Protein AF-A0A966J3M1-F1 (afdb_monomer_lite)

pLDDT: mean 87.56, std 13.71, range [39.97, 98.62]

Radius of gyration: 30.29 Å; chains: 1; bounding box: 67×79×88 Å

Foldseek 3Di:
DDPPPPPVVVVVVVVVVVVVVVVVVCVVVVVVVVVVPQDPLQVVLPDDDDDDCPPADAQGWDWDDHSLWTKIKHQHDPVRLVVVVPDPPPPDPPPDPDDPVCPQPPVRDDPPPPPDSRIDIDTDPDDVQRSFQFAFPFADPLVLLLVVLVVLLVLQLVLVVVLVVQADLFQVCQLVSLVCLCPPNVCSLLSVLSNLVSLVVNLVSLVSNVVSCVQQVCCAPPCVQLLLLSLVLVVLSVLLNLLVLLRNQFQLNQVVLQVVLVLQLQDPPCSCVSSCVQCVHNGNHSSNSVVSVCCNNPVSSVVSVVSSVSSVVSCSVQHGAHQLRARQQVDADPVSHRPSTDGCPPPVVVVNVVVVVVSVVVSVCCSPPPSCVVVQSPHPRRNHHHDPVDRDPDHFDRLSLQLLLLLLLLQAPVLLVVVLVVLVVVLVCCLPPDPDDPVVNVVSVVVSVVVNVCSVVRHSNNVSSVLSVCLSVLSSCQNVLAPAPGRHNVFADVVVVVLSVVLVVLSVLSSVLSNDDDDPVSSVSSSVSSCSSCCVRVCNNPPNHDDDTHDRDNHDDDDDD

Secondary structure (DSSP, 8-state):
-------HHHHHHHHHHHHHHHHHHHHHHHHHHHTTSPPHHHHHHTS------TTPPTT-EEEEEETTEEEEEEE--HHHHHHHH---TTSS-TT--S-GGG-S-GGG--TTS---TTEEEEE----TTTS--EEETT--GGGHHHHHHHHHHHHHHHHHHHHHTT---STTTHHHHHHHHHHTSTTHHHHHHHHHHHHHHHHHHHHHHHHHHHHHTTTSTT-HHHHHHHHHHHHHHHHHHHHHHHTT-BHHHHHHHHHHHHHHTTSTTTHHHHHHHHHSSSSS-HHHHHHHHHIIIIIHHHHHHHHHHHHHHHHHHH----TT---GGGSB-TTSSBTTEEESTTHHHHHHHHHHHHHHHHHHHHHHH-TTGGGTSS-GGGGSB--TT---S-----TTTHHHHHHHHT--HHHHHHHHHHHHHHHHHHHHHS---HHHHHHHHHHHHHHHHHHHHS-HHHHHHHHHHHHHHGGGGHHHH---S-SSGGGS-HHHHHHHHHHHHHHHHHHHHHHSPP-HHHHHHHHHHHHHHHHHHHTHHHHTT-SPPPPPPSS------

Sequence (561 aa):
MSDHAVDTSKRTWLIASTCAGAAGGVAVAVPFVSTFQPSERAKAAGAAVEVDISALKPGEKLTVEWRGKPVWIIKRTPEQLESLKKTEGQLADPKSERNPSDLTPTYARNQGRSIKPEVFVGVGICSHLGCSPYAPKNFNFWYFFGSLALLVLVIQIVTGIFLVMHYKPEATLAFASVEYIMRDVPWGWLIRYMHSTGASAFFIVVYLHMFRGLIYGSYRKPRELVWIFGCAIFLCLMAEAFMGYLLPWGQMSYWGAQVIVNLFAAIPFVGPDLALLIRGDYVVSDATLNRFFSFHVIAVPLVLLGLVVAHIIALHEVGSNNPDGIEIKAHKGPDGKPLDGIPFHPYYSVHDIMGVSVFLMVFSAIVFFAPEFGGYFLEYNNFIPADPLKTPAHIAPVWYFTPFYSMLRAITSEMMYALIACVLAGAFLGVTKAKLTGLIKGGVIGGAVVLVALMLSIDAKFWGVVVMGGAVIILFFLPWLDNCAVKSIRYRPDWHKYLYGIFVINFVILAYLGVQPPSPIGERVSQVGTLFYFGFFLLMPWWSRLGQTKPVPDRVTFAAH

Structure (mmCIF, N/CA/C/O backbone):
data_AF-A0A966J3M1-F1
#
_entry.id   AF-A0A966J3M1-F1
#
loop_
_atom_site.group_PDB
_atom_site.id
_atom_site.type_symbol
_atom_site.label_atom_id
_atom_site.label_alt_id
_atom_site.label_comp_id
_atom_site.label_asym_id
_atom_site.label_entity_id
_atom_site.label_seq_id
_atom_site.pdbx_PDB_ins_code
_atom_site.Cartn_x
_atom_site.Cartn_y
_atom_site.Cartn_z
_atom_site.occupancy
_atom_site.B_iso_or_equiv
_atom_site.auth_seq_id
_atom_site.auth_comp_id
_atom_site.auth_asym_id
_atom_site.auth_atom_id
_atom_site.pdbx_PDB_model_num
ATOM 1 N N . MET A 1 1 ? 9.792 55.551 -33.082 1.00 45.94 1 MET A N 1
ATOM 2 C CA . MET A 1 1 ? 8.521 55.716 -32.349 1.00 45.94 1 MET A CA 1
ATOM 3 C C . MET A 1 1 ? 7.455 54.960 -33.124 1.00 45.94 1 MET A C 1
ATOM 5 O O . MET A 1 1 ? 6.985 55.475 -34.126 1.00 45.94 1 MET A O 1
ATOM 9 N N . SER A 1 2 ? 7.179 53.706 -32.764 1.00 43.69 2 SER A N 1
ATOM 10 C CA . SER A 1 2 ? 6.081 52.931 -33.351 1.00 43.69 2 SER A CA 1
ATOM 11 C C . SER A 1 2 ? 4.933 52.865 -32.348 1.00 43.69 2 SER A C 1
ATOM 13 O O . SER A 1 2 ? 5.010 52.156 -31.346 1.00 43.69 2 SER A O 1
ATOM 15 N N . ASP A 1 3 ? 3.887 53.642 -32.626 1.00 52.00 3 ASP A N 1
ATOM 16 C CA . ASP A 1 3 ? 2.584 53.560 -31.968 1.00 52.00 3 ASP A CA 1
ATOM 17 C C . ASP A 1 3 ? 1.942 52.203 -32.286 1.00 52.00 3 ASP A C 1
ATOM 19 O O . ASP A 1 3 ? 1.242 52.027 -33.285 1.00 52.00 3 ASP A O 1
ATOM 23 N N . HIS A 1 4 ? 2.187 51.209 -31.434 1.00 59.06 4 HIS A N 1
ATOM 24 C CA . HIS A 1 4 ? 1.351 50.016 -31.404 1.00 59.06 4 HIS A CA 1
ATOM 25 C C . HIS A 1 4 ? 0.062 50.370 -30.664 1.00 59.06 4 HIS A C 1
ATOM 27 O O . HIS A 1 4 ? 0.023 50.402 -29.434 1.00 59.06 4 HIS A O 1
ATOM 33 N N . ALA A 1 5 ? -0.989 50.665 -31.432 1.00 64.19 5 ALA A N 1
ATOM 34 C CA . ALA A 1 5 ? -2.332 50.868 -30.911 1.00 64.19 5 ALA A CA 1
ATOM 35 C C . ALA A 1 5 ? -2.727 49.678 -30.020 1.00 64.19 5 ALA A C 1
ATOM 37 O O . ALA A 1 5 ? -2.749 48.526 -30.458 1.00 64.19 5 ALA A O 1
ATOM 38 N N . VAL A 1 6 ? -2.991 49.963 -28.744 1.00 64.12 6 VAL A N 1
ATOM 39 C CA . VAL A 1 6 ? -3.379 48.961 -27.749 1.00 64.12 6 VAL A CA 1
ATOM 40 C C . VAL A 1 6 ? -4.710 48.342 -28.170 1.00 64.12 6 VAL A C 1
ATOM 42 O O . VAL A 1 6 ? -5.716 49.041 -28.268 1.00 64.12 6 VAL A O 1
ATOM 45 N N . ASP A 1 7 ? -4.716 47.027 -28.390 1.00 75.19 7 ASP A N 1
ATOM 46 C CA . ASP A 1 7 ? -5.915 46.256 -28.720 1.00 75.19 7 ASP A CA 1
ATOM 47 C C . ASP A 1 7 ? -6.904 46.290 -27.541 1.00 75.19 7 ASP A C 1
ATOM 49 O O . ASP A 1 7 ? -6.790 45.563 -26.545 1.00 75.19 7 ASP A O 1
ATOM 53 N N . THR A 1 8 ? -7.880 47.189 -27.647 1.00 75.69 8 THR A N 1
ATOM 54 C CA . THR A 1 8 ? -8.915 47.430 -26.641 1.00 75.69 8 THR A CA 1
ATOM 55 C C . THR A 1 8 ? -9.823 46.223 -26.438 1.00 75.69 8 THR A C 1
ATOM 57 O O . THR A 1 8 ? -10.364 46.063 -25.344 1.00 75.69 8 THR A O 1
ATOM 60 N N . SER A 1 9 ? -9.951 45.333 -27.427 1.00 73.12 9 SER A N 1
ATOM 61 C CA . SER A 1 9 ? -10.746 44.109 -27.296 1.00 73.12 9 SER A CA 1
ATOM 62 C C . SER A 1 9 ? -10.070 43.106 -26.357 1.00 73.12 9 SER A C 1
ATOM 64 O O . SER A 1 9 ? -10.705 42.610 -25.424 1.00 73.12 9 SER A O 1
ATOM 66 N N . LYS A 1 10 ? -8.752 42.907 -26.503 1.00 70.75 10 LYS A N 1
ATOM 67 C CA . LYS A 1 10 ? -7.953 42.052 -25.611 1.00 70.75 10 LYS A CA 1
ATOM 68 C C . LYS A 1 10 ? -7.886 42.610 -24.201 1.00 70.75 10 LYS A C 1
ATOM 70 O O . LYS A 1 10 ? -8.009 41.848 -23.248 1.00 70.75 10 LYS A O 1
ATOM 75 N N . ARG A 1 11 ? -7.747 43.932 -24.055 1.00 76.19 11 ARG A N 1
ATOM 76 C CA . ARG A 1 11 ? -7.762 44.595 -22.742 1.00 76.19 11 ARG A CA 1
ATOM 77 C C . ARG A 1 11 ? -9.110 44.421 -22.040 1.00 76.19 11 ARG A C 1
ATOM 79 O O . ARG A 1 11 ? -9.131 44.070 -20.865 1.00 76.19 11 ARG A O 1
ATOM 86 N N . THR A 1 12 ? -10.220 44.619 -22.751 1.00 79.06 12 THR A N 1
ATOM 87 C CA . THR A 1 12 ? -11.570 44.421 -22.201 1.00 79.06 12 THR A CA 1
ATOM 88 C C . THR A 1 12 ? -11.814 42.960 -21.832 1.00 79.06 12 THR A C 1
ATOM 90 O O . THR A 1 12 ? -12.343 42.694 -20.757 1.00 79.06 12 THR A O 1
ATOM 93 N N . TRP A 1 13 ? -11.368 42.009 -22.660 1.00 77.19 13 TRP A N 1
ATOM 94 C CA . TRP A 1 13 ? -11.464 40.581 -22.356 1.00 77.19 13 TRP A CA 1
ATOM 95 C C . TRP A 1 13 ? -10.643 40.198 -21.118 1.00 77.19 13 TRP A C 1
ATOM 97 O O . TRP A 1 13 ? -11.171 39.526 -20.240 1.00 77.19 13 TRP A O 1
ATOM 107 N N . LEU A 1 14 ? -9.407 40.697 -20.992 1.00 73.00 14 LEU A N 1
ATOM 108 C CA . LEU A 1 14 ? -8.551 40.478 -19.818 1.00 73.00 14 LEU A CA 1
ATOM 109 C C . LEU A 1 14 ? -9.148 41.068 -18.538 1.00 73.00 14 LEU A C 1
ATOM 111 O O . LEU A 1 14 ? -9.090 40.443 -17.483 1.00 73.00 14 LEU A O 1
ATOM 115 N N . ILE A 1 15 ? -9.728 42.268 -18.610 1.00 77.69 15 ILE A N 1
ATOM 116 C CA . ILE A 1 15 ? -10.390 42.892 -17.459 1.00 77.69 15 ILE A CA 1
ATOM 117 C C . ILE A 1 15 ? -11.641 42.092 -17.088 1.00 77.69 15 ILE A C 1
ATOM 119 O O . ILE A 1 15 ? -11.822 41.760 -15.921 1.00 77.69 15 ILE A O 1
ATOM 123 N N . ALA A 1 16 ? -12.470 41.715 -18.064 1.00 78.94 16 ALA A N 1
ATOM 124 C CA . ALA A 1 16 ? -13.669 40.918 -17.826 1.00 78.94 16 ALA A CA 1
ATOM 125 C C . ALA A 1 16 ? -13.337 39.533 -17.247 1.00 78.94 16 ALA A C 1
ATOM 127 O O . ALA A 1 16 ? -13.974 39.112 -16.283 1.00 78.94 16 ALA A O 1
ATOM 128 N N . SER A 1 17 ? -12.310 38.850 -17.766 1.00 69.06 17 SER A N 1
ATOM 129 C CA . SER A 1 17 ? -11.862 37.548 -17.263 1.00 69.06 17 SER A CA 1
ATOM 130 C C . SER A 1 17 ? -11.246 37.656 -15.870 1.00 69.06 17 SER A C 1
ATOM 132 O O . SER A 1 17 ? -11.483 36.791 -15.031 1.00 69.06 17 SER A O 1
ATOM 134 N N . THR A 1 18 ? -10.505 38.732 -15.587 1.00 69.50 18 THR A N 1
ATOM 135 C CA . THR A 1 18 ? -9.927 38.987 -14.258 1.00 69.50 18 THR A CA 1
ATOM 136 C C . THR A 1 18 ? -11.017 39.308 -13.240 1.00 69.50 18 THR A C 1
ATOM 138 O O . THR A 1 18 ? -11.006 38.755 -12.146 1.00 69.50 18 THR A O 1
ATOM 141 N N . CYS A 1 19 ? -12.006 40.131 -13.598 1.00 75.62 19 CYS A N 1
ATOM 142 C CA . CYS A 1 19 ? -13.146 40.439 -12.735 1.00 75.62 19 CYS A CA 1
ATOM 143 C C . CYS A 1 19 ? -14.036 39.211 -12.500 1.00 75.62 19 CYS A C 1
ATOM 145 O O . CYS A 1 19 ? -14.442 38.970 -11.366 1.00 75.62 19 CYS A O 1
ATOM 147 N N . ALA A 1 20 ? -14.301 38.401 -13.530 1.00 74.12 20 ALA A N 1
ATOM 148 C CA . ALA A 1 20 ? -15.042 37.146 -13.393 1.00 74.12 20 ALA A CA 1
ATOM 149 C C . ALA A 1 20 ? -14.267 36.115 -12.555 1.00 74.12 20 ALA A C 1
ATOM 151 O O . ALA A 1 20 ? -14.854 35.451 -11.703 1.00 74.12 20 ALA A O 1
ATOM 152 N N . GLY A 1 21 ? -12.947 36.024 -12.740 1.00 67.88 21 GLY A N 1
ATOM 153 C CA . GLY A 1 21 ? -12.060 35.184 -11.936 1.00 67.88 21 GLY A CA 1
ATOM 154 C C . GLY A 1 21 ? -11.982 35.634 -10.477 1.00 67.88 21 GLY A C 1
ATOM 155 O O . GLY A 1 21 ? -12.039 34.798 -9.582 1.00 67.88 21 GLY A O 1
ATOM 156 N N . ALA A 1 22 ? -11.938 36.942 -10.217 1.00 66.62 22 ALA A N 1
ATOM 157 C CA . ALA A 1 22 ? -11.980 37.503 -8.870 1.00 66.62 22 ALA A CA 1
ATOM 158 C C . ALA A 1 22 ? -13.347 37.280 -8.205 1.00 66.62 22 ALA A C 1
ATOM 160 O O . ALA A 1 22 ? -13.400 36.856 -7.055 1.00 66.62 22 ALA A O 1
ATOM 161 N N . ALA A 1 23 ? -14.452 37.488 -8.929 1.00 73.25 23 ALA A N 1
ATOM 162 C CA . ALA A 1 23 ? -15.801 37.229 -8.429 1.00 73.25 23 ALA A CA 1
ATOM 163 C C . ALA A 1 23 ? -16.031 35.736 -8.150 1.00 73.25 23 ALA A C 1
ATOM 165 O O . ALA A 1 23 ? -16.566 35.391 -7.101 1.00 73.25 23 ALA A O 1
ATOM 166 N N . GLY A 1 24 ? -15.568 34.846 -9.034 1.00 72.94 24 GLY A N 1
ATOM 167 C CA . GLY A 1 24 ? -15.569 33.398 -8.812 1.00 72.94 24 GLY A CA 1
ATOM 168 C C . GLY A 1 24 ? -14.673 32.995 -7.639 1.00 72.94 24 GLY A C 1
ATOM 169 O O . GLY A 1 24 ? -15.079 32.201 -6.796 1.00 72.94 24 GLY A O 1
ATOM 170 N N . GLY A 1 25 ? -13.494 33.610 -7.527 1.00 66.88 25 GLY A N 1
ATOM 171 C CA . GLY A 1 25 ? -12.575 33.437 -6.406 1.00 66.88 25 GLY A CA 1
ATOM 172 C C . GLY A 1 25 ? -13.210 33.828 -5.074 1.00 66.88 25 GLY A C 1
ATOM 173 O O . GLY A 1 25 ? -13.143 33.053 -4.130 1.00 66.88 25 GLY A O 1
ATOM 174 N N . VAL A 1 26 ? -13.902 34.968 -5.004 1.00 68.81 26 VAL A N 1
ATOM 175 C CA . VAL A 1 26 ? -14.651 35.406 -3.813 1.00 68.81 26 VAL A CA 1
ATOM 176 C C . VAL A 1 26 ? -15.856 34.498 -3.553 1.00 68.81 26 VAL A C 1
ATOM 178 O O . VAL A 1 26 ? -16.076 34.102 -2.413 1.00 68.81 26 VAL A O 1
ATOM 181 N N . ALA A 1 27 ? -16.606 34.104 -4.585 1.00 71.25 27 ALA A N 1
ATOM 182 C CA . ALA A 1 27 ? -17.760 33.214 -4.450 1.00 71.25 27 ALA A CA 1
ATOM 183 C C . ALA A 1 27 ? -17.384 31.805 -3.958 1.00 71.25 27 ALA A C 1
ATOM 185 O O . ALA A 1 27 ? -18.211 31.150 -3.332 1.00 71.25 27 ALA A O 1
ATOM 186 N N . VAL A 1 28 ? -16.149 31.351 -4.194 1.00 63.69 28 VAL A N 1
ATOM 187 C CA . VAL A 1 28 ? -15.600 30.097 -3.646 1.00 63.69 28 VAL A CA 1
ATOM 188 C C . VAL A 1 28 ? -14.928 30.327 -2.287 1.00 63.69 28 VAL A C 1
ATOM 190 O O . VAL A 1 28 ? -15.102 29.530 -1.363 1.00 63.69 28 VAL A O 1
ATOM 193 N N . ALA A 1 29 ? -14.200 31.434 -2.130 1.00 59.81 29 ALA A N 1
ATOM 194 C CA . ALA A 1 29 ? -13.483 31.768 -0.906 1.00 59.81 29 ALA A CA 1
ATOM 195 C C . ALA A 1 29 ? -14.425 32.120 0.246 1.00 59.81 29 ALA A C 1
ATOM 197 O O . ALA A 1 29 ? -14.110 31.790 1.377 1.00 59.81 29 ALA A O 1
ATOM 198 N N . VAL A 1 30 ? -15.580 32.745 0.006 1.00 72.75 30 VAL A N 1
ATOM 199 C CA . VAL A 1 30 ? -16.525 33.110 1.075 1.00 72.75 30 VAL A CA 1
ATOM 200 C C . VAL A 1 30 ? -17.146 31.868 1.731 1.00 72.75 30 VAL A C 1
ATOM 202 O O . VAL A 1 30 ? -17.052 31.763 2.954 1.00 72.75 30 VAL A O 1
ATOM 205 N N . PRO A 1 31 ? -17.692 30.879 0.992 1.00 71.75 31 PRO A N 1
ATOM 206 C CA . PRO A 1 31 ? -18.096 29.599 1.567 1.00 71.75 31 PRO A CA 1
ATOM 207 C C . PRO A 1 31 ? -16.935 28.880 2.255 1.00 71.75 31 PRO A C 1
ATOM 209 O O . PRO A 1 31 ? -17.095 28.423 3.383 1.00 71.75 31 PRO A O 1
ATOM 212 N N . PHE A 1 32 ? -15.748 28.846 1.641 1.00 58.66 32 PHE A N 1
ATOM 213 C CA . PHE A 1 32 ? -14.556 28.231 2.230 1.00 58.66 32 PHE A CA 1
ATOM 214 C C . PHE A 1 32 ? -14.135 28.902 3.548 1.00 58.66 32 PHE A C 1
ATOM 216 O O . PHE A 1 32 ? -13.957 28.224 4.554 1.00 58.66 32 PHE A O 1
ATOM 223 N N . VAL A 1 33 ? -14.078 30.233 3.601 1.00 67.31 33 VAL A N 1
ATOM 224 C CA . VAL A 1 33 ? -13.765 31.003 4.813 1.00 67.31 33 VAL A CA 1
ATOM 225 C C . VAL A 1 33 ? -14.873 30.862 5.853 1.00 67.31 33 VAL A C 1
ATOM 227 O O . VAL A 1 33 ? -14.589 30.777 7.045 1.00 67.31 33 VAL A O 1
ATOM 230 N N . SER A 1 34 ? -16.133 30.749 5.427 1.00 69.00 34 SER A N 1
ATOM 231 C CA . SER A 1 34 ? -17.244 30.465 6.336 1.00 69.00 34 SER A CA 1
ATOM 232 C C . SER A 1 34 ? -17.136 29.077 6.980 1.00 69.00 34 SER A C 1
ATOM 234 O O . SER A 1 34 ? -17.579 28.915 8.113 1.00 69.00 34 SER A O 1
ATOM 236 N N . THR A 1 35 ? -16.455 28.106 6.347 1.00 63.16 35 THR A N 1
ATOM 237 C CA . THR A 1 35 ? -16.143 26.815 6.993 1.00 63.16 35 THR A CA 1
ATOM 238 C C . THR A 1 35 ? -15.123 26.932 8.131 1.00 63.16 35 THR A C 1
ATOM 240 O O . THR A 1 35 ? -15.057 26.040 8.974 1.00 63.16 35 THR A O 1
ATOM 243 N N . PHE A 1 36 ? -14.372 28.040 8.214 1.00 58.44 36 PHE A N 1
ATOM 244 C CA . PHE A 1 36 ? -13.516 28.346 9.366 1.00 58.44 36 PHE A CA 1
ATOM 245 C C . PHE A 1 36 ? -14.286 28.957 10.540 1.00 58.44 36 PHE A C 1
ATOM 247 O O . PHE A 1 36 ? -13.709 29.145 11.614 1.00 58.44 36 PHE A O 1
ATOM 254 N N . GLN A 1 37 ? -15.579 29.266 10.377 1.00 66.31 37 GLN A N 1
ATOM 255 C CA . GLN A 1 37 ? -16.399 29.634 11.522 1.00 66.31 37 GLN A CA 1
ATOM 256 C C . GLN A 1 37 ? -16.548 28.425 12.458 1.00 66.31 37 GLN A C 1
ATOM 258 O O . GLN A 1 37 ? -16.763 27.301 11.999 1.00 66.31 37 GLN A O 1
ATOM 263 N N . PRO A 1 38 ? -16.444 28.627 13.782 1.00 51.56 38 PRO A N 1
ATOM 264 C CA . PRO A 1 38 ? -16.610 27.543 14.735 1.00 51.56 38 PRO A CA 1
ATOM 265 C C . PRO A 1 38 ? -18.003 26.925 14.578 1.00 51.56 38 PRO A C 1
ATOM 267 O O . PRO A 1 38 ? -19.011 27.631 14.606 1.00 51.56 38 PRO A O 1
ATOM 270 N N . SER A 1 39 ? -18.051 25.601 14.420 1.00 64.50 39 SER A N 1
ATOM 271 C CA . SER A 1 39 ? -19.303 24.844 14.337 1.00 64.50 39 SER A CA 1
ATOM 272 C C . SER A 1 39 ? -20.179 25.079 15.570 1.00 64.50 39 SER A C 1
ATOM 274 O O . SER A 1 39 ? -19.676 25.420 16.641 1.00 64.50 39 SER A O 1
ATOM 276 N N . GLU A 1 40 ? -21.486 24.827 15.472 1.00 62.50 40 GLU A N 1
ATOM 277 C CA . GLU A 1 40 ? -22.391 24.914 16.631 1.00 62.50 40 GLU A CA 1
ATOM 278 C C . GLU A 1 40 ? -21.918 24.040 17.805 1.00 62.50 40 GLU A C 1
ATOM 280 O O . GLU A 1 40 ? -22.032 24.430 18.962 1.00 62.50 40 GLU A O 1
ATOM 285 N N . ARG A 1 41 ? -21.251 22.912 17.521 1.00 54.72 41 ARG A N 1
ATOM 286 C CA . ARG A 1 41 ? -20.574 22.087 18.532 1.00 54.72 41 ARG A CA 1
ATOM 287 C C . ARG A 1 41 ? -19.369 22.793 19.165 1.00 54.72 41 ARG A C 1
ATOM 289 O O . ARG A 1 41 ? -19.169 22.663 20.366 1.00 54.72 41 ARG A O 1
ATOM 296 N N . ALA A 1 42 ? -18.566 23.529 18.396 1.00 52.50 42 ALA A N 1
ATOM 297 C CA . ALA A 1 42 ? -17.444 24.316 18.915 1.00 52.50 42 ALA A CA 1
ATOM 298 C C . ALA A 1 42 ? -17.911 25.543 19.721 1.00 52.50 42 ALA A C 1
ATOM 300 O O . ALA A 1 42 ? -17.292 25.874 20.733 1.00 52.50 42 ALA A O 1
ATOM 301 N N . LYS A 1 43 ? -19.024 26.172 19.321 1.00 56.72 43 LYS A N 1
ATOM 302 C CA . LYS A 1 43 ? -19.699 27.227 20.094 1.00 56.72 43 LYS A CA 1
ATOM 303 C C . LYS A 1 43 ? -20.272 26.670 21.401 1.00 56.72 43 LYS A C 1
ATOM 305 O O . LYS A 1 43 ? -19.986 27.213 22.462 1.00 56.72 43 LYS A O 1
ATOM 310 N N . ALA A 1 44 ? -20.975 25.536 21.343 1.00 59.62 44 ALA A N 1
ATOM 311 C CA . ALA A 1 44 ? -21.510 24.838 22.515 1.00 59.62 44 ALA A CA 1
ATOM 312 C C . ALA A 1 44 ? -20.408 24.327 23.458 1.00 59.62 44 ALA A C 1
ATOM 314 O O . ALA A 1 44 ? -20.559 24.388 24.674 1.00 59.62 44 ALA A O 1
ATOM 315 N N . ALA A 1 45 ? -19.265 23.887 22.922 1.00 54.94 45 ALA A N 1
ATOM 316 C CA . ALA A 1 45 ? -18.108 23.495 23.722 1.00 54.94 45 ALA A CA 1
ATOM 317 C C . ALA A 1 45 ? -17.576 24.653 24.584 1.00 54.94 45 ALA A C 1
ATOM 319 O O . ALA A 1 45 ? -17.044 24.398 25.658 1.00 54.94 45 ALA A O 1
ATOM 320 N N . GLY A 1 46 ? -17.718 25.906 24.137 1.00 56.16 46 GLY A N 1
ATOM 321 C CA . GLY A 1 46 ? -17.302 27.102 24.875 1.00 56.16 46 GLY A CA 1
ATOM 322 C C . GLY A 1 46 ? -18.206 27.498 26.049 1.00 56.16 46 GLY A C 1
ATOM 323 O O . GLY A 1 46 ? -17.845 28.425 26.773 1.00 56.16 46 GLY A O 1
ATOM 324 N N . ALA A 1 47 ? -19.345 26.828 26.252 1.00 63.06 47 ALA A N 1
ATOM 325 C CA . ALA A 1 47 ? -20.238 27.095 27.375 1.00 63.06 47 ALA A CA 1
ATOM 326 C C . ALA A 1 47 ? -19.590 26.729 28.725 1.00 63.06 47 ALA A C 1
ATOM 328 O O . ALA A 1 47 ? -18.759 25.819 28.825 1.00 63.06 47 ALA A O 1
ATOM 329 N N . ALA A 1 48 ? -19.965 27.455 29.780 1.00 63.94 48 ALA A N 1
ATOM 330 C CA . ALA A 1 48 ? -19.582 27.104 31.142 1.00 63.94 48 ALA A CA 1
ATOM 331 C C . ALA A 1 48 ? -20.239 25.771 31.542 1.00 63.94 48 ALA A C 1
ATOM 333 O O . ALA A 1 48 ? -21.390 25.514 31.193 1.00 63.94 48 ALA A O 1
ATOM 334 N N . VAL A 1 49 ? -19.499 24.925 32.261 1.00 67.75 49 VAL A N 1
ATOM 335 C CA . VAL A 1 49 ? -20.001 23.657 32.806 1.00 67.75 49 VAL A CA 1
ATOM 336 C C . VAL A 1 49 ? -20.033 23.791 34.322 1.00 67.75 49 VAL A C 1
ATOM 338 O O . VAL A 1 49 ? -18.991 23.998 34.944 1.00 67.75 49 VAL A O 1
ATOM 341 N N . GLU A 1 50 ? -21.225 23.687 34.901 1.00 79.12 50 GLU A N 1
ATOM 342 C CA . GLU A 1 50 ? -21.434 23.691 36.349 1.00 79.12 50 GLU A CA 1
ATOM 343 C C . GLU A 1 50 ? -21.545 22.255 36.862 1.00 79.12 50 GLU A C 1
ATOM 345 O O . GLU A 1 50 ? -22.217 21.413 36.265 1.00 79.12 50 GLU A O 1
ATOM 350 N N . VAL A 1 51 ? -20.842 21.960 37.955 1.00 76.56 51 VAL A N 1
ATOM 351 C CA . VAL A 1 51 ? -20.733 20.609 38.514 1.00 76.56 51 VAL A CA 1
ATOM 352 C C . VAL A 1 51 ? -20.849 20.696 40.024 1.00 76.56 51 VAL A C 1
ATOM 354 O O . VAL A 1 51 ? -20.064 21.399 40.661 1.00 76.56 51 VAL A O 1
ATOM 357 N N . ASP A 1 52 ? -21.791 19.951 40.599 1.00 83.00 52 ASP A N 1
ATOM 358 C CA . ASP A 1 52 ? -21.882 19.802 42.048 1.00 83.00 52 ASP A CA 1
ATOM 359 C C . ASP A 1 52 ? -20.803 18.834 42.557 1.00 83.00 52 ASP A C 1
ATOM 361 O O . ASP A 1 52 ? -20.690 17.691 42.115 1.00 83.00 52 ASP A O 1
ATOM 365 N N . ILE A 1 53 ? -19.991 19.318 43.494 1.00 85.19 53 ILE A N 1
ATOM 366 C CA . ILE A 1 53 ? -18.865 18.598 44.101 1.00 85.19 53 ILE A CA 1
ATOM 367 C C . ILE A 1 53 ? -19.091 18.325 45.595 1.00 85.19 53 ILE A C 1
ATOM 369 O O . ILE A 1 53 ? -18.179 17.861 46.284 1.00 85.19 53 ILE A O 1
ATOM 373 N N . SER A 1 54 ? -20.284 18.631 46.117 1.00 85.12 54 SER A N 1
ATOM 374 C CA . SER A 1 54 ? -20.638 18.495 47.535 1.00 85.12 54 SER A CA 1
ATOM 375 C C . SER A 1 54 ? -20.487 17.057 48.046 1.00 85.12 54 SER A C 1
ATOM 377 O O . SER A 1 54 ? -19.967 16.841 49.143 1.00 85.12 54 SER A O 1
ATOM 379 N N . ALA A 1 55 ? -20.844 16.077 47.213 1.00 84.81 55 ALA A N 1
ATOM 380 C CA . ALA A 1 55 ? -20.793 14.650 47.524 1.00 84.81 55 ALA A CA 1
ATOM 381 C C . ALA A 1 55 ? -19.382 14.027 47.470 1.00 84.81 55 ALA A C 1
ATOM 383 O O . ALA A 1 55 ? -19.209 12.884 47.894 1.00 84.81 55 ALA A O 1
ATOM 384 N N . LEU A 1 56 ? -18.372 14.749 46.968 1.00 84.75 56 LEU A N 1
ATOM 385 C CA . LEU A 1 56 ? -17.024 14.211 46.775 1.00 84.75 56 LEU A CA 1
ATOM 386 C C . LEU A 1 56 ? -16.316 14.008 48.128 1.00 84.75 56 LEU A C 1
ATOM 388 O O . LEU A 1 56 ? -16.233 14.944 48.939 1.00 84.75 56 LEU A O 1
ATOM 392 N N . LYS A 1 57 ? -15.786 12.805 48.385 1.00 89.81 57 LYS A N 1
ATOM 393 C CA . LYS A 1 57 ? -15.046 12.481 49.621 1.00 89.81 57 LYS A CA 1
ATOM 394 C C . LYS A 1 57 ? -13.545 12.790 49.487 1.00 89.81 57 LYS A C 1
ATOM 396 O O . LYS A 1 57 ? -13.028 12.810 48.372 1.00 89.81 57 LYS A O 1
ATOM 401 N N . PRO A 1 58 ? -12.814 13.045 50.592 1.00 89.19 58 PRO A N 1
ATOM 402 C CA . PRO A 1 58 ? -11.358 13.211 50.539 1.00 89.19 58 PRO A CA 1
ATOM 403 C C . PRO A 1 58 ? -10.668 11.996 49.894 1.00 89.19 58 PRO A C 1
ATOM 405 O O . PRO A 1 58 ? -10.964 10.859 50.246 1.00 89.19 58 PRO A O 1
ATOM 408 N N . GLY A 1 59 ? -9.768 12.240 48.942 1.00 82.38 59 GLY A N 1
ATOM 409 C CA . GLY A 1 59 ? -9.082 11.233 48.124 1.00 82.38 59 GLY A CA 1
ATOM 410 C C . GLY A 1 59 ? -9.836 10.816 46.854 1.00 82.38 59 GLY A C 1
ATOM 411 O O . GLY A 1 59 ? -9.252 10.186 45.973 1.00 82.38 59 GLY A O 1
ATOM 412 N N . GLU A 1 60 ? -11.110 11.186 46.720 1.00 82.06 60 GLU A N 1
ATOM 413 C CA . GLU A 1 60 ? -11.949 10.814 45.583 1.00 82.06 60 GLU A CA 1
ATOM 414 C C . GLU A 1 60 ? -11.771 11.783 44.401 1.00 82.06 60 GLU A C 1
ATOM 416 O O . GLU A 1 60 ? -11.582 12.994 44.572 1.00 82.06 60 GLU A O 1
ATOM 421 N N . LYS A 1 61 ? -11.834 11.238 43.178 1.00 82.81 61 LYS A N 1
ATOM 422 C CA . LYS A 1 61 ? -11.694 11.981 41.920 1.00 82.81 61 LYS A CA 1
ATOM 423 C C . LYS A 1 61 ? -12.994 11.940 41.125 1.00 82.81 61 LYS A C 1
ATOM 425 O O . LYS A 1 61 ? -13.378 10.886 40.622 1.00 82.81 61 LYS A O 1
ATOM 430 N N . LEU A 1 62 ? -13.578 13.107 40.890 1.00 82.50 62 LEU A N 1
ATOM 431 C CA . LEU A 1 62 ? -14.621 13.320 39.897 1.00 82.50 62 LEU A CA 1
ATOM 432 C C . LEU A 1 62 ? -13.980 13.718 38.563 1.00 82.50 62 LEU A C 1
ATOM 434 O O . LEU A 1 62 ? -13.042 14.512 38.516 1.00 82.50 62 LEU A O 1
ATOM 438 N N . THR A 1 63 ? -14.458 13.146 37.462 1.00 78.00 63 THR A N 1
ATOM 439 C CA . THR A 1 63 ? -14.009 13.516 36.112 1.00 78.00 63 THR A CA 1
ATOM 440 C C . THR A 1 63 ? -15.198 14.048 35.336 1.00 78.00 63 THR A C 1
ATOM 442 O O . THR A 1 63 ? -16.174 13.326 35.156 1.00 78.00 63 THR A O 1
ATOM 445 N N . VAL A 1 64 ? -15.098 15.291 34.874 1.00 75.56 64 VAL A N 1
ATOM 446 C CA . VAL A 1 64 ? -16.125 15.960 34.063 1.00 75.56 64 VAL A CA 1
ATOM 447 C C . VAL A 1 64 ? -15.540 16.392 32.730 1.00 75.56 64 VAL A C 1
ATOM 449 O O . VAL A 1 64 ? -14.327 16.519 32.607 1.00 75.56 64 VAL A O 1
ATOM 452 N N . GLU A 1 65 ? -16.366 16.587 31.710 1.00 69.06 65 GLU A N 1
ATOM 453 C CA . GLU A 1 65 ? -15.898 17.006 30.387 1.00 69.06 65 GLU A CA 1
ATOM 454 C C . GLU A 1 65 ? -16.151 18.506 30.189 1.00 69.06 65 GLU A C 1
ATOM 456 O O . GLU A 1 65 ? -17.279 18.972 30.312 1.00 69.06 65 GLU A O 1
ATOM 461 N N . TRP A 1 66 ? -15.104 19.268 29.865 1.00 70.12 66 TRP A N 1
ATOM 462 C CA . TRP A 1 66 ? -15.195 20.678 29.481 1.00 70.12 66 TRP A CA 1
ATOM 463 C C . TRP A 1 66 ? -14.410 20.895 28.191 1.00 70.12 66 TRP A C 1
ATOM 465 O O . TRP A 1 66 ? -13.226 20.563 28.110 1.00 70.12 66 TRP A O 1
ATOM 475 N N . ARG A 1 67 ? -15.062 21.427 27.151 1.00 65.56 67 ARG A N 1
ATOM 476 C CA . ARG A 1 67 ? -14.465 21.612 25.811 1.00 65.56 67 ARG A CA 1
ATOM 477 C C . ARG A 1 67 ? -13.875 20.330 25.199 1.00 65.56 67 ARG A C 1
ATOM 479 O O . ARG A 1 67 ? -12.846 20.390 24.527 1.00 65.56 67 ARG A O 1
ATOM 486 N N . GLY A 1 68 ? -14.486 19.170 25.448 1.00 58.03 68 GLY A N 1
ATOM 487 C CA . GLY A 1 68 ? -13.961 17.879 24.983 1.00 58.03 68 GLY A CA 1
ATOM 488 C C . GLY A 1 68 ? -12.719 17.392 25.737 1.00 58.03 68 GLY A C 1
ATOM 489 O O . GLY A 1 68 ? -12.076 16.440 25.302 1.00 58.03 68 GLY A O 1
ATOM 490 N N . LYS A 1 69 ? -12.349 18.054 26.842 1.00 64.62 69 LYS A N 1
ATOM 491 C CA . LYS A 1 69 ? -11.219 17.688 27.698 1.00 64.62 69 LYS A CA 1
ATOM 492 C C . LYS A 1 69 ? -11.725 17.214 29.062 1.00 64.62 69 LYS A C 1
ATOM 494 O O . LYS A 1 69 ? -12.633 17.839 29.611 1.00 64.62 69 LYS A O 1
ATOM 499 N N . PRO A 1 70 ? -11.142 16.157 29.648 1.00 71.06 70 PRO A N 1
ATOM 500 C CA . PRO A 1 70 ? -11.424 15.771 31.009 1.00 71.06 70 PRO A CA 1
ATOM 501 C C . PRO A 1 70 ? -10.879 16.852 31.936 1.00 71.06 70 PRO A C 1
ATOM 503 O O . PRO A 1 70 ? -9.721 17.261 31.853 1.00 71.06 70 PRO A O 1
ATOM 506 N N . VAL A 1 71 ? -11.726 17.293 32.842 1.00 79.00 71 VAL A N 1
ATOM 507 C CA . VAL A 1 71 ? -11.376 18.090 34.000 1.00 79.00 71 VAL A CA 1
ATOM 508 C C . VAL A 1 71 ? -11.442 17.151 35.192 1.00 79.00 71 VAL A C 1
ATOM 510 O O . VAL A 1 71 ? -12.492 16.586 35.505 1.00 79.00 71 VAL A O 1
ATOM 513 N N . TRP A 1 72 ? -10.298 16.940 35.829 1.00 83.25 72 TRP A N 1
ATOM 514 C CA . TRP A 1 72 ? -10.206 16.164 37.056 1.00 83.25 72 TRP A CA 1
ATOM 515 C C . TRP A 1 72 ? -10.428 17.091 38.236 1.00 83.25 72 TRP A C 1
ATOM 517 O O . TRP A 1 72 ? -9.680 18.049 38.430 1.00 83.25 72 TRP A O 1
ATOM 527 N N . ILE A 1 73 ? -11.448 16.777 39.022 1.00 86.69 73 ILE A N 1
ATOM 528 C CA . ILE A 1 73 ? -11.755 17.438 40.278 1.00 86.69 73 ILE A CA 1
ATOM 529 C C . ILE A 1 73 ? -11.441 16.437 41.385 1.00 86.69 73 ILE A C 1
ATOM 531 O O . ILE A 1 73 ? -12.083 15.395 41.479 1.00 86.69 73 ILE A O 1
ATOM 535 N N . ILE A 1 74 ? -10.427 16.720 42.197 1.00 87.44 74 ILE A N 1
ATOM 536 C CA . ILE A 1 74 ? -10.004 15.844 43.296 1.00 87.44 74 ILE A CA 1
ATOM 537 C C . ILE A 1 74 ? -10.190 16.597 44.601 1.00 87.44 74 ILE A C 1
ATOM 539 O O . ILE A 1 74 ? -9.681 17.711 44.744 1.00 87.44 74 ILE A O 1
ATOM 543 N N . LYS A 1 75 ? -10.871 15.982 45.569 1.00 89.56 75 LYS A N 1
ATOM 544 C CA . LYS A 1 75 ? -10.876 16.496 46.939 1.00 89.56 75 LYS A CA 1
ATOM 545 C C . LYS A 1 75 ? -9.647 15.952 47.649 1.00 89.56 75 LYS A C 1
ATOM 547 O O . LYS A 1 75 ? -9.532 14.746 47.836 1.00 89.56 75 LYS A O 1
ATOM 552 N N . ARG A 1 76 ? -8.691 16.814 47.975 1.00 84.81 76 ARG A N 1
ATOM 553 C CA . ARG A 1 76 ? -7.400 16.398 48.535 1.00 84.81 76 ARG A CA 1
ATOM 554 C C . ARG A 1 76 ? -7.574 15.795 49.929 1.00 84.81 76 ARG A C 1
ATOM 556 O O . ARG A 1 76 ? -8.434 16.236 50.692 1.00 84.81 76 ARG A O 1
ATOM 563 N N . THR A 1 77 ? -6.764 14.793 50.257 1.00 90.56 77 THR A N 1
ATOM 564 C CA . THR A 1 77 ? -6.706 14.239 51.618 1.00 90.56 77 THR A CA 1
ATOM 565 C C . THR A 1 77 ? -5.982 15.205 52.570 1.00 90.56 77 THR A C 1
ATOM 567 O O . THR A 1 77 ? -5.262 16.098 52.105 1.00 90.56 77 THR A O 1
ATOM 570 N N . PRO A 1 78 ? -6.140 15.055 53.898 1.00 87.69 78 PRO A N 1
ATOM 571 C CA . PRO A 1 78 ? -5.390 15.844 54.877 1.00 87.69 78 PRO A CA 1
ATOM 572 C C . PRO A 1 78 ? -3.867 15.779 54.679 1.00 87.69 78 PRO A C 1
ATOM 574 O O . PRO A 1 78 ? -3.200 16.808 54.747 1.00 87.69 78 PRO A O 1
ATOM 577 N N . GLU A 1 79 ? -3.322 14.611 54.330 1.00 84.88 79 GLU A N 1
ATOM 578 C CA . GLU A 1 79 ? -1.885 14.413 54.089 1.00 84.88 79 GLU A CA 1
ATOM 579 C C . GLU A 1 79 ? -1.420 15.179 52.841 1.00 84.88 79 GLU A C 1
ATOM 581 O O . GLU A 1 79 ? -0.371 15.825 52.837 1.00 84.88 79 GLU A O 1
ATOM 586 N N . GLN A 1 80 ? -2.229 15.165 51.775 1.00 81.62 80 GLN A N 1
ATOM 587 C CA . GLN A 1 80 ? -1.958 15.943 50.565 1.00 81.62 80 GLN A CA 1
ATOM 588 C C . GLN A 1 80 ? -1.990 17.449 50.856 1.00 81.62 80 GLN A C 1
ATOM 590 O O . GLN A 1 80 ? -1.141 18.187 50.358 1.00 81.62 80 GLN A O 1
ATOM 595 N N . LEU A 1 81 ? -2.929 17.913 51.684 1.00 82.50 81 LEU A N 1
ATOM 596 C CA . LEU A 1 81 ? -3.006 19.310 52.121 1.00 82.50 81 LEU A CA 1
ATOM 597 C C . LEU A 1 81 ? -1.796 19.734 52.959 1.00 82.50 81 LEU A C 1
ATOM 599 O O . LEU A 1 81 ? -1.303 20.851 52.806 1.00 82.50 81 LEU A O 1
ATOM 603 N N . GLU A 1 82 ? -1.297 18.851 53.818 1.00 80.88 82 GLU A N 1
ATOM 604 C CA . GLU A 1 82 ? -0.092 19.097 54.607 1.00 80.88 82 GLU A CA 1
ATOM 605 C C . GLU A 1 82 ? 1.162 19.152 53.722 1.00 80.88 82 GLU A C 1
ATOM 607 O O . GLU A 1 82 ? 2.007 20.030 53.897 1.00 80.88 82 GLU A O 1
ATOM 612 N N . SER A 1 83 ? 1.241 18.294 52.698 1.00 73.88 83 SER A N 1
ATOM 613 C CA . SER A 1 83 ? 2.337 18.317 51.722 1.00 73.88 83 SER A CA 1
ATOM 614 C C . SER A 1 83 ? 2.384 19.605 50.890 1.00 73.88 83 SER A C 1
ATOM 616 O O . SER A 1 83 ? 3.471 20.081 50.582 1.00 73.88 83 SER A O 1
ATOM 618 N N . LEU A 1 84 ? 1.235 20.237 50.602 1.00 66.12 84 LEU A N 1
ATOM 619 C CA . LEU A 1 84 ? 1.187 21.523 49.888 1.00 66.12 84 LEU A CA 1
ATOM 620 C C . LEU A 1 84 ? 1.838 22.667 50.674 1.00 66.12 84 LEU A C 1
ATOM 622 O O . LEU A 1 84 ? 2.328 23.616 50.068 1.00 66.12 84 LEU A O 1
ATOM 626 N N . LYS A 1 85 ? 1.839 22.595 52.013 1.00 60.88 85 LYS A N 1
ATOM 627 C CA . LYS A 1 85 ? 2.492 23.598 52.869 1.00 60.88 85 LYS A CA 1
ATOM 628 C C . LYS A 1 85 ? 4.016 23.474 52.847 1.00 60.88 85 LYS A C 1
ATOM 630 O O . LYS A 1 85 ? 4.705 24.428 53.196 1.00 60.88 85 LYS A O 1
ATOM 635 N N . LYS A 1 86 ? 4.549 22.324 52.421 1.00 56.56 86 LYS A N 1
ATOM 636 C CA . LYS A 1 86 ? 5.978 22.129 52.173 1.00 56.56 86 LYS A CA 1
ATOM 637 C C . LYS A 1 86 ? 6.311 22.636 50.771 1.00 56.56 86 LYS A C 1
ATOM 639 O O . LYS A 1 86 ? 6.510 21.859 49.846 1.00 56.56 86 LYS A O 1
ATOM 644 N N . THR A 1 87 ? 6.373 23.951 50.595 1.00 51.69 87 THR A N 1
ATOM 645 C CA . THR A 1 87 ? 7.103 24.512 49.453 1.00 51.69 87 THR A CA 1
ATOM 646 C C . THR A 1 87 ? 8.571 24.138 49.610 1.00 51.69 87 THR A C 1
ATOM 648 O O . THR A 1 87 ? 9.246 24.659 50.497 1.00 51.69 87 THR A O 1
ATOM 651 N N . GLU A 1 88 ? 9.082 23.242 48.766 1.00 50.88 88 GLU A N 1
ATOM 652 C CA . GLU A 1 88 ? 10.523 23.161 48.542 1.00 50.88 88 GLU A CA 1
ATOM 653 C C . GLU A 1 88 ? 10.970 24.546 48.063 1.00 50.88 88 GLU A C 1
ATOM 655 O O . GLU A 1 88 ? 10.544 25.017 47.007 1.00 50.88 88 GLU A O 1
ATOM 660 N N . GLY A 1 89 ? 11.803 25.231 48.848 1.00 50.03 89 GLY A N 1
ATOM 661 C CA . GLY A 1 89 ? 12.328 26.568 48.536 1.00 50.03 89 GLY A CA 1
ATOM 662 C C . GLY A 1 89 ? 13.241 26.623 47.303 1.00 50.03 89 GLY A C 1
ATOM 663 O O . GLY A 1 89 ? 14.043 27.539 47.189 1.00 50.03 89 GLY A O 1
ATOM 664 N N . GLN A 1 90 ? 13.163 25.639 46.405 1.00 50.12 90 GLN A N 1
ATOM 665 C CA . GLN A 1 90 ? 14.055 25.450 45.264 1.00 50.12 90 GLN A CA 1
ATOM 666 C C . GLN A 1 90 ? 13.457 25.907 43.924 1.00 50.12 90 GLN A C 1
ATOM 668 O O . GLN A 1 90 ? 14.184 25.979 42.940 1.00 50.12 90 GLN A O 1
ATOM 673 N N . LEU A 1 91 ? 12.156 26.226 43.861 1.00 50.16 91 LEU A N 1
ATOM 674 C CA . LEU A 1 91 ? 11.493 26.631 42.607 1.00 50.16 91 LEU A CA 1
ATOM 675 C C . LEU A 1 91 ? 11.244 28.141 42.475 1.00 50.16 91 LEU A C 1
ATOM 677 O O . LEU A 1 91 ? 10.847 28.596 41.403 1.00 50.16 91 LEU A O 1
ATOM 681 N N . ALA A 1 92 ? 11.464 28.925 43.532 1.00 51.94 92 ALA A N 1
ATOM 682 C CA . ALA A 1 92 ? 11.476 30.379 43.422 1.00 51.94 92 ALA A CA 1
ATOM 683 C C . ALA A 1 92 ? 12.877 30.817 42.987 1.00 51.94 92 ALA A C 1
ATOM 685 O O . ALA A 1 92 ? 13.856 30.448 43.634 1.00 51.94 92 ALA A O 1
ATOM 686 N N . ASP A 1 93 ? 12.974 31.595 41.905 1.00 53.62 93 ASP A N 1
ATOM 687 C CA . ASP A 1 93 ? 14.219 32.280 41.554 1.00 53.62 93 ASP A CA 1
ATOM 688 C C . ASP A 1 93 ? 14.690 33.073 42.790 1.00 53.62 93 ASP A C 1
ATOM 690 O O . ASP A 1 93 ? 13.965 33.973 43.231 1.00 53.62 93 ASP A O 1
ATOM 694 N N . PRO A 1 94 ? 15.867 32.759 43.367 1.00 55.94 94 PRO A N 1
ATOM 695 C CA . PRO A 1 94 ? 16.367 33.415 44.574 1.00 55.94 94 PRO A CA 1
ATOM 696 C C . PRO A 1 94 ? 16.548 34.929 44.420 1.00 55.94 94 PRO A C 1
ATOM 698 O O . PRO A 1 94 ? 16.697 35.630 45.417 1.00 55.94 94 PRO A O 1
ATOM 701 N N . LYS A 1 95 ? 16.565 35.436 43.179 1.00 54.97 95 LYS A N 1
ATOM 702 C CA . LYS A 1 95 ? 16.673 36.862 42.850 1.00 54.97 95 LYS A CA 1
ATOM 703 C C . LYS A 1 95 ? 15.331 37.508 42.497 1.00 54.97 95 LYS A C 1
ATOM 705 O O . LYS A 1 95 ? 15.306 38.665 42.085 1.00 54.97 95 LYS A O 1
ATOM 710 N N . SER A 1 96 ? 14.213 36.793 42.627 1.00 55.88 96 SER A N 1
ATOM 711 C CA . SER A 1 96 ? 12.897 37.374 42.372 1.00 55.88 96 SER A CA 1
ATOM 712 C C . SER A 1 96 ? 12.508 38.327 43.502 1.00 55.88 96 SER A C 1
ATOM 714 O O . SER A 1 96 ? 12.166 37.898 44.598 1.00 55.88 96 SER A O 1
ATOM 716 N N . GLU A 1 97 ? 12.493 39.630 43.222 1.00 55.28 97 GLU A N 1
ATOM 717 C CA . GLU A 1 97 ? 11.974 40.659 44.142 1.00 55.28 97 GLU A CA 1
ATOM 718 C C . GLU A 1 97 ? 10.434 40.629 44.279 1.00 55.28 97 GLU A C 1
ATOM 720 O O . GLU A 1 97 ? 9.843 41.469 44.959 1.00 55.28 97 GLU A O 1
ATOM 725 N N . ARG A 1 98 ? 9.740 39.684 43.623 1.00 54.44 98 ARG A N 1
ATOM 726 C CA . ARG A 1 98 ? 8.276 39.588 43.689 1.00 54.44 98 ARG A CA 1
ATOM 727 C C . ARG A 1 98 ? 7.824 38.955 45.000 1.00 54.44 98 ARG A C 1
ATOM 729 O O . ARG A 1 98 ? 8.218 37.844 45.342 1.00 54.44 98 ARG A O 1
ATOM 736 N N . ASN A 1 99 ? 6.903 39.639 45.674 1.00 54.56 99 ASN A N 1
ATOM 737 C CA . ASN A 1 99 ? 6.190 39.126 46.838 1.00 54.56 99 ASN A CA 1
ATOM 738 C C . ASN A 1 99 ? 5.533 37.764 46.490 1.00 54.56 99 ASN A C 1
ATOM 740 O O . ASN A 1 99 ? 4.962 37.644 45.403 1.00 54.56 99 ASN A O 1
ATOM 744 N N . PRO A 1 100 ? 5.553 36.731 47.356 1.00 49.88 100 PRO A N 1
ATOM 745 C CA . PRO A 1 100 ? 4.960 35.419 47.053 1.00 49.88 100 PRO A CA 1
ATOM 746 C C . PRO A 1 100 ? 3.466 35.467 46.681 1.00 49.88 100 PRO A C 1
ATOM 748 O O . PRO A 1 100 ? 2.969 34.618 45.943 1.00 49.88 100 PRO A O 1
ATOM 751 N N . SER A 1 101 ? 2.746 36.495 47.138 1.00 50.53 101 SER A N 1
ATOM 752 C CA . SER A 1 101 ? 1.359 36.800 46.758 1.00 50.53 101 SER A CA 1
ATOM 753 C C . SER A 1 101 ? 1.201 37.361 45.331 1.00 50.53 101 SER A C 1
ATOM 755 O O . SER A 1 101 ? 0.108 37.300 44.767 1.00 50.53 101 SER A O 1
ATOM 757 N N . ASP A 1 102 ? 2.280 37.847 44.710 1.00 52.53 102 ASP A N 1
ATOM 758 C CA . ASP A 1 102 ? 2.331 38.435 43.363 1.00 52.53 102 ASP A CA 1
ATOM 759 C C . ASP A 1 102 ? 2.852 37.476 42.279 1.00 52.53 102 ASP A C 1
ATOM 761 O O . ASP A 1 102 ? 2.971 37.850 41.108 1.00 52.53 102 ASP A O 1
ATOM 765 N N . LEU A 1 103 ? 3.101 36.209 42.625 1.00 55.56 103 LEU A N 1
ATOM 766 C CA . LEU A 1 103 ? 3.571 35.184 41.683 1.00 55.56 103 LEU A CA 1
ATOM 767 C C . LEU A 1 103 ? 2.576 34.889 40.549 1.00 55.56 103 LEU A C 1
ATOM 769 O O . LEU A 1 103 ? 2.961 34.335 39.522 1.00 55.56 103 LEU A O 1
ATOM 773 N N . THR A 1 104 ? 1.304 35.276 40.699 1.00 51.97 104 THR A N 1
ATOM 774 C CA . THR A 1 104 ? 0.304 35.180 39.626 1.00 51.97 104 THR A CA 1
ATOM 775 C C . THR A 1 104 ? 0.156 36.542 38.929 1.00 51.97 104 THR A C 1
ATOM 777 O O . THR A 1 104 ? -0.391 37.469 39.545 1.00 51.97 104 THR A O 1
ATOM 780 N N . PRO A 1 105 ? 0.601 36.685 37.661 1.00 56.72 105 PRO A N 1
ATOM 781 C CA . PRO A 1 105 ? 0.435 37.911 36.880 1.00 56.72 105 PRO A CA 1
ATOM 782 C C . PRO A 1 105 ? -1.022 38.376 36.860 1.00 56.72 105 PRO A C 1
ATOM 784 O O . PRO A 1 105 ? -1.927 37.546 36.875 1.00 56.72 105 PRO A O 1
ATOM 787 N N . THR A 1 106 ? -1.273 39.684 36.779 1.00 57.19 106 THR A N 1
ATOM 788 C CA . THR A 1 106 ? -2.633 40.260 36.792 1.00 57.19 106 THR A CA 1
ATOM 789 C C . THR A 1 106 ? -3.557 39.654 35.734 1.00 57.19 106 THR A C 1
ATOM 791 O O . THR A 1 106 ? -4.717 39.393 36.032 1.00 57.19 106 THR A O 1
ATOM 794 N N . TYR A 1 107 ? -3.040 39.316 34.549 1.00 54.84 107 TYR A N 1
ATOM 795 C CA . TYR A 1 107 ? -3.798 38.634 33.487 1.00 54.84 107 TYR A CA 1
ATOM 796 C C . TYR A 1 107 ? -4.129 37.155 33.785 1.00 54.84 107 TYR A C 1
ATOM 798 O O . TYR A 1 107 ? -4.968 36.563 33.114 1.00 54.84 107 TYR A O 1
ATOM 806 N N . ALA A 1 108 ? -3.472 36.544 34.774 1.00 46.75 108 ALA A N 1
ATOM 807 C CA . ALA A 1 108 ? -3.683 35.164 35.219 1.00 46.75 108 ALA A CA 1
ATOM 808 C C . ALA A 1 108 ? -4.492 35.075 36.534 1.00 46.75 108 ALA A C 1
ATOM 810 O O . ALA A 1 108 ? -4.738 33.977 37.046 1.00 46.75 108 ALA A O 1
ATOM 811 N N . ARG A 1 109 ? -4.928 36.217 37.089 1.00 56.53 109 ARG A N 1
ATOM 812 C CA . ARG A 1 109 ? -5.829 36.298 38.249 1.00 56.53 109 ARG A CA 1
ATOM 813 C C . ARG A 1 109 ? -7.276 36.151 37.761 1.00 56.53 109 ARG A C 1
ATOM 815 O O . ARG A 1 109 ? -7.890 37.114 37.322 1.00 56.53 109 ARG A O 1
ATOM 822 N N . ASN A 1 110 ? -7.818 34.934 37.805 1.00 53.78 110 ASN A N 1
ATOM 823 C CA . ASN A 1 110 ? -9.213 34.654 37.443 1.00 53.78 110 ASN A CA 1
ATOM 824 C C . ASN A 1 110 ? -10.071 34.535 38.716 1.00 53.78 110 ASN A C 1
ATOM 826 O O . ASN A 1 110 ? -9.785 33.683 39.556 1.00 53.78 110 ASN A O 1
ATOM 830 N N . GLN A 1 111 ? -11.124 35.353 38.843 1.00 51.38 111 GLN A N 1
ATOM 831 C CA . GLN A 1 111 ? -12.067 35.319 39.976 1.00 51.38 111 GLN A CA 1
ATOM 832 C C . GLN A 1 111 ? -12.803 33.969 40.119 1.00 51.38 111 GLN A C 1
ATOM 834 O O . GLN A 1 111 ? -13.258 33.641 41.207 1.00 51.38 111 GLN A O 1
ATOM 839 N N . GLY A 1 112 ? -12.881 33.167 39.049 1.00 51.25 112 GLY A N 1
ATOM 840 C CA . GLY A 1 112 ? -13.451 31.814 39.040 1.00 51.25 112 GLY A CA 1
ATOM 841 C C . GLY A 1 112 ? -12.439 30.674 39.237 1.00 51.25 112 GLY A C 1
ATOM 842 O O . GLY A 1 112 ? -12.804 29.506 39.115 1.00 51.25 112 GLY A O 1
ATOM 843 N N . ARG A 1 113 ? -11.155 30.963 39.504 1.00 55.69 113 ARG A N 1
ATOM 844 C CA . ARG A 1 113 ? -10.152 29.928 39.819 1.00 55.69 113 ARG A CA 1
ATOM 845 C C . ARG A 1 113 ? -10.410 29.398 41.231 1.00 55.69 113 ARG A C 1
ATOM 847 O O . ARG A 1 113 ? -10.559 30.197 42.146 1.00 55.69 113 ARG A O 1
ATOM 854 N N . SER A 1 114 ? -10.430 28.074 41.425 1.00 53.09 114 SER A N 1
ATOM 855 C CA . SER A 1 114 ? -10.632 27.478 42.758 1.00 53.09 114 SER A CA 1
ATOM 856 C C . SER A 1 114 ? -9.622 28.039 43.768 1.00 53.09 114 SER A C 1
ATOM 858 O O . SER A 1 114 ? -8.421 27.801 43.647 1.00 53.09 114 SER A O 1
ATOM 860 N N . ILE A 1 115 ? -10.129 28.784 44.753 1.00 62.41 115 ILE A N 1
ATOM 861 C CA . ILE A 1 115 ? -9.368 29.407 45.855 1.00 62.41 115 ILE A CA 1
ATOM 862 C C . ILE A 1 115 ? -9.202 28.412 47.024 1.00 62.41 115 ILE A C 1
ATOM 864 O O . ILE A 1 115 ? -8.470 28.656 47.978 1.00 62.41 115 ILE A O 1
ATOM 868 N N . LYS A 1 116 ? -9.876 27.258 46.942 1.00 74.94 116 LYS A N 1
ATOM 869 C CA . LYS A 1 116 ? -9.958 26.245 47.994 1.00 74.94 116 LYS A CA 1
ATOM 870 C C . LYS A 1 116 ? -8.836 25.207 47.852 1.00 74.94 116 LYS A C 1
ATOM 872 O O . LYS A 1 116 ? -8.879 24.421 46.900 1.00 74.94 116 LYS A O 1
ATOM 877 N N . PRO A 1 117 ? -7.839 25.160 48.758 1.00 72.56 117 PRO A N 1
ATOM 878 C CA . PRO A 1 117 ? -6.741 24.192 48.685 1.00 72.56 117 PRO A CA 1
ATOM 879 C C . PRO A 1 117 ? -7.217 22.738 48.813 1.00 72.56 117 PRO A C 1
ATOM 881 O O . PRO A 1 117 ? -6.555 21.828 48.322 1.00 72.56 117 PRO A O 1
ATOM 884 N N . GLU A 1 118 ? -8.384 22.494 49.400 1.00 84.19 118 GLU A N 1
ATOM 885 C CA . GLU A 1 118 ? -9.013 21.177 49.501 1.00 84.19 118 GLU A CA 1
ATOM 886 C C . GLU A 1 118 ? -9.520 20.628 48.160 1.00 84.19 118 GLU A C 1
ATOM 888 O O . GLU A 1 118 ? -9.731 19.423 48.051 1.00 84.19 118 GLU A O 1
ATOM 893 N N . VAL A 1 119 ? -9.661 21.461 47.120 1.00 82.94 119 VAL A N 1
ATOM 894 C CA . VAL A 1 119 ? -10.112 21.032 45.787 1.00 82.94 119 VAL A CA 1
ATOM 895 C C . VAL A 1 119 ? -9.022 21.289 44.747 1.00 82.94 119 VAL A C 1
ATOM 897 O O . VAL A 1 119 ? -8.619 22.423 44.486 1.00 82.94 119 VAL A O 1
ATOM 900 N N . PHE A 1 120 ? -8.538 20.223 44.116 1.00 81.94 120 PHE A N 1
ATOM 901 C CA . PHE A 1 120 ? -7.719 20.309 42.911 1.00 81.94 120 PHE A CA 1
ATOM 902 C C . PHE A 1 120 ? -8.619 20.280 41.684 1.00 81.94 120 PHE A C 1
ATOM 904 O O . PHE A 1 120 ? -9.430 19.369 41.551 1.00 81.94 120 PHE A O 1
ATOM 911 N N . VAL A 1 121 ? -8.433 21.235 40.774 1.00 81.56 121 VAL A N 1
ATOM 912 C CA . VAL A 1 121 ? -9.068 21.233 39.453 1.00 81.56 121 VAL A CA 1
ATOM 913 C C . VAL A 1 121 ? -7.960 21.234 38.408 1.00 81.56 121 VAL A C 1
ATOM 915 O O . VAL A 1 121 ? -7.206 22.203 38.306 1.00 81.56 121 VAL A O 1
ATOM 918 N N . GLY A 1 122 ? -7.839 20.144 37.654 1.00 77.44 122 GLY A N 1
ATOM 919 C CA . GLY A 1 122 ? -6.845 19.984 36.595 1.00 77.44 122 GLY A CA 1
ATOM 920 C C . GLY A 1 122 ? -7.512 19.757 35.245 1.00 77.44 122 GLY A C 1
ATOM 921 O O . GLY A 1 122 ? -8.308 18.833 35.104 1.00 77.44 122 GLY A O 1
ATOM 922 N N . VAL A 1 123 ? -7.178 20.572 34.241 1.00 72.75 123 VAL A N 1
ATOM 923 C CA . VAL A 1 123 ? -7.607 20.333 32.855 1.00 72.75 123 VAL A CA 1
ATOM 924 C C . VAL A 1 123 ? -6.612 19.380 32.202 1.00 72.75 123 VAL A C 1
ATOM 926 O O . VAL A 1 123 ? -5.449 19.731 32.007 1.00 72.75 123 VAL 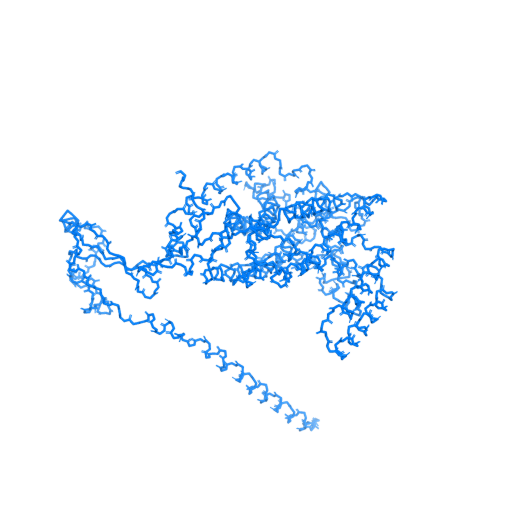A O 1
ATOM 929 N N . GLY A 1 124 ? -7.062 18.185 31.835 1.00 64.56 124 GLY A N 1
ATOM 930 C CA . GLY A 1 124 ? -6.259 17.244 31.068 1.00 64.56 124 GLY A CA 1
ATOM 931 C C . GLY A 1 124 ? -6.072 17.747 29.639 1.00 64.56 124 GLY A C 1
ATOM 932 O O . GLY A 1 124 ? -7.014 17.765 28.846 1.00 64.56 124 GLY A O 1
ATOM 933 N N . ILE A 1 125 ? -4.851 18.149 29.275 1.00 59.38 125 ILE A N 1
ATOM 934 C CA . ILE A 1 125 ? -4.483 18.291 27.863 1.00 59.38 125 ILE A CA 1
ATOM 935 C C . ILE A 1 125 ? -4.187 16.895 27.347 1.00 59.38 125 ILE A C 1
ATOM 937 O O . ILE A 1 125 ? -3.119 16.326 27.544 1.00 59.38 125 ILE A O 1
ATOM 941 N N . CYS A 1 126 ? -5.186 16.336 26.703 1.00 57.72 126 CYS A N 1
ATOM 942 C CA . CYS A 1 126 ? -5.082 15.039 26.097 1.00 57.72 126 CYS A CA 1
ATOM 943 C C . CYS A 1 126 ? -4.336 15.098 24.772 1.00 57.72 126 CYS A C 1
ATOM 945 O O . CYS A 1 126 ? -4.765 15.789 23.848 1.00 57.72 126 CYS A O 1
ATOM 947 N N . SER A 1 127 ? -3.284 14.297 24.637 1.00 54.59 127 SER A N 1
ATOM 948 C CA . SER A 1 127 ? -2.891 13.808 23.318 1.00 54.59 127 SER A CA 1
ATOM 949 C C . SER A 1 127 ? -4.035 12.963 22.733 1.00 54.59 127 SER A C 1
ATOM 951 O O . SER A 1 127 ? -4.947 12.546 23.453 1.00 54.59 127 SER A O 1
ATOM 953 N N . HIS A 1 128 ? -3.985 12.646 21.439 1.00 52.81 128 HIS A N 1
ATOM 954 C CA . HIS A 1 128 ? -4.882 11.659 20.819 1.00 52.81 128 HIS A CA 1
ATOM 955 C C . HIS A 1 128 ? -4.865 10.286 21.540 1.00 52.81 128 HIS A C 1
ATOM 957 O O . HIS A 1 128 ? -5.765 9.480 21.329 1.00 52.81 128 HIS A O 1
ATOM 963 N N . LEU A 1 129 ? -3.880 10.051 22.422 1.00 49.81 129 LEU A N 1
ATOM 964 C CA . LEU A 1 129 ? -3.754 8.899 23.321 1.00 49.81 129 LEU A CA 1
ATOM 965 C C . LEU A 1 129 ? -4.313 9.143 24.744 1.00 49.81 129 LEU A C 1
ATOM 967 O O . LEU A 1 129 ? -4.562 8.182 25.465 1.00 49.81 129 LEU A O 1
ATOM 971 N N . GLY A 1 130 ? -4.498 10.398 25.176 1.00 39.97 130 GLY A N 1
ATOM 972 C CA . GLY A 1 130 ? -4.794 10.774 26.571 1.00 39.97 130 GLY A CA 1
ATOM 973 C C . GLY A 1 130 ? -6.267 11.069 26.895 1.00 39.97 130 GLY A C 1
ATOM 974 O O . GLY A 1 130 ? -6.713 10.800 28.008 1.00 39.97 130 GLY A O 1
ATOM 975 N N . CYS A 1 131 ? -7.057 11.564 25.937 1.00 52.50 131 CYS A N 1
ATOM 976 C CA . CYS A 1 131 ? -8.521 11.707 26.069 1.00 52.50 131 CYS A CA 1
ATOM 977 C C . CYS A 1 131 ? -9.108 10.455 25.472 1.00 52.50 131 CYS A C 1
ATOM 979 O O . CYS A 1 131 ? -9.611 10.472 24.356 1.00 52.50 131 CYS A O 1
ATOM 981 N N . SER A 1 132 ? -8.894 9.360 26.185 1.00 53.97 132 SER A N 1
ATOM 982 C CA . SER A 1 132 ? -9.132 8.001 25.734 1.00 53.97 132 SER A CA 1
ATOM 983 C C . SER A 1 132 ? -10.433 7.884 24.927 1.00 53.97 132 SER A C 1
ATOM 985 O O . SER A 1 132 ? -11.514 7.889 25.528 1.00 53.97 132 SER A O 1
ATOM 987 N N . PRO A 1 133 ? -10.381 7.798 23.582 1.00 68.38 133 PRO A N 1
ATOM 988 C CA . PRO A 1 133 ? -11.562 7.404 22.845 1.00 68.38 133 PRO A CA 1
ATOM 989 C C . PRO A 1 133 ? -11.942 6.012 23.349 1.00 68.38 133 PRO A C 1
ATOM 991 O O . PRO A 1 133 ? -11.086 5.141 23.519 1.00 68.38 133 PRO A O 1
ATOM 994 N N . TYR A 1 134 ? -13.224 5.817 23.642 1.00 82.06 134 TYR A N 1
ATOM 995 C CA . TYR A 1 134 ? -13.713 4.502 24.026 1.00 82.06 134 TYR A CA 1
ATOM 996 C C . TYR A 1 134 ? -13.564 3.580 22.818 1.00 82.06 134 TYR A C 1
ATOM 998 O O . TYR A 1 134 ? -14.180 3.805 21.773 1.00 82.06 134 TYR A O 1
ATOM 1006 N N . ALA A 1 135 ? -12.723 2.564 22.963 1.00 89.31 135 ALA A N 1
ATOM 1007 C CA . ALA A 1 135 ? -12.530 1.519 21.976 1.00 89.31 135 ALA A CA 1
ATOM 1008 C C . ALA A 1 135 ? -13.343 0.282 22.390 1.00 89.31 135 ALA A C 1
ATOM 1010 O O . ALA A 1 135 ? -13.488 0.027 23.588 1.00 89.31 135 ALA A O 1
ATOM 1011 N N . PRO A 1 136 ? -13.890 -0.493 21.437 1.00 93.19 136 PRO A N 1
ATOM 1012 C CA . PRO A 1 136 ? -14.573 -1.745 21.748 1.00 93.19 136 PRO A CA 1
ATOM 1013 C C . PRO A 1 136 ? -13.689 -2.655 22.593 1.00 93.19 136 PRO A C 1
ATOM 1015 O O . PRO A 1 136 ? -12.527 -2.827 22.258 1.00 93.19 136 PRO A O 1
ATOM 1018 N N . LYS A 1 137 ? -14.217 -3.252 23.660 1.00 92.62 137 LYS A N 1
ATOM 1019 C CA . LYS A 1 137 ? -13.441 -4.086 24.603 1.00 92.62 137 LYS A CA 1
ATOM 1020 C C . LYS A 1 137 ? -12.941 -5.434 24.056 1.00 92.62 137 LYS A C 1
ATOM 1022 O O . LYS A 1 137 ? -12.203 -6.121 24.743 1.00 92.62 137 LYS A O 1
ATOM 1027 N N . ASN A 1 138 ? -13.348 -5.833 22.849 1.00 94.38 138 ASN A N 1
ATOM 1028 C CA . ASN A 1 138 ? -13.084 -7.152 22.260 1.00 94.38 138 ASN A CA 1
ATOM 1029 C C . ASN A 1 138 ? -12.132 -7.113 21.048 1.00 94.38 138 ASN A C 1
ATOM 1031 O O . ASN A 1 138 ? -12.295 -7.906 20.115 1.00 94.38 138 ASN A O 1
ATOM 1035 N N . PHE A 1 139 ? -11.162 -6.193 21.004 1.00 93.38 139 PHE A N 1
ATOM 1036 C CA . PHE A 1 139 ? -10.121 -6.284 19.979 1.00 93.38 139 PHE A CA 1
ATOM 1037 C C . PHE A 1 139 ? -9.340 -7.587 20.122 1.00 93.38 139 PHE A C 1
ATOM 1039 O O . PHE A 1 139 ? -9.141 -8.114 21.211 1.00 93.38 139 PHE A O 1
ATOM 1046 N N . ASN A 1 140 ? -8.911 -8.109 18.982 1.00 93.50 140 ASN A N 1
ATOM 1047 C CA . ASN A 1 140 ? -8.055 -9.279 18.907 1.00 93.50 140 ASN A CA 1
ATOM 1048 C C . ASN A 1 140 ? -6.776 -8.933 18.143 1.00 93.50 140 ASN A C 1
ATOM 1050 O O . ASN A 1 140 ? -6.601 -7.800 17.697 1.00 93.50 140 ASN A O 1
ATOM 1054 N N . PHE A 1 141 ? -5.931 -9.939 17.928 1.00 94.31 141 PHE A N 1
ATOM 1055 C CA . PHE A 1 141 ? -4.650 -9.839 17.227 1.00 94.31 141 PHE A CA 1
ATOM 1056 C C . PHE A 1 141 ? -4.654 -8.939 15.975 1.00 94.31 141 PHE A C 1
ATOM 1058 O O . PHE A 1 141 ? -3.729 -8.166 15.747 1.00 94.31 141 PHE A O 1
ATOM 1065 N N . TRP A 1 142 ? -5.722 -8.963 15.178 1.00 96.38 142 TRP A N 1
ATOM 1066 C CA . TRP A 1 142 ? -5.813 -8.175 13.948 1.00 96.38 142 TRP A CA 1
ATOM 1067 C C . TRP A 1 142 ? -5.803 -6.648 14.157 1.00 96.38 142 TRP A C 1
ATOM 1069 O O . TRP A 1 142 ? -5.657 -5.887 13.198 1.00 96.38 142 TRP A O 1
ATOM 1079 N N . TYR A 1 143 ? -5.982 -6.178 15.391 1.00 95.38 143 TYR A N 1
ATOM 1080 C CA . TYR A 1 143 ? -6.009 -4.757 15.722 1.00 95.38 143 TYR A CA 1
ATOM 1081 C C . TYR A 1 143 ? -4.615 -4.167 15.984 1.00 95.38 143 TYR A C 1
ATOM 1083 O O . TYR A 1 143 ? -4.499 -2.946 15.939 1.00 95.38 143 TYR A O 1
ATOM 1091 N N . PHE A 1 144 ? -3.558 -4.988 16.094 1.00 96.38 144 PHE A N 1
ATOM 1092 C CA . PHE A 1 144 ? -2.165 -4.513 16.167 1.00 96.38 144 PHE A CA 1
ATOM 1093 C C . PHE A 1 144 ? -1.692 -3.824 14.886 1.00 96.38 144 PHE A C 1
ATOM 1095 O O . PHE A 1 144 ? -0.925 -2.870 14.929 1.00 96.38 144 PHE A O 1
ATOM 1102 N N . PHE A 1 145 ? -2.149 -4.279 13.717 1.00 97.38 145 PHE A N 1
ATOM 1103 C CA . PHE A 1 145 ? -1.558 -3.849 12.444 1.00 97.38 145 PHE A CA 1
ATOM 1104 C C . PHE A 1 145 ? -1.751 -2.359 12.127 1.00 97.38 145 PHE A C 1
ATOM 1106 O O . PHE A 1 145 ? -1.055 -1.829 11.272 1.00 97.38 145 PHE A O 1
ATOM 1113 N N . GLY A 1 146 ? -2.674 -1.667 12.807 1.00 93.69 146 GLY A N 1
ATOM 1114 C CA . GLY A 1 146 ? -2.783 -0.207 12.706 1.00 93.69 146 GLY A CA 1
ATOM 1115 C C . GLY A 1 146 ? -1.636 0.518 13.418 1.00 93.69 146 GLY A C 1
ATOM 1116 O O . GLY A 1 146 ? -0.984 1.369 12.820 1.00 93.69 146 GLY A O 1
ATOM 1117 N N . SER A 1 147 ? -1.352 0.159 14.673 1.00 93.19 147 SER A N 1
ATOM 1118 C CA . SER A 1 147 ? -0.249 0.751 15.439 1.00 93.19 147 SER A CA 1
ATOM 1119 C C . SER A 1 147 ? 1.118 0.288 14.938 1.00 93.19 147 SER A C 1
ATOM 1121 O O . SER A 1 147 ? 2.040 1.099 14.871 1.00 93.19 147 SER A O 1
ATOM 1123 N N . LEU A 1 148 ? 1.242 -0.961 14.477 1.00 97.62 148 LEU A N 1
ATOM 1124 C CA . LEU A 1 148 ? 2.459 -1.434 13.811 1.00 97.62 148 LEU A CA 1
ATOM 1125 C C . LEU A 1 148 ? 2.747 -0.659 12.516 1.00 97.62 148 LEU A C 1
ATOM 1127 O O . LEU A 1 148 ? 3.903 -0.343 12.258 1.00 97.62 148 LEU A O 1
ATOM 1131 N N . ALA A 1 149 ? 1.729 -0.295 11.725 1.00 98.00 149 ALA A N 1
ATOM 1132 C CA . ALA A 1 149 ? 1.939 0.510 10.517 1.00 98.00 149 ALA A CA 1
ATOM 1133 C C . ALA A 1 149 ? 2.502 1.898 10.860 1.00 98.00 149 ALA A C 1
ATOM 1135 O O . ALA A 1 149 ? 3.400 2.387 10.178 1.00 98.00 149 ALA A O 1
ATOM 1136 N N . LEU A 1 150 ? 2.021 2.509 11.950 1.00 96.31 150 LEU A N 1
ATOM 1137 C CA . LEU A 1 150 ? 2.552 3.779 12.445 1.00 96.31 150 LEU A CA 1
ATOM 1138 C C . LEU A 1 150 ? 3.991 3.637 12.964 1.00 96.31 150 LEU A C 1
ATOM 1140 O O . LEU A 1 150 ? 4.824 4.495 12.683 1.00 96.31 150 LEU A O 1
ATOM 1144 N N . LEU A 1 151 ? 4.302 2.551 13.680 1.00 96.31 151 LEU A N 1
ATOM 1145 C CA . LEU A 1 151 ? 5.665 2.262 14.130 1.00 96.31 151 LEU A CA 1
ATOM 1146 C C . LEU A 1 151 ? 6.626 2.137 12.943 1.00 96.31 151 LEU A C 1
ATOM 1148 O O . LEU A 1 151 ? 7.677 2.774 12.941 1.00 96.31 151 LEU A O 1
ATOM 1152 N N . VAL A 1 152 ? 6.267 1.346 11.928 1.00 98.31 152 VAL A N 1
ATOM 1153 C CA . VAL A 1 152 ? 7.118 1.160 10.748 1.00 98.31 152 VAL A CA 1
ATOM 1154 C C . VAL A 1 152 ? 7.255 2.466 9.967 1.00 98.31 152 VAL A C 1
ATOM 1156 O O . VAL A 1 152 ? 8.363 2.795 9.564 1.00 98.31 152 VAL A O 1
ATOM 1159 N N . LEU A 1 153 ? 6.196 3.275 9.844 1.00 97.88 153 LEU A N 1
ATOM 1160 C CA . LEU A 1 153 ? 6.293 4.618 9.260 1.00 97.88 153 LEU A CA 1
ATOM 1161 C C . LEU A 1 153 ? 7.348 5.481 9.970 1.00 97.88 153 LEU A C 1
ATOM 1163 O O . LEU A 1 153 ? 8.170 6.113 9.310 1.00 97.88 153 LEU A O 1
ATOM 1167 N N . VAL A 1 154 ? 7.357 5.484 11.307 1.00 97.25 154 VAL A N 1
ATOM 1168 C CA . VAL A 1 154 ? 8.369 6.209 12.093 1.00 97.25 154 VAL A CA 1
ATOM 1169 C C . VAL A 1 154 ? 9.768 5.645 11.840 1.00 97.25 154 VAL A C 1
ATOM 1171 O O . VAL A 1 154 ? 10.695 6.425 11.631 1.00 97.25 154 VAL A O 1
ATOM 1174 N N . ILE A 1 155 ? 9.924 4.316 11.799 1.00 97.31 155 ILE A N 1
ATOM 1175 C CA . ILE A 1 155 ? 11.202 3.671 11.457 1.00 97.31 155 ILE A CA 1
ATOM 1176 C C . ILE A 1 155 ? 11.683 4.149 10.083 1.00 97.31 155 ILE A C 1
ATOM 1178 O O . ILE A 1 155 ? 12.831 4.579 9.977 1.00 97.31 155 ILE A O 1
ATOM 1182 N N . GLN A 1 156 ? 10.823 4.147 9.059 1.00 98.44 156 GLN A N 1
ATOM 1183 C CA . GLN A 1 156 ? 11.183 4.581 7.706 1.00 98.44 156 GLN A CA 1
ATOM 1184 C C . GLN A 1 156 ? 11.596 6.053 7.660 1.00 98.44 156 GLN A C 1
ATOM 1186 O O . GLN A 1 156 ? 12.616 6.371 7.056 1.00 98.44 156 GLN A O 1
ATOM 1191 N N . ILE A 1 157 ? 10.854 6.945 8.324 1.00 97.19 157 ILE A N 1
ATOM 1192 C CA . ILE A 1 157 ? 11.165 8.382 8.342 1.00 97.19 157 ILE A CA 1
ATOM 1193 C C . ILE A 1 157 ? 12.501 8.632 9.041 1.00 97.19 157 ILE A C 1
ATOM 1195 O O . ILE A 1 157 ? 13.367 9.307 8.490 1.00 97.19 157 ILE A O 1
ATOM 1199 N N . VAL A 1 158 ? 12.692 8.075 10.241 1.00 97.31 158 VAL A N 1
ATOM 1200 C CA . VAL A 1 158 ? 13.919 8.292 11.017 1.00 97.31 158 VAL A CA 1
ATOM 1201 C C . VAL A 1 158 ? 15.120 7.735 10.263 1.00 97.31 158 VAL A C 1
ATOM 1203 O O . VAL A 1 158 ? 16.080 8.461 10.026 1.00 97.31 158 VAL A O 1
ATOM 1206 N N . THR A 1 159 ? 15.060 6.477 9.823 1.00 98.19 159 THR A N 1
ATOM 1207 C CA . THR A 1 159 ? 16.166 5.863 9.072 1.00 98.19 159 THR A CA 1
ATOM 1208 C C . THR A 1 159 ? 16.426 6.579 7.746 1.00 98.19 159 THR A C 1
ATOM 1210 O O . THR A 1 159 ? 17.584 6.812 7.415 1.00 98.19 159 THR A O 1
ATOM 1213 N N . GLY A 1 160 ? 15.386 7.015 7.029 1.00 97.88 160 GLY A N 1
ATOM 1214 C CA . GLY A 1 160 ? 15.517 7.785 5.790 1.00 97.88 160 GLY A CA 1
ATOM 1215 C C . GLY A 1 160 ? 16.231 9.124 5.992 1.00 97.88 160 GLY A C 1
ATOM 1216 O O . GLY A 1 160 ? 17.119 9.465 5.212 1.00 97.88 160 GLY A O 1
ATOM 1217 N N . ILE A 1 161 ? 15.922 9.844 7.080 1.00 96.00 161 ILE A N 1
ATOM 1218 C CA . ILE A 1 161 ? 16.613 11.089 7.457 1.00 96.00 161 ILE A CA 1
ATOM 1219 C C . ILE A 1 161 ? 18.108 10.841 7.710 1.00 96.00 161 ILE A C 1
ATOM 1221 O O . ILE A 1 161 ? 18.939 11.632 7.274 1.00 96.00 161 ILE A O 1
ATOM 1225 N N . PHE A 1 162 ? 18.477 9.744 8.374 1.00 95.75 162 PHE A N 1
ATOM 1226 C CA . PHE A 1 162 ? 19.892 9.399 8.560 1.00 95.75 162 PHE A CA 1
ATOM 1227 C C . PHE A 1 162 ? 20.575 9.022 7.240 1.00 95.75 162 PHE A C 1
ATOM 1229 O O . PHE A 1 162 ? 21.688 9.468 6.974 1.00 95.75 162 PHE A O 1
ATOM 1236 N N . LEU A 1 163 ? 19.914 8.237 6.385 1.00 97.88 163 LEU A N 1
ATOM 1237 C CA . LEU A 1 163 ? 20.479 7.826 5.097 1.00 97.88 163 LEU A CA 1
ATOM 1238 C C . LEU A 1 163 ? 20.725 9.025 4.174 1.00 97.88 163 LEU A C 1
ATOM 1240 O O . LEU A 1 163 ? 21.777 9.099 3.537 1.00 97.88 163 LEU A O 1
ATOM 1244 N N . VAL A 1 164 ? 19.811 10.000 4.139 1.00 97.31 164 VAL A N 1
ATOM 1245 C CA . VAL A 1 164 ? 19.965 11.177 3.270 1.00 97.31 164 VAL A CA 1
ATOM 1246 C C . VAL A 1 164 ? 21.126 12.092 3.679 1.00 97.31 164 VAL A C 1
ATOM 1248 O O . VAL A 1 164 ? 21.657 12.805 2.834 1.00 97.31 164 VAL A O 1
ATOM 1251 N N . MET A 1 165 ? 21.596 12.033 4.932 1.00 95.94 165 MET A N 1
ATOM 1252 C CA . MET A 1 165 ? 22.799 12.766 5.367 1.00 95.94 165 MET A CA 1
ATOM 1253 C C . MET A 1 165 ? 24.088 12.250 4.706 1.00 95.94 165 MET A C 1
ATOM 1255 O O 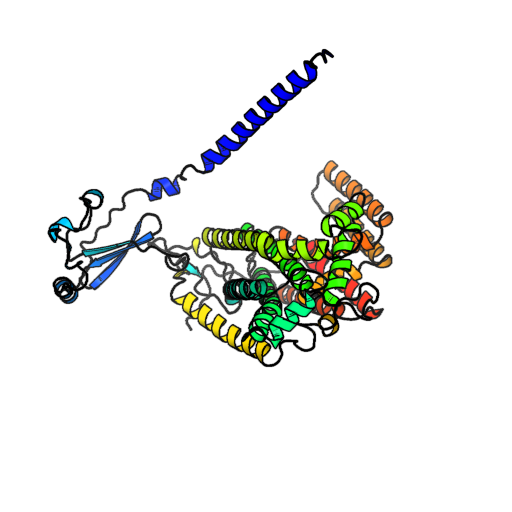. MET A 1 165 ? 25.092 12.964 4.676 1.00 95.94 165 MET A O 1
ATOM 1259 N N . HIS A 1 166 ? 24.068 11.026 4.172 1.00 93.44 166 HIS A N 1
ATOM 1260 C CA . HIS A 1 166 ? 25.239 10.349 3.609 1.00 93.44 166 HIS A CA 1
ATOM 1261 C C . HIS A 1 166 ? 25.078 9.960 2.130 1.00 93.44 166 HIS A C 1
ATOM 1263 O O . HIS A 1 166 ? 26.075 9.723 1.449 1.00 93.44 166 HIS A O 1
ATOM 1269 N N . TYR A 1 167 ? 23.848 9.917 1.618 1.00 98.19 167 TYR A N 1
ATOM 1270 C CA . TYR A 1 167 ? 23.538 9.550 0.238 1.00 98.19 167 TYR A CA 1
ATOM 1271 C C . TYR A 1 167 ? 23.853 10.673 -0.770 1.00 98.19 167 TYR A C 1
ATOM 1273 O O . TYR A 1 167 ? 23.699 11.861 -0.473 1.00 98.19 167 TYR A O 1
ATOM 1281 N N . LYS A 1 168 ? 24.268 10.301 -1.990 1.00 97.69 168 LYS A N 1
ATOM 1282 C CA . LYS A 1 168 ? 24.515 11.228 -3.109 1.00 97.69 168 LYS A CA 1
ATOM 1283 C C . LYS A 1 168 ? 23.556 10.938 -4.276 1.00 97.69 168 LYS A C 1
ATOM 1285 O O . LYS A 1 168 ? 23.718 9.907 -4.922 1.00 97.69 168 LYS A O 1
ATOM 1290 N N . PRO A 1 169 ? 22.583 11.822 -4.579 1.00 96.38 169 PRO A N 1
ATOM 1291 C CA . PRO A 1 169 ? 21.601 11.620 -5.650 1.00 96.38 169 PRO A CA 1
ATOM 1292 C C . PRO A 1 169 ? 22.173 11.967 -7.037 1.00 96.38 169 PRO A C 1
ATOM 1294 O O . PRO A 1 169 ? 21.645 12.837 -7.727 1.00 96.38 169 PRO A O 1
ATOM 1297 N N . GLU A 1 170 ? 23.261 11.298 -7.419 1.00 95.06 170 GLU A N 1
ATOM 1298 C CA . GLU A 1 170 ? 23.930 11.436 -8.718 1.00 95.06 170 GLU A CA 1
ATOM 1299 C C . GLU A 1 170 ? 24.222 10.042 -9.286 1.00 95.06 170 GLU A C 1
ATOM 1301 O O . GLU A 1 170 ? 24.745 9.190 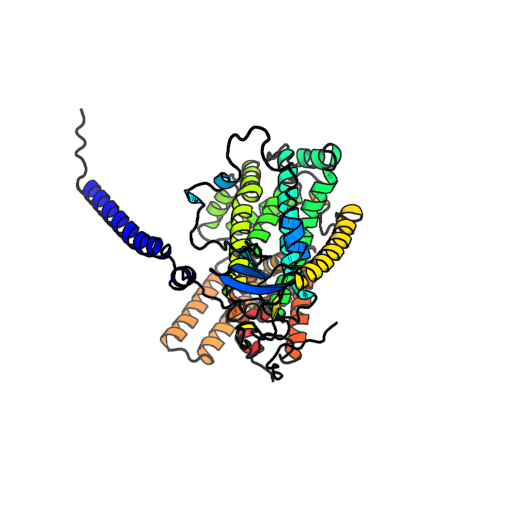-8.571 1.00 95.06 170 GLU A O 1
ATOM 1306 N N . ALA A 1 171 ? 23.911 9.786 -10.556 1.00 94.12 171 ALA A N 1
ATOM 1307 C CA . ALA A 1 171 ? 23.967 8.447 -11.156 1.00 94.12 171 ALA A CA 1
ATOM 1308 C C . ALA A 1 171 ? 25.356 7.782 -11.069 1.00 94.12 171 ALA A C 1
ATOM 1310 O O . ALA A 1 171 ? 25.456 6.560 -10.976 1.00 94.12 171 ALA A O 1
ATOM 1311 N N . THR A 1 172 ? 26.428 8.577 -11.077 1.00 95.00 172 THR A N 1
ATOM 1312 C CA . THR A 1 172 ? 27.825 8.118 -10.967 1.00 95.00 172 THR A CA 1
ATOM 1313 C C . THR A 1 172 ? 28.230 7.774 -9.527 1.00 95.00 172 THR A C 1
ATOM 1315 O O . THR A 1 172 ? 29.130 6.960 -9.324 1.00 95.00 172 THR A O 1
ATOM 1318 N N . LEU A 1 173 ? 27.571 8.370 -8.525 1.00 97.12 173 LEU A N 1
ATOM 1319 C CA . LEU A 1 173 ? 27.941 8.279 -7.109 1.00 97.12 173 LEU A CA 1
ATOM 1320 C C . LEU A 1 173 ? 26.912 7.538 -6.252 1.00 97.12 173 LEU A C 1
ATOM 1322 O O . LEU A 1 173 ? 27.261 7.096 -5.161 1.00 97.12 173 LEU A O 1
ATOM 1326 N N . ALA A 1 174 ? 25.669 7.387 -6.705 1.00 97.88 174 ALA A N 1
ATOM 1327 C CA . ALA A 1 174 ? 24.560 6.868 -5.908 1.00 97.88 174 ALA A CA 1
ATOM 1328 C C . ALA A 1 174 ? 24.865 5.488 -5.326 1.00 97.88 174 ALA A C 1
ATOM 1330 O O . ALA A 1 174 ? 24.866 5.324 -4.103 1.00 97.88 174 ALA A O 1
ATOM 1331 N N . PHE A 1 175 ? 25.243 4.539 -6.184 1.00 98.06 175 PHE A N 1
ATOM 1332 C CA . PHE A 1 175 ? 25.614 3.188 -5.767 1.00 98.06 175 PHE A CA 1
ATOM 1333 C C . PHE A 1 175 ? 26.797 3.197 -4.784 1.00 98.06 175 PHE A C 1
ATOM 1335 O O . PHE A 1 175 ? 26.733 2.594 -3.712 1.00 98.06 175 PHE A O 1
ATOM 1342 N N . ALA A 1 176 ? 27.856 3.949 -5.102 1.00 97.75 176 ALA A N 1
ATOM 1343 C CA . ALA A 1 176 ? 29.038 4.064 -4.248 1.00 97.75 176 ALA A CA 1
ATOM 1344 C C . ALA A 1 176 ? 28.720 4.712 -2.888 1.00 97.75 176 ALA A C 1
ATOM 1346 O O . ALA A 1 176 ? 29.265 4.299 -1.869 1.00 97.75 176 ALA A O 1
ATOM 1347 N N . SER A 1 177 ? 27.804 5.683 -2.844 1.00 97.94 177 SER A N 1
ATOM 1348 C CA . SER A 1 177 ? 27.376 6.336 -1.603 1.00 97.94 177 SER A CA 1
ATOM 1349 C C . SER A 1 177 ? 26.576 5.397 -0.694 1.00 97.94 177 SER A C 1
ATOM 1351 O O . SER A 1 177 ? 26.700 5.474 0.527 1.00 97.94 177 SER A O 1
ATOM 1353 N N . VAL A 1 178 ? 25.813 4.457 -1.264 1.00 97.94 178 VAL A N 1
ATOM 1354 C CA . VAL A 1 178 ? 25.148 3.399 -0.489 1.00 97.94 178 VAL A CA 1
ATOM 1355 C C . VAL A 1 178 ? 26.165 2.402 0.066 1.00 97.94 178 VAL A C 1
ATOM 1357 O O . VAL A 1 178 ? 26.057 2.013 1.228 1.00 97.94 178 VAL A O 1
ATOM 1360 N N . GLU A 1 179 ? 27.184 2.026 -0.708 1.00 96.62 179 GLU A N 1
ATOM 1361 C CA . GLU A 1 179 ? 28.274 1.182 -0.200 1.00 96.62 179 GLU A CA 1
ATOM 1362 C C . GLU A 1 179 ? 29.108 1.892 0.880 1.00 96.62 179 GLU A C 1
ATOM 1364 O O . GLU A 1 179 ? 29.473 1.263 1.872 1.00 96.62 179 GLU A O 1
ATOM 1369 N N . TYR A 1 180 ? 29.325 3.206 0.766 1.00 96.25 180 TYR A N 1
ATOM 1370 C CA . TYR A 1 180 ? 29.927 4.029 1.823 1.00 96.25 180 TYR A CA 1
ATOM 1371 C C . TYR A 1 180 ? 29.100 3.984 3.120 1.00 96.25 180 TYR A C 1
ATOM 1373 O O . TYR A 1 180 ? 29.645 3.756 4.200 1.00 96.25 180 TYR A O 1
ATOM 1381 N N . ILE A 1 181 ? 27.768 4.110 3.031 1.00 94.75 181 ILE A N 1
ATOM 1382 C CA . ILE A 1 181 ? 26.873 3.947 4.192 1.00 94.75 181 ILE A CA 1
ATOM 1383 C C . ILE A 1 181 ? 27.033 2.559 4.822 1.00 94.75 181 ILE A C 1
ATOM 1385 O O . ILE A 1 181 ? 27.037 2.430 6.044 1.00 94.75 181 ILE A O 1
ATOM 1389 N N . MET A 1 182 ? 27.167 1.514 4.008 1.00 95.06 182 MET A N 1
ATOM 1390 C CA . MET A 1 182 ? 27.324 0.150 4.514 1.00 95.06 182 MET A CA 1
ATOM 1391 C C . MET A 1 182 ? 28.650 -0.096 5.220 1.00 95.06 182 MET A C 1
ATOM 1393 O O . MET A 1 182 ? 28.687 -0.859 6.183 1.00 95.06 182 MET A O 1
ATOM 1397 N N . ARG A 1 183 ? 29.735 0.474 4.699 1.00 92.25 183 ARG A N 1
ATOM 1398 C CA . ARG A 1 183 ? 31.099 0.069 5.058 1.00 92.25 183 ARG A CA 1
ATOM 1399 C C . ARG A 1 183 ? 31.771 1.037 6.018 1.00 92.25 183 ARG A C 1
ATOM 1401 O O . ARG A 1 183 ? 32.453 0.586 6.933 1.00 92.25 183 ARG A O 1
ATOM 1408 N N . ASP A 1 184 ? 31.536 2.333 5.838 1.00 88.12 184 ASP A N 1
ATOM 1409 C CA . ASP A 1 184 ? 32.352 3.378 6.456 1.00 88.12 184 ASP A CA 1
ATOM 1410 C C . ASP A 1 184 ? 31.574 4.216 7.479 1.00 88.12 184 ASP A C 1
ATOM 1412 O O . ASP A 1 184 ? 32.154 4.723 8.440 1.00 88.12 184 ASP A O 1
ATOM 1416 N N . VAL A 1 185 ? 30.251 4.349 7.324 1.00 86.94 185 VAL A N 1
ATOM 1417 C CA . VAL A 1 185 ? 29.416 5.067 8.298 1.00 86.94 185 VAL A CA 1
ATOM 1418 C C . VAL A 1 185 ? 29.197 4.191 9.540 1.00 86.94 185 VAL A C 1
ATOM 1420 O O . VAL A 1 185 ? 28.655 3.086 9.419 1.00 86.94 185 VAL A O 1
ATOM 1423 N N . PRO A 1 186 ? 29.534 4.664 10.758 1.00 89.31 186 PRO A N 1
ATOM 1424 C CA . PRO A 1 186 ? 29.255 3.923 11.984 1.00 89.31 186 PRO A CA 1
ATOM 1425 C C . PRO A 1 186 ? 27.767 3.577 12.091 1.00 89.31 186 PRO A C 1
ATOM 1427 O O . PRO A 1 186 ? 26.918 4.462 12.044 1.00 89.31 186 PRO A O 1
ATOM 1430 N N . TRP A 1 187 ? 27.453 2.285 12.230 1.00 91.25 187 TRP A N 1
ATOM 1431 C CA . TRP A 1 187 ? 26.080 1.749 12.233 1.00 91.25 187 TRP A CA 1
ATOM 1432 C C . TRP A 1 187 ? 25.264 1.984 10.948 1.00 91.25 187 TRP A C 1
ATOM 1434 O O . TRP A 1 187 ? 24.076 1.660 10.917 1.00 91.25 187 TRP A O 1
ATOM 1444 N N . GLY A 1 188 ? 25.871 2.478 9.867 1.00 88.50 188 GLY A N 1
ATOM 1445 C CA . GLY A 1 188 ? 25.163 2.760 8.618 1.00 88.50 188 GLY A CA 1
ATOM 1446 C C . GLY A 1 188 ? 24.567 1.507 7.970 1.00 88.50 188 GLY A C 1
ATOM 1447 O O . GLY A 1 188 ? 23.437 1.556 7.482 1.00 88.50 188 GLY A O 1
ATOM 1448 N N . TRP A 1 189 ? 25.239 0.354 8.079 1.00 93.81 189 TRP A N 1
ATOM 1449 C CA . TRP A 1 189 ? 24.693 -0.935 7.634 1.00 93.81 189 TRP A CA 1
ATOM 1450 C C . TRP A 1 189 ? 23.371 -1.294 8.328 1.00 93.81 189 TRP A C 1
ATOM 1452 O O . TRP A 1 189 ? 22.432 -1.753 7.676 1.00 93.81 189 TRP A O 1
ATOM 1462 N N . LEU A 1 190 ? 23.272 -1.036 9.637 1.00 94.12 190 LEU A N 1
ATOM 1463 C CA . LEU A 1 190 ? 22.079 -1.333 10.424 1.00 94.12 190 LEU A CA 1
ATOM 1464 C C . LEU A 1 190 ? 20.939 -0.414 9.994 1.00 94.12 190 LEU A C 1
ATOM 1466 O O . LEU A 1 190 ? 19.833 -0.884 9.755 1.00 94.12 190 LEU A O 1
ATOM 1470 N N . ILE A 1 191 ? 21.219 0.881 9.829 1.00 95.50 191 ILE A N 1
ATOM 1471 C CA . ILE A 1 191 ? 20.228 1.866 9.381 1.00 95.50 191 ILE A CA 1
ATOM 1472 C C . ILE A 1 191 ? 19.732 1.530 7.967 1.00 95.50 191 ILE A C 1
ATOM 1474 O O . ILE A 1 191 ? 18.522 1.549 7.732 1.00 95.50 191 ILE A O 1
ATOM 1478 N N . ARG A 1 192 ? 20.623 1.153 7.036 1.00 96.94 192 ARG A N 1
ATOM 1479 C CA . ARG A 1 192 ? 20.222 0.718 5.687 1.00 96.94 192 ARG A CA 1
ATOM 1480 C C . ARG A 1 192 ? 19.342 -0.527 5.748 1.00 96.94 192 ARG A C 1
ATOM 1482 O O . ARG A 1 192 ? 18.312 -0.567 5.071 1.00 96.94 192 ARG A O 1
ATOM 1489 N N . TYR A 1 193 ? 19.703 -1.541 6.535 1.00 97.62 193 TYR A N 1
ATOM 1490 C CA . TYR A 1 193 ? 18.877 -2.744 6.657 1.00 97.62 193 TYR A CA 1
ATOM 1491 C C . TYR A 1 193 ? 17.557 -2.478 7.368 1.00 97.62 193 TYR A C 1
ATOM 1493 O O . TYR A 1 193 ? 16.538 -3.002 6.928 1.00 97.62 193 TYR A O 1
ATOM 1501 N N . MET A 1 194 ? 17.515 -1.603 8.371 1.00 97.50 194 MET A N 1
ATOM 1502 C CA . MET A 1 194 ? 16.255 -1.168 8.971 1.00 97.50 194 MET A CA 1
ATOM 1503 C C . MET A 1 194 ? 15.361 -0.461 7.949 1.00 97.50 194 MET A C 1
ATOM 1505 O O . MET A 1 194 ? 14.170 -0.735 7.923 1.00 97.50 194 MET A O 1
ATOM 1509 N N . HIS A 1 195 ? 15.912 0.388 7.077 1.00 98.38 195 HIS A N 1
ATOM 1510 C CA . HIS A 1 195 ? 15.123 1.096 6.065 1.00 98.38 195 HIS A CA 1
ATOM 1511 C C . HIS A 1 195 ? 14.637 0.171 4.938 1.00 98.38 195 HIS A C 1
ATOM 1513 O O . HIS A 1 195 ? 13.477 0.222 4.531 1.00 98.38 195 HIS A O 1
ATOM 1519 N N . SER A 1 196 ? 15.507 -0.706 4.434 1.00 95.75 196 SER A N 1
ATOM 1520 C CA . SER A 1 196 ? 15.180 -1.615 3.326 1.00 95.75 196 SER A CA 1
ATOM 1521 C C . SER A 1 196 ? 14.278 -2.772 3.760 1.00 95.75 196 SER A C 1
ATOM 1523 O O . SER A 1 196 ? 13.209 -2.970 3.183 1.00 95.75 196 SER A O 1
ATOM 1525 N N . THR A 1 197 ? 14.634 -3.501 4.821 1.00 96.50 197 THR A N 1
ATOM 1526 C CA . THR A 1 197 ? 13.758 -4.557 5.360 1.00 96.50 197 THR A CA 1
ATOM 1527 C C . THR A 1 197 ? 12.507 -3.968 6.013 1.00 96.50 197 THR A C 1
ATOM 1529 O O . THR A 1 197 ? 11.445 -4.591 5.974 1.00 96.50 197 THR A O 1
ATOM 1532 N N . GLY A 1 198 ? 12.593 -2.739 6.537 1.00 97.75 198 GLY A N 1
ATOM 1533 C CA . GLY A 1 198 ? 11.457 -1.973 7.043 1.00 97.75 198 GLY A CA 1
ATOM 1534 C C . GLY A 1 198 ? 10.408 -1.706 5.972 1.00 97.75 198 GLY A C 1
ATOM 1535 O O . GLY A 1 198 ? 9.224 -1.850 6.260 1.00 97.75 198 GLY A O 1
ATOM 1536 N N . ALA A 1 199 ? 10.803 -1.455 4.717 1.00 97.88 199 ALA A N 1
ATOM 1537 C CA . ALA A 1 199 ? 9.856 -1.351 3.605 1.00 97.88 199 ALA A CA 1
ATOM 1538 C C . ALA A 1 199 ? 9.069 -2.661 3.400 1.00 97.88 199 ALA A C 1
ATOM 1540 O O . ALA A 1 199 ? 7.841 -2.637 3.321 1.00 97.88 199 ALA A O 1
ATOM 1541 N N . SER A 1 200 ? 9.745 -3.817 3.410 1.00 97.56 200 SER A N 1
ATOM 1542 C CA . SER A 1 200 ? 9.073 -5.125 3.339 1.00 97.56 200 SER A CA 1
ATOM 1543 C C . SER A 1 200 ? 8.147 -5.363 4.536 1.00 97.56 200 SER A C 1
ATOM 1545 O O . SER A 1 200 ? 6.991 -5.751 4.358 1.00 97.56 200 SER A O 1
ATOM 1547 N N . ALA A 1 201 ? 8.606 -5.070 5.756 1.00 97.62 201 ALA A N 1
ATOM 1548 C CA . ALA A 1 201 ? 7.778 -5.161 6.956 1.00 97.62 201 ALA A CA 1
ATOM 1549 C C . ALA A 1 201 ? 6.540 -4.252 6.866 1.00 97.62 201 ALA A C 1
ATOM 1551 O O . ALA A 1 201 ? 5.450 -4.657 7.275 1.00 97.62 201 ALA A O 1
ATOM 1552 N N . PHE A 1 202 ? 6.679 -3.062 6.273 1.00 98.38 202 PHE A N 1
ATOM 1553 C CA . PHE A 1 202 ? 5.579 -2.124 6.080 1.00 98.38 202 PHE A CA 1
ATOM 1554 C C . PHE A 1 202 ? 4.481 -2.737 5.206 1.00 98.38 202 PHE A C 1
ATOM 1556 O O . PHE A 1 202 ? 3.316 -2.744 5.603 1.00 98.38 202 PHE A O 1
ATOM 1563 N N . PHE A 1 203 ? 4.834 -3.330 4.061 1.00 98.38 203 PHE A N 1
ATOM 1564 C CA . PHE A 1 203 ? 3.845 -3.978 3.193 1.00 98.38 203 PHE A CA 1
ATOM 1565 C C . PHE A 1 203 ? 3.220 -5.222 3.824 1.00 98.38 203 PHE A C 1
ATOM 1567 O O . PHE A 1 203 ? 2.015 -5.411 3.682 1.00 98.38 203 PHE A O 1
ATOM 1574 N N . ILE A 1 204 ? 3.976 -6.033 4.575 1.00 98.00 204 ILE A N 1
ATOM 1575 C CA . ILE A 1 204 ? 3.400 -7.156 5.340 1.00 98.00 204 ILE A CA 1
ATOM 1576 C C . ILE A 1 204 ? 2.329 -6.634 6.305 1.00 98.00 204 ILE A C 1
ATOM 1578 O O . ILE A 1 204 ? 1.193 -7.115 6.306 1.00 98.00 204 ILE A O 1
ATOM 1582 N N . VAL A 1 205 ? 2.672 -5.621 7.103 1.00 98.56 205 VAL A N 1
ATOM 1583 C CA . VAL A 1 205 ? 1.767 -5.023 8.089 1.00 98.56 205 VAL A CA 1
ATOM 1584 C C . VAL A 1 205 ? 0.540 -4.410 7.415 1.00 98.56 205 VAL A C 1
ATOM 1586 O O . VAL A 1 205 ? -0.579 -4.640 7.874 1.00 98.56 205 VAL A O 1
ATOM 1589 N N . VAL A 1 206 ? 0.712 -3.680 6.313 1.00 98.25 206 VAL A N 1
ATOM 1590 C CA . VAL A 1 206 ? -0.393 -3.037 5.590 1.00 98.25 206 VAL A CA 1
ATOM 1591 C C . VAL A 1 206 ? -1.292 -4.064 4.905 1.00 98.25 206 VAL A C 1
ATOM 1593 O O . VAL A 1 206 ? -2.511 -3.943 5.011 1.00 98.25 206 VAL A O 1
ATOM 1596 N N . TYR A 1 207 ? -0.751 -5.127 4.303 1.00 98.50 207 TYR A N 1
ATOM 1597 C CA . TYR A 1 207 ? -1.576 -6.206 3.752 1.00 98.50 207 TYR A CA 1
ATOM 1598 C C . TYR A 1 207 ? -2.407 -6.901 4.834 1.00 98.50 207 TYR A C 1
ATOM 1600 O O . TYR A 1 207 ? -3.604 -7.123 4.638 1.00 98.50 207 TYR A O 1
ATOM 1608 N N . LEU A 1 208 ? -1.827 -7.169 6.008 1.00 98.44 208 LEU A N 1
ATOM 1609 C CA . LEU A 1 208 ? -2.559 -7.733 7.147 1.00 98.44 208 LEU A CA 1
ATOM 1610 C C . LEU A 1 208 ? -3.593 -6.743 7.713 1.00 98.44 208 LEU A C 1
ATOM 1612 O O . LEU A 1 208 ? -4.704 -7.143 8.071 1.00 98.44 208 LEU A O 1
ATOM 1616 N N . HIS A 1 209 ? -3.283 -5.445 7.724 1.00 98.44 209 HIS A N 1
ATOM 1617 C CA . HIS A 1 209 ? -4.212 -4.382 8.107 1.00 98.44 209 HIS A CA 1
ATOM 1618 C C . HIS A 1 209 ? -5.415 -4.287 7.150 1.00 98.44 209 HIS A C 1
ATOM 1620 O O . HIS A 1 209 ? -6.569 -4.223 7.586 1.00 98.44 209 HIS A O 1
ATOM 1626 N N . MET A 1 210 ? -5.170 -4.338 5.840 1.00 98.12 210 MET A N 1
ATOM 1627 C CA . MET A 1 210 ? -6.208 -4.322 4.806 1.00 98.12 210 MET A CA 1
ATOM 1628 C C . MET A 1 210 ? -7.044 -5.602 4.837 1.00 98.12 210 MET A C 1
ATOM 1630 O O . MET A 1 210 ? -8.273 -5.533 4.763 1.00 98.12 210 MET A O 1
ATOM 1634 N N . PHE A 1 211 ? -6.410 -6.762 5.032 1.00 98.06 211 PHE A N 1
ATOM 1635 C CA . PHE A 1 211 ? -7.108 -8.035 5.192 1.00 98.06 211 PHE A CA 1
ATOM 1636 C C . PHE A 1 211 ? -8.018 -8.033 6.425 1.00 98.06 211 PHE A C 1
ATOM 1638 O O . PHE A 1 211 ? -9.176 -8.443 6.340 1.00 98.06 211 PHE A O 1
ATOM 1645 N N . ARG A 1 212 ? -7.563 -7.466 7.551 1.00 98.06 212 ARG A N 1
ATOM 1646 C CA . ARG A 1 212 ? -8.423 -7.199 8.713 1.00 98.06 212 ARG A CA 1
ATOM 1647 C C . ARG A 1 212 ? -9.640 -6.349 8.333 1.00 98.06 212 ARG A C 1
ATOM 1649 O O . ARG A 1 212 ? -10.756 -6.604 8.796 1.00 98.06 212 ARG A O 1
ATOM 1656 N N . GLY A 1 213 ? -9.431 -5.321 7.511 1.00 97.44 213 GLY A N 1
ATOM 1657 C CA . GLY A 1 213 ? -10.499 -4.476 6.984 1.00 97.44 213 GLY A CA 1
ATOM 1658 C C . GLY A 1 213 ? -11.531 -5.285 6.200 1.00 97.44 213 GLY A C 1
ATOM 1659 O O . GLY A 1 213 ? -12.731 -5.159 6.461 1.00 97.44 213 GLY A O 1
ATOM 1660 N N . LEU A 1 214 ? -11.043 -6.166 5.323 1.00 96.94 214 LEU A N 1
ATOM 1661 C CA . LEU A 1 214 ? -11.818 -7.075 4.483 1.00 96.94 214 LEU A CA 1
ATOM 1662 C C . LEU A 1 214 ? -12.678 -8.056 5.296 1.00 96.94 214 LEU A C 1
ATOM 1664 O O . LEU A 1 214 ? -13.876 -8.167 5.031 1.00 96.94 214 LEU A O 1
ATOM 1668 N N . ILE A 1 215 ? -12.106 -8.732 6.298 1.00 97.25 215 ILE A N 1
ATOM 1669 C CA . ILE A 1 215 ? -12.809 -9.775 7.069 1.00 97.25 215 ILE A CA 1
ATOM 1670 C C . ILE A 1 215 ? -13.811 -9.218 8.090 1.00 97.25 215 ILE A C 1
ATOM 1672 O O . ILE A 1 215 ? -14.823 -9.857 8.367 1.00 97.25 215 ILE A O 1
ATOM 1676 N N . TYR A 1 216 ? -13.581 -8.029 8.653 1.00 97.81 216 TYR A N 1
ATOM 1677 C CA . TYR A 1 216 ? -14.527 -7.427 9.607 1.00 97.81 216 TYR A CA 1
ATOM 1678 C C . TYR A 1 216 ? -15.490 -6.421 8.974 1.00 97.81 216 TYR A C 1
ATOM 1680 O O . TYR A 1 216 ? -16.323 -5.851 9.679 1.00 97.81 216 TYR A O 1
ATOM 1688 N N . GLY A 1 217 ? -15.396 -6.188 7.661 1.00 96.94 217 GLY A N 1
ATOM 1689 C CA . GLY A 1 217 ? -16.211 -5.183 6.981 1.00 96.94 217 GLY A CA 1
ATOM 1690 C C . GLY A 1 217 ? -15.929 -3.769 7.496 1.00 96.94 217 GLY A C 1
ATOM 1691 O O . GLY A 1 217 ? -16.846 -2.959 7.612 1.00 96.94 217 GLY A O 1
ATOM 1692 N N . SER A 1 218 ? -14.671 -3.470 7.848 1.00 97.00 218 SER A N 1
ATOM 1693 C CA . SER A 1 218 ? -14.290 -2.181 8.460 1.00 97.00 218 SER A CA 1
ATOM 1694 C C . SER A 1 218 ? -14.305 -1.012 7.474 1.00 97.00 218 SER A C 1
ATOM 1696 O O . SER A 1 218 ? -14.145 0.125 7.892 1.00 97.00 218 SER A O 1
ATOM 1698 N N . TYR A 1 219 ? -14.512 -1.299 6.191 1.00 96.69 219 TYR A N 1
ATOM 1699 C CA . TYR A 1 219 ? -14.707 -0.340 5.107 1.00 96.69 219 TYR A CA 1
ATOM 1700 C C . TYR A 1 219 ? -16.179 0.040 4.897 1.00 96.69 219 TYR A C 1
ATOM 1702 O O . TYR A 1 219 ? -16.484 0.979 4.168 1.00 96.69 219 TYR A O 1
ATOM 1710 N N . ARG A 1 220 ? -17.108 -0.702 5.511 1.00 95.06 220 ARG A N 1
ATOM 1711 C CA . ARG A 1 220 ? -18.547 -0.471 5.364 1.00 95.06 220 ARG A CA 1
ATOM 1712 C C . ARG A 1 220 ? -19.002 0.703 6.224 1.00 95.06 220 ARG A C 1
ATOM 1714 O O . ARG A 1 220 ? -18.350 1.052 7.212 1.00 95.06 220 ARG A O 1
ATOM 1721 N N . LYS A 1 221 ? -20.174 1.253 5.894 1.00 92.31 221 LYS A N 1
ATOM 1722 C CA . LYS A 1 221 ? -20.806 2.362 6.620 1.00 92.31 221 LYS A CA 1
ATOM 1723 C C . LYS A 1 221 ? -20.711 2.201 8.144 1.00 92.31 221 LYS A C 1
ATOM 1725 O O . LYS A 1 221 ? -21.047 1.123 8.653 1.00 92.31 221 LYS A O 1
ATOM 1730 N N . PRO A 1 222 ? -20.296 3.233 8.901 1.00 94.25 222 PRO A N 1
ATOM 1731 C CA . PRO A 1 222 ? -19.978 4.611 8.478 1.00 94.25 222 PRO A CA 1
ATOM 1732 C C . PRO A 1 222 ? -18.486 4.874 8.161 1.00 94.25 222 PRO A C 1
ATOM 1734 O O . PRO A 1 222 ? -18.017 5.996 8.312 1.00 94.25 222 PRO A O 1
ATOM 1737 N N . ARG A 1 223 ? -17.696 3.849 7.811 1.00 96.44 223 ARG A N 1
ATOM 1738 C CA . ARG A 1 223 ? -16.223 3.934 7.703 1.00 96.44 223 ARG A CA 1
ATOM 1739 C C . ARG A 1 223 ? -15.702 4.044 6.268 1.00 96.44 223 ARG A C 1
ATOM 1741 O O . ARG A 1 223 ? -14.529 3.772 6.021 1.00 96.44 223 ARG A O 1
ATOM 1748 N N . GLU A 1 224 ? -16.539 4.465 5.328 1.00 97.00 224 GLU A N 1
ATOM 1749 C CA . GLU A 1 224 ? -16.171 4.581 3.915 1.00 97.00 224 GLU A CA 1
ATOM 1750 C C . GLU A 1 224 ? -14.980 5.534 3.736 1.00 97.00 224 GLU A C 1
ATOM 1752 O O . GLU A 1 224 ? -14.006 5.198 3.068 1.00 97.00 224 GLU A O 1
ATOM 1757 N N . LEU A 1 225 ? -15.004 6.689 4.413 1.00 95.69 225 LEU A N 1
ATOM 1758 C CA . LEU A 1 225 ? -13.932 7.683 4.317 1.00 95.69 225 LEU A CA 1
ATOM 1759 C C . LEU A 1 225 ? -12.607 7.188 4.920 1.00 95.69 225 LEU A C 1
ATOM 1761 O O . LEU A 1 225 ? -11.543 7.441 4.359 1.00 95.69 225 LEU A O 1
ATOM 1765 N N . VAL A 1 226 ? -12.668 6.426 6.020 1.00 97.38 226 VAL A N 1
ATOM 1766 C CA . VAL A 1 226 ? -11.487 5.780 6.620 1.00 97.38 226 VAL A CA 1
ATOM 1767 C C . VAL A 1 226 ? -10.840 4.847 5.596 1.00 97.38 226 VAL A C 1
ATOM 1769 O O . VAL A 1 226 ? -9.628 4.882 5.399 1.00 97.38 226 VAL A O 1
ATOM 1772 N N . TRP A 1 227 ? -11.650 4.058 4.890 1.00 98.38 227 TRP A N 1
ATOM 1773 C CA . TRP A 1 227 ? -11.166 3.146 3.860 1.00 98.38 227 TRP A CA 1
ATOM 1774 C C . TRP A 1 227 ? -10.573 3.864 2.644 1.00 98.38 227 TRP A C 1
ATOM 1776 O O . TRP A 1 227 ? -9.505 3.472 2.183 1.00 98.38 227 TRP A O 1
ATOM 1786 N N . ILE A 1 228 ? -11.206 4.939 2.161 1.00 98.06 228 ILE A N 1
ATOM 1787 C CA . ILE A 1 228 ? -10.688 5.741 1.039 1.00 98.06 228 ILE A CA 1
ATOM 1788 C C . ILE A 1 228 ? -9.328 6.348 1.392 1.00 98.06 228 ILE A C 1
ATOM 1790 O O . ILE A 1 228 ? -8.389 6.225 0.607 1.00 98.06 228 ILE A O 1
ATOM 1794 N N . PHE A 1 229 ? -9.186 6.941 2.585 1.00 98.19 229 PHE A N 1
ATOM 1795 C CA . PHE A 1 229 ? -7.881 7.421 3.045 1.00 98.19 229 PHE A CA 1
ATOM 1796 C C . PHE A 1 229 ? -6.872 6.279 3.179 1.00 98.19 229 PHE A C 1
ATOM 1798 O O . PHE A 1 229 ? -5.727 6.446 2.782 1.00 98.19 229 PHE A O 1
ATOM 1805 N N . GLY A 1 230 ? -7.291 5.101 3.653 1.00 98.31 230 GLY A N 1
ATOM 1806 C CA . GLY A 1 230 ? -6.434 3.912 3.698 1.00 98.31 230 GLY A CA 1
ATOM 1807 C C . GLY A 1 230 ? -5.942 3.473 2.313 1.00 98.31 230 GLY A C 1
ATOM 1808 O O . GLY A 1 230 ? -4.765 3.166 2.148 1.00 98.31 230 GLY A O 1
ATOM 1809 N N . CYS A 1 231 ? -6.806 3.508 1.296 1.00 98.50 231 CYS A N 1
ATOM 1810 C CA . CYS A 1 231 ? -6.427 3.187 -0.081 1.00 98.50 231 CYS A CA 1
ATOM 1811 C C . CYS A 1 231 ? -5.497 4.252 -0.688 1.00 98.50 231 CYS A C 1
ATOM 1813 O O . CYS A 1 231 ? -4.556 3.909 -1.400 1.00 98.50 231 CYS A O 1
ATOM 1815 N N . ALA A 1 232 ? -5.713 5.536 -0.381 1.00 98.50 232 ALA A N 1
ATOM 1816 C CA . ALA A 1 232 ? -4.811 6.614 -0.790 1.00 98.50 232 ALA A CA 1
ATOM 1817 C C . ALA A 1 232 ? -3.429 6.486 -0.123 1.00 98.50 232 ALA A C 1
ATOM 1819 O O . ALA A 1 232 ? -2.414 6.622 -0.800 1.00 98.50 232 ALA A O 1
ATOM 1820 N N . ILE A 1 233 ? -3.384 6.143 1.172 1.00 98.62 233 ILE A N 1
ATOM 1821 C CA . ILE A 1 233 ? -2.144 5.812 1.891 1.00 98.62 233 ILE A CA 1
ATOM 1822 C C . ILE A 1 233 ? -1.438 4.646 1.205 1.00 98.62 233 ILE A C 1
ATOM 1824 O O . ILE A 1 233 ? -0.241 4.732 0.959 1.00 98.62 233 ILE A O 1
ATOM 1828 N N . PHE A 1 234 ? -2.164 3.581 0.856 1.00 98.50 234 PHE A N 1
ATOM 1829 C CA . PHE A 1 234 ? -1.584 2.435 0.160 1.00 98.50 234 PHE A CA 1
ATOM 1830 C C . PHE A 1 234 ? -0.952 2.837 -1.181 1.00 98.50 234 PHE A C 1
ATOM 1832 O O . PHE A 1 234 ? 0.192 2.473 -1.432 1.00 98.50 234 PHE A O 1
ATOM 1839 N N . LEU A 1 235 ? -1.626 3.656 -1.997 1.00 97.81 235 LEU A N 1
ATOM 1840 C CA . LEU A 1 235 ? -1.047 4.190 -3.239 1.00 97.81 235 LEU A CA 1
ATOM 1841 C C . LEU A 1 235 ? 0.215 5.027 -2.989 1.00 97.81 235 LEU A C 1
ATOM 1843 O O . LEU A 1 235 ? 1.206 4.858 -3.699 1.00 97.81 235 LEU A O 1
ATOM 1847 N N . CYS A 1 236 ? 0.208 5.895 -1.974 1.00 98.19 236 CYS A N 1
ATOM 1848 C CA . CYS A 1 236 ? 1.394 6.659 -1.591 1.00 98.19 236 CYS A CA 1
ATOM 1849 C C . CYS A 1 236 ? 2.535 5.743 -1.133 1.00 98.19 236 CYS A C 1
ATOM 1851 O O . CYS A 1 236 ? 3.664 5.959 -1.548 1.00 98.19 236 CYS A O 1
ATOM 1853 N N . LEU A 1 237 ? 2.258 4.691 -0.356 1.00 98.19 237 LEU A N 1
ATOM 1854 C CA . LEU A 1 237 ? 3.267 3.708 0.056 1.00 98.19 237 LEU A CA 1
ATOM 1855 C C . LEU A 1 237 ? 3.847 2.935 -1.134 1.00 98.19 237 LEU A C 1
ATOM 1857 O O . LEU A 1 237 ? 5.051 2.692 -1.172 1.00 98.19 237 LEU A O 1
ATOM 1861 N N . MET A 1 238 ? 3.020 2.574 -2.121 1.00 97.62 238 MET A N 1
ATOM 1862 C CA . MET A 1 238 ? 3.504 1.971 -3.368 1.00 97.62 238 MET A CA 1
ATOM 1863 C C . MET A 1 238 ? 4.431 2.931 -4.125 1.00 97.62 238 MET A C 1
ATOM 1865 O O . MET A 1 238 ? 5.497 2.522 -4.581 1.00 97.62 238 MET A O 1
ATOM 1869 N N . ALA A 1 239 ? 4.062 4.212 -4.222 1.00 96.62 239 ALA A N 1
ATOM 1870 C CA . ALA A 1 239 ? 4.914 5.224 -4.838 1.00 96.62 239 ALA A CA 1
ATOM 1871 C C . ALA A 1 239 ? 6.233 5.405 -4.064 1.00 96.62 239 ALA A C 1
ATOM 1873 O O . ALA A 1 239 ? 7.298 5.379 -4.674 1.00 96.62 239 ALA A O 1
ATOM 1874 N N . GLU A 1 240 ? 6.177 5.518 -2.734 1.00 97.44 240 GLU A N 1
ATOM 1875 C CA . GLU A 1 240 ? 7.353 5.642 -1.863 1.00 97.44 240 GLU A CA 1
ATOM 1876 C C . GLU A 1 240 ? 8.339 4.502 -2.047 1.00 97.44 240 GLU A C 1
ATOM 1878 O O . GLU A 1 240 ? 9.525 4.726 -2.277 1.00 97.44 240 GLU A O 1
ATOM 1883 N N . ALA A 1 241 ? 7.848 3.267 -1.973 1.00 97.19 241 ALA A N 1
ATOM 1884 C CA . ALA A 1 241 ? 8.711 2.106 -2.071 1.00 97.19 241 ALA A CA 1
ATOM 1885 C C . ALA A 1 241 ? 9.341 1.983 -3.458 1.00 97.19 241 ALA A C 1
ATOM 1887 O O . ALA A 1 241 ? 10.516 1.648 -3.555 1.00 97.19 241 ALA A O 1
ATOM 1888 N N . PHE A 1 242 ? 8.612 2.322 -4.526 1.00 96.12 242 PHE A N 1
ATOM 1889 C CA . PHE A 1 242 ? 9.189 2.372 -5.866 1.00 96.12 242 PHE A CA 1
ATOM 1890 C C . PHE A 1 242 ? 10.296 3.429 -5.986 1.00 96.12 242 PHE A C 1
ATOM 1892 O O . PHE A 1 242 ? 11.389 3.118 -6.460 1.00 96.12 242 PHE A O 1
ATOM 1899 N N . MET A 1 243 ? 10.039 4.665 -5.551 1.00 96.38 243 MET A N 1
ATOM 1900 C CA . MET A 1 243 ? 11.023 5.741 -5.676 1.00 96.38 243 MET A CA 1
ATOM 1901 C C . MET A 1 243 ? 12.242 5.503 -4.778 1.00 96.38 243 MET A C 1
ATOM 1903 O O . MET A 1 243 ? 13.361 5.737 -5.220 1.00 96.38 243 MET A O 1
ATOM 1907 N N . GLY A 1 244 ? 12.051 4.967 -3.569 1.00 96.94 244 GLY A N 1
ATOM 1908 C CA . GLY A 1 244 ? 13.141 4.556 -2.682 1.00 96.94 244 GLY A CA 1
ATOM 1909 C C . GLY A 1 244 ? 13.965 3.400 -3.254 1.00 96.94 244 GLY A C 1
ATOM 1910 O O . GLY A 1 244 ? 15.192 3.421 -3.181 1.00 96.94 244 GLY A O 1
ATOM 1911 N N . TYR A 1 245 ? 13.317 2.423 -3.901 1.00 95.81 245 TYR A N 1
ATOM 1912 C CA . TYR A 1 245 ? 13.987 1.287 -4.547 1.00 95.81 245 TYR A CA 1
ATOM 1913 C C . TYR A 1 245 ? 14.850 1.695 -5.749 1.00 95.81 245 TYR A C 1
ATOM 1915 O O . TYR A 1 245 ? 15.775 0.973 -6.121 1.00 95.81 245 TYR A O 1
ATOM 1923 N N . LEU A 1 246 ? 14.590 2.861 -6.344 1.00 95.62 246 LEU A N 1
ATOM 1924 C CA . LEU A 1 246 ? 15.384 3.425 -7.434 1.00 95.62 246 LEU A CA 1
ATOM 1925 C C . LEU A 1 246 ? 16.726 4.001 -6.935 1.00 95.62 246 LEU A C 1
ATOM 1927 O O . LEU A 1 246 ? 17.723 3.932 -7.652 1.00 95.62 246 LEU A O 1
ATOM 1931 N N . LEU A 1 247 ? 16.782 4.514 -5.702 1.00 97.75 247 LEU A N 1
ATOM 1932 C CA . LEU A 1 247 ? 17.924 5.284 -5.187 1.00 97.75 247 LEU A CA 1
ATOM 1933 C C . LEU A 1 247 ? 19.251 4.516 -5.071 1.00 97.75 247 LEU A C 1
ATOM 1935 O O . LEU A 1 247 ? 20.286 5.108 -5.359 1.00 97.75 247 LEU A O 1
ATOM 1939 N N . PRO A 1 248 ? 19.293 3.217 -4.716 1.00 97.50 248 PRO A N 1
ATOM 1940 C CA . PRO A 1 248 ? 20.555 2.478 -4.703 1.00 97.50 248 PRO A CA 1
ATOM 1941 C C . PRO A 1 248 ? 21.263 2.416 -6.059 1.00 97.50 248 PRO A C 1
ATOM 1943 O O . PRO A 1 248 ? 22.460 2.153 -6.096 1.00 97.50 248 PRO A O 1
ATOM 1946 N N . TRP A 1 249 ? 20.539 2.663 -7.156 1.00 97.69 249 TRP A N 1
ATOM 1947 C CA . TRP A 1 249 ? 21.078 2.703 -8.515 1.00 97.69 249 TRP A CA 1
ATOM 1948 C C . TRP A 1 249 ? 21.821 1.419 -8.929 1.00 97.69 249 TRP A C 1
ATOM 1950 O O . TRP A 1 249 ? 22.831 1.444 -9.635 1.00 97.69 249 TRP A O 1
ATOM 1960 N N . GLY A 1 250 ? 21.307 0.274 -8.473 1.00 96.19 250 GLY A N 1
ATOM 1961 C CA . GLY A 1 250 ? 21.714 -1.046 -8.948 1.00 96.19 250 GLY A CA 1
ATOM 1962 C C . GLY A 1 250 ? 20.948 -1.479 -10.203 1.00 96.19 250 GLY A C 1
ATOM 1963 O O . GLY A 1 250 ? 20.101 -0.750 -10.731 1.00 96.19 250 GLY A O 1
ATOM 1964 N N . GLN A 1 251 ? 21.204 -2.698 -10.681 1.00 95.19 251 GLN A N 1
ATOM 1965 C CA . GLN A 1 251 ? 20.544 -3.220 -11.882 1.00 95.19 251 GLN A CA 1
ATOM 1966 C C . GLN A 1 251 ? 19.015 -3.268 -11.754 1.00 95.19 251 GLN A C 1
ATOM 1968 O O . GLN A 1 251 ? 18.305 -2.861 -12.674 1.00 95.19 251 GLN A O 1
ATOM 1973 N N . MET A 1 252 ? 18.485 -3.759 -10.629 1.00 93.69 252 MET A N 1
ATOM 1974 C CA . MET A 1 252 ? 17.031 -3.835 -10.446 1.00 93.69 252 MET A CA 1
ATOM 1975 C C . MET A 1 252 ? 16.417 -2.440 -10.285 1.00 93.69 252 MET A C 1
ATOM 1977 O O . MET A 1 252 ? 15.335 -2.197 -10.816 1.00 93.69 252 MET A O 1
ATOM 1981 N N . SER A 1 253 ? 17.124 -1.506 -9.639 1.00 95.38 253 SER A N 1
ATOM 1982 C CA . SER A 1 253 ? 16.728 -0.097 -9.549 1.00 95.38 253 SER A CA 1
ATOM 1983 C C . SER A 1 253 ? 16.561 0.540 -10.934 1.00 95.38 253 SER A C 1
ATOM 1985 O O . SER A 1 253 ? 15.495 1.074 -11.241 1.00 95.38 253 SER A O 1
ATOM 1987 N N . TYR A 1 254 ? 17.585 0.445 -11.792 1.00 95.25 254 TYR A N 1
ATOM 1988 C CA . TYR A 1 254 ? 17.582 1.067 -13.121 1.00 95.25 254 TYR A CA 1
ATOM 1989 C C . TYR A 1 254 ? 16.528 0.452 -14.045 1.00 95.25 254 TYR A C 1
ATOM 1991 O O . TYR A 1 254 ? 15.681 1.151 -14.606 1.00 95.25 254 TYR A O 1
ATOM 1999 N N . TRP A 1 255 ? 16.541 -0.876 -14.186 1.00 94.81 255 TRP A N 1
ATOM 2000 C CA . TRP A 1 255 ? 15.625 -1.558 -15.096 1.00 94.81 255 TRP A CA 1
ATOM 2001 C C . TRP A 1 255 ? 14.183 -1.552 -14.582 1.00 94.81 255 TRP A C 1
ATOM 2003 O O . TRP A 1 255 ? 13.255 -1.421 -15.380 1.00 94.81 255 TRP A O 1
ATOM 2013 N N . GLY A 1 256 ? 13.977 -1.609 -13.263 1.00 91.50 256 GLY A N 1
ATOM 2014 C CA . GLY A 1 256 ? 12.664 -1.422 -12.647 1.00 91.50 256 GLY A CA 1
ATOM 2015 C C . GLY A 1 256 ? 12.088 -0.034 -12.935 1.00 91.50 256 GLY A C 1
ATOM 2016 O O . GLY A 1 256 ? 10.932 0.078 -13.352 1.00 91.50 256 GLY A O 1
ATOM 2017 N N . ALA A 1 257 ? 12.906 1.017 -12.812 1.00 92.94 257 ALA A N 1
ATOM 2018 C CA . ALA A 1 257 ? 12.525 2.379 -13.184 1.00 92.94 257 ALA A CA 1
ATOM 2019 C C . ALA A 1 257 ? 12.170 2.491 -14.671 1.00 92.94 257 ALA A C 1
ATOM 2021 O O . ALA A 1 257 ? 11.121 3.035 -15.021 1.00 92.94 257 ALA A O 1
ATOM 2022 N N . GLN A 1 258 ? 13.002 1.917 -15.543 1.00 92.44 258 GLN A N 1
ATOM 2023 C CA . GLN A 1 258 ? 12.767 1.894 -16.984 1.00 92.44 258 GLN A CA 1
ATOM 2024 C C . GLN A 1 258 ? 11.427 1.222 -17.314 1.00 92.44 258 GLN A C 1
ATOM 2026 O O . GLN A 1 258 ? 10.641 1.773 -18.085 1.00 92.44 258 GLN A O 1
ATOM 2031 N N . VAL A 1 259 ? 11.129 0.064 -16.715 1.00 90.94 259 VAL A N 1
ATOM 2032 C CA . VAL A 1 259 ? 9.859 -0.647 -16.921 1.00 90.94 259 VAL A CA 1
ATOM 2033 C C . VAL A 1 259 ? 8.676 0.186 -16.432 1.00 90.94 259 VAL A C 1
ATOM 2035 O O . VAL A 1 259 ? 7.757 0.409 -17.218 1.00 90.94 259 VAL A O 1
ATOM 2038 N N . ILE A 1 260 ? 8.701 0.685 -15.189 1.00 90.75 260 ILE A N 1
ATOM 2039 C CA . ILE A 1 260 ? 7.569 1.422 -14.604 1.00 90.75 260 ILE A CA 1
ATOM 2040 C C . ILE A 1 260 ? 7.298 2.726 -15.356 1.00 90.75 260 ILE A C 1
ATOM 2042 O O . ILE A 1 260 ? 6.148 3.000 -15.697 1.00 90.75 260 ILE A O 1
ATOM 2046 N N . VAL A 1 261 ? 8.326 3.512 -15.691 1.00 90.25 261 VAL A N 1
ATOM 2047 C CA . VAL A 1 261 ? 8.116 4.745 -16.467 1.00 90.25 261 VAL A CA 1
ATOM 2048 C C . VAL A 1 261 ? 7.563 4.425 -17.860 1.00 90.25 261 VAL A C 1
ATOM 2050 O O . VAL A 1 261 ? 6.680 5.126 -18.354 1.00 90.25 261 VAL A O 1
ATOM 2053 N N . ASN A 1 262 ? 8.012 3.333 -18.485 1.00 89.94 262 ASN A N 1
ATOM 2054 C CA . ASN A 1 262 ? 7.486 2.891 -19.778 1.00 89.94 262 ASN A CA 1
ATOM 2055 C C . ASN A 1 262 ? 6.037 2.371 -19.719 1.00 89.94 262 ASN A C 1
ATOM 2057 O O . ASN A 1 262 ? 5.422 2.224 -20.778 1.00 89.94 262 ASN A O 1
ATOM 2061 N N . LEU A 1 263 ? 5.465 2.118 -18.535 1.00 91.06 263 LEU A N 1
ATOM 2062 C CA . LEU A 1 263 ? 4.034 1.820 -18.411 1.00 91.06 263 LEU A CA 1
ATOM 2063 C C . LEU A 1 263 ? 3.183 3.047 -18.761 1.00 91.06 263 LEU A C 1
ATOM 2065 O O . LEU A 1 263 ? 2.162 2.906 -19.427 1.00 91.06 263 LEU A O 1
ATOM 2069 N N . PHE A 1 264 ? 3.629 4.255 -18.402 1.00 90.81 264 PHE A N 1
ATOM 2070 C CA . PHE A 1 264 ? 2.933 5.498 -18.757 1.00 90.81 264 PHE A CA 1
ATOM 2071 C C . PHE A 1 264 ? 2.977 5.774 -20.262 1.00 90.81 264 PHE A C 1
ATOM 2073 O O . PHE A 1 264 ? 2.018 6.308 -20.814 1.00 90.81 264 PHE A O 1
ATOM 2080 N N . ALA A 1 265 ? 4.033 5.320 -20.946 1.00 92.44 265 ALA A N 1
ATOM 2081 C CA . ALA A 1 265 ? 4.143 5.411 -22.401 1.00 92.44 265 ALA A CA 1
ATOM 2082 C C . ALA A 1 265 ? 3.065 4.604 -23.144 1.00 92.44 265 ALA A C 1
ATOM 2084 O O . ALA A 1 265 ? 2.812 4.863 -24.316 1.00 92.44 265 ALA A O 1
ATOM 2085 N N . ALA A 1 266 ? 2.423 3.636 -22.477 1.00 91.31 266 ALA A N 1
ATOM 2086 C CA . ALA A 1 266 ? 1.349 2.844 -23.068 1.00 91.31 266 ALA A CA 1
ATOM 2087 C C . ALA A 1 266 ? 0.017 3.609 -23.175 1.00 91.31 266 ALA A C 1
ATOM 2089 O O . ALA A 1 266 ? -0.888 3.135 -23.856 1.00 91.31 266 ALA A O 1
ATOM 2090 N N . ILE A 1 267 ? -0.126 4.763 -22.509 1.00 91.94 267 ILE A N 1
ATOM 2091 C CA . ILE A 1 267 ? -1.352 5.567 -22.564 1.00 91.94 267 ILE A CA 1
ATOM 2092 C C . ILE A 1 267 ? -1.497 6.171 -23.973 1.00 91.94 267 ILE A C 1
ATOM 2094 O O . ILE A 1 267 ? -0.598 6.888 -24.419 1.00 91.94 267 ILE A O 1
ATOM 2098 N N . PRO A 1 268 ? -2.618 5.936 -24.681 1.00 89.62 268 PRO A N 1
ATOM 2099 C CA . PRO A 1 268 ? -2.834 6.508 -26.004 1.00 89.62 268 PRO A CA 1
ATOM 2100 C C . PRO A 1 268 ? -2.748 8.039 -25.999 1.00 89.62 268 PRO A C 1
ATOM 2102 O O . PRO A 1 268 ? -3.168 8.691 -25.042 1.00 89.62 268 PRO A O 1
ATOM 2105 N N . PHE A 1 269 ? -2.252 8.609 -27.099 1.00 90.38 269 PHE A N 1
ATOM 2106 C CA . PHE A 1 269 ? -2.111 10.051 -27.360 1.00 90.38 269 PHE A CA 1
ATOM 2107 C C . PHE A 1 269 ? -1.063 10.783 -26.509 1.00 90.38 269 PHE A C 1
ATOM 2109 O O . PHE A 1 269 ? -0.188 11.424 -27.074 1.00 90.38 269 PHE A O 1
ATOM 2116 N N . VAL A 1 270 ? -1.125 10.681 -25.180 1.00 94.69 270 VAL A N 1
ATOM 2117 C CA . VAL A 1 270 ? -0.279 11.463 -24.252 1.00 94.69 270 VAL A CA 1
ATOM 2118 C C . VAL A 1 270 ? 0.863 10.661 -23.624 1.00 94.69 270 VAL A C 1
ATOM 2120 O O . VAL A 1 270 ? 1.711 11.231 -22.943 1.00 94.69 270 VAL A O 1
ATOM 2123 N N . GLY A 1 271 ? 0.886 9.339 -23.810 1.00 92.94 271 GLY A N 1
ATOM 2124 C CA . GLY A 1 271 ? 1.814 8.441 -23.122 1.00 92.94 271 GLY A CA 1
ATOM 2125 C C . GLY A 1 271 ? 3.294 8.764 -23.340 1.00 92.94 271 GLY A C 1
ATOM 2126 O O . GLY A 1 271 ? 4.012 8.875 -22.344 1.00 92.94 271 GLY A O 1
ATOM 2127 N N . PRO A 1 272 ? 3.780 8.918 -24.588 1.00 93.50 272 PRO A N 1
ATOM 2128 C CA . PRO A 1 272 ? 5.188 9.224 -24.847 1.00 93.50 272 PRO A CA 1
ATOM 2129 C C . PRO A 1 272 ? 5.657 10.517 -24.167 1.00 93.50 272 PRO A C 1
ATOM 2131 O O . PRO A 1 272 ? 6.677 10.507 -23.476 1.00 93.50 272 PRO A O 1
ATOM 2134 N N . ASP A 1 273 ? 4.872 11.591 -24.277 1.00 95.44 273 ASP A N 1
ATOM 2135 C CA . ASP A 1 273 ? 5.181 12.885 -23.662 1.00 95.44 273 ASP A CA 1
ATOM 2136 C C . ASP A 1 273 ? 5.130 12.810 -22.133 1.00 95.44 273 ASP A C 1
ATOM 2138 O O . ASP A 1 273 ? 5.985 13.371 -21.449 1.00 95.44 273 ASP A O 1
ATOM 2142 N N . LEU A 1 274 ? 4.167 12.065 -21.578 1.00 94.25 274 LEU A N 1
ATOM 2143 C CA . LEU A 1 274 ? 4.068 11.837 -20.139 1.00 94.25 274 LEU A CA 1
ATOM 2144 C C . LEU A 1 274 ? 5.268 11.043 -19.609 1.00 94.25 274 LEU A C 1
ATOM 2146 O O . LEU A 1 274 ? 5.828 11.395 -18.574 1.00 94.25 274 LEU A O 1
ATOM 2150 N N . ALA A 1 275 ? 5.685 9.987 -20.307 1.00 94.00 275 ALA A N 1
ATOM 2151 C CA . ALA A 1 275 ? 6.840 9.189 -19.913 1.00 94.00 275 ALA A CA 1
ATOM 2152 C C . ALA A 1 275 ? 8.131 10.018 -19.949 1.00 94.00 275 ALA A C 1
ATOM 2154 O O . ALA A 1 275 ? 8.907 9.948 -18.993 1.00 94.00 275 ALA A O 1
ATOM 2155 N N . LEU A 1 276 ? 8.319 10.836 -20.994 1.00 94.50 276 LEU A N 1
ATOM 2156 C CA . LEU A 1 276 ? 9.418 11.800 -21.118 1.00 94.50 276 LEU A CA 1
ATOM 2157 C C . LEU A 1 276 ? 9.385 12.824 -19.974 1.00 94.50 276 LEU A C 1
ATOM 2159 O O . LEU A 1 276 ? 10.395 13.030 -19.300 1.00 94.50 276 LEU A O 1
ATOM 2163 N N . LEU A 1 277 ? 8.211 13.392 -19.684 1.00 94.50 277 LEU A N 1
ATOM 2164 C CA . LEU A 1 277 ? 8.014 14.324 -18.577 1.00 94.50 277 LEU A CA 1
ATOM 2165 C C . LEU A 1 277 ? 8.311 13.681 -17.224 1.00 94.50 277 LEU A C 1
ATOM 2167 O O . LEU A 1 277 ? 8.837 14.368 -16.358 1.00 94.50 277 LEU A O 1
ATOM 2171 N N . ILE A 1 278 ? 7.987 12.407 -17.001 1.00 92.31 278 ILE A N 1
ATOM 2172 C CA . ILE A 1 278 ? 8.237 11.725 -15.721 1.00 92.31 278 ILE A CA 1
ATOM 2173 C C . ILE A 1 278 ? 9.731 11.446 -15.530 1.00 92.31 278 ILE A C 1
ATOM 2175 O O . ILE A 1 278 ? 10.258 11.731 -14.456 1.00 92.31 278 ILE A O 1
ATOM 2179 N N . ARG A 1 279 ? 10.435 10.934 -16.551 1.00 93.19 279 ARG A N 1
ATOM 2180 C CA . ARG A 1 279 ? 11.876 10.629 -16.428 1.00 93.19 279 ARG A CA 1
ATOM 2181 C C . ARG A 1 279 ? 12.779 11.858 -16.536 1.00 93.19 279 ARG A C 1
ATOM 2183 O O . ARG A 1 279 ? 13.823 11.885 -15.898 1.00 93.19 279 ARG A O 1
ATOM 2190 N N . GLY A 1 280 ? 12.366 12.888 -17.275 1.00 92.88 280 GLY A N 1
ATOM 2191 C CA . GLY A 1 280 ? 13.111 14.142 -17.443 1.00 92.88 280 GLY A CA 1
ATOM 2192 C C . GLY A 1 280 ? 14.216 14.122 -18.502 1.00 92.88 280 GLY A C 1
ATOM 2193 O O . GLY A 1 280 ? 14.961 15.089 -18.586 1.00 92.88 280 GLY A O 1
ATOM 2194 N N . ASP A 1 281 ? 14.325 13.052 -19.287 1.00 92.25 281 ASP A N 1
ATOM 2195 C CA . ASP A 1 281 ? 15.329 12.850 -20.340 1.00 92.25 281 ASP A CA 1
ATOM 2196 C C . ASP A 1 281 ? 14.838 11.756 -21.315 1.00 92.25 281 ASP A C 1
ATOM 2198 O O . ASP A 1 281 ? 13.807 11.135 -21.081 1.00 92.25 281 ASP A O 1
ATOM 2202 N N . TYR A 1 282 ? 15.519 11.469 -22.419 1.00 90.94 282 TYR A N 1
ATOM 2203 C CA . TYR A 1 282 ? 15.067 10.438 -23.367 1.00 90.94 282 TYR A CA 1
ATOM 2204 C C . TYR A 1 282 ? 15.162 9.013 -22.796 1.00 90.94 282 TYR A C 1
ATOM 2206 O O . TYR A 1 282 ? 14.363 8.131 -23.134 1.00 90.94 282 TYR A O 1
ATOM 2214 N N . VAL A 1 283 ? 16.087 8.792 -21.865 1.00 91.19 283 VAL A N 1
ATOM 2215 C CA . VAL A 1 283 ? 16.305 7.524 -21.157 1.00 91.19 283 VAL A CA 1
ATOM 2216 C C . VAL A 1 283 ? 16.249 7.744 -19.648 1.00 91.19 283 VAL A C 1
ATOM 2218 O O . VAL A 1 283 ? 16.258 8.879 -19.183 1.00 91.19 283 VAL A O 1
ATOM 2221 N N . VAL A 1 284 ? 16.172 6.666 -18.865 1.00 94.50 284 VAL A N 1
ATOM 2222 C CA . VAL A 1 284 ? 16.413 6.773 -17.421 1.00 94.50 284 VAL A CA 1
ATOM 2223 C C . VAL A 1 284 ? 17.869 7.192 -17.219 1.00 94.50 284 VAL A C 1
ATOM 2225 O O . VAL A 1 284 ? 18.785 6.506 -17.678 1.00 94.50 284 VAL A O 1
ATOM 2228 N N . SER A 1 285 ? 18.063 8.342 -16.579 1.00 93.56 285 SER A N 1
ATOM 2229 C CA . SER A 1 285 ? 19.363 8.999 -16.412 1.00 93.56 285 SER A CA 1
ATOM 2230 C C . SER A 1 285 ? 19.464 9.690 -15.047 1.00 93.56 285 SER A C 1
ATOM 2232 O O . SER A 1 285 ? 18.592 9.532 -14.187 1.00 93.56 285 SER A O 1
ATOM 2234 N N . ASP A 1 286 ? 20.529 10.467 -14.847 1.00 95.19 286 ASP A N 1
ATOM 2235 C CA . ASP A 1 286 ? 20.747 11.278 -13.646 1.00 95.19 286 ASP A CA 1
ATOM 2236 C C . ASP A 1 286 ? 19.551 12.193 -13.318 1.00 95.19 286 ASP A C 1
ATOM 2238 O O . ASP A 1 286 ? 19.100 12.261 -12.172 1.00 95.19 286 ASP A O 1
ATOM 2242 N N . ALA A 1 287 ? 18.941 12.796 -14.346 1.00 95.75 287 ALA A N 1
ATOM 2243 C CA . ALA A 1 287 ? 17.750 13.630 -14.192 1.00 95.75 287 ALA A CA 1
ATOM 2244 C C . ALA A 1 287 ? 16.570 12.853 -13.582 1.00 95.75 287 ALA A C 1
ATOM 2246 O O . ALA A 1 287 ? 15.815 13.392 -12.768 1.00 95.75 287 ALA A O 1
ATOM 2247 N N . THR A 1 288 ? 16.418 11.574 -13.941 1.00 95.62 288 THR A N 1
ATOM 2248 C CA . THR A 1 288 ? 15.392 10.701 -13.360 1.00 95.62 288 THR A CA 1
ATOM 2249 C C . THR A 1 288 ? 15.682 10.446 -11.889 1.00 95.62 288 THR A C 1
ATOM 2251 O O . THR A 1 288 ? 14.811 10.656 -11.047 1.00 95.62 288 THR A O 1
ATOM 2254 N N . LEU A 1 289 ? 16.915 10.050 -11.568 1.00 96.62 289 LEU A N 1
ATOM 2255 C CA . LEU A 1 289 ? 17.338 9.762 -10.201 1.00 96.62 289 LEU A CA 1
ATOM 2256 C C . LEU A 1 289 ? 17.110 10.953 -9.266 1.00 96.62 289 LEU A C 1
ATOM 2258 O O . LEU A 1 289 ? 16.503 10.802 -8.205 1.00 96.62 289 LEU A O 1
ATOM 2262 N N . ASN A 1 290 ? 17.547 12.143 -9.674 1.00 95.62 290 ASN A N 1
ATOM 2263 C CA . ASN A 1 290 ? 17.479 13.340 -8.843 1.00 95.62 290 ASN A CA 1
ATOM 2264 C C . ASN A 1 290 ? 16.027 13.747 -8.520 1.00 95.62 290 ASN A C 1
ATOM 2266 O O . ASN A 1 290 ? 15.683 14.069 -7.380 1.00 95.62 290 ASN A O 1
ATOM 2270 N N . ARG A 1 291 ? 15.127 13.649 -9.506 1.00 95.25 291 ARG A N 1
ATOM 2271 C CA . ARG A 1 291 ? 13.698 13.942 -9.312 1.00 95.25 291 ARG A CA 1
ATOM 2272 C C . ARG A 1 291 ? 13.025 12.935 -8.394 1.00 95.25 291 ARG A C 1
ATOM 2274 O O . ARG A 1 291 ? 12.268 13.323 -7.508 1.00 95.25 291 ARG A O 1
ATOM 2281 N N . PHE A 1 292 ? 13.313 11.653 -8.587 1.00 96.56 292 PHE A N 1
ATOM 2282 C CA . PHE A 1 292 ? 12.743 10.583 -7.772 1.00 96.56 292 PHE A CA 1
ATOM 2283 C C . PHE A 1 292 ? 13.251 10.641 -6.332 1.00 96.56 292 PHE A C 1
ATOM 2285 O O . PHE A 1 292 ? 12.471 10.428 -5.409 1.00 96.56 292 PHE A O 1
ATOM 2292 N N . PHE A 1 293 ? 14.506 11.043 -6.129 1.00 97.81 293 PHE A N 1
ATOM 2293 C CA . PHE A 1 293 ? 15.029 11.393 -4.814 1.00 97.81 293 PHE A CA 1
ATOM 2294 C C . PHE A 1 293 ? 14.218 12.519 -4.152 1.00 97.81 293 PHE A C 1
ATOM 2296 O O . PHE A 1 293 ? 13.779 12.367 -3.013 1.00 97.81 293 PHE A O 1
ATOM 2303 N N . SER A 1 294 ? 13.944 13.618 -4.866 1.00 96.25 294 SER A N 1
ATOM 2304 C CA . SER A 1 294 ? 13.123 14.717 -4.334 1.00 96.25 294 SER A CA 1
ATOM 2305 C C . SER A 1 294 ? 11.705 14.265 -3.959 1.00 96.25 294 SER A C 1
ATOM 2307 O O . SER A 1 294 ? 11.196 14.616 -2.889 1.00 96.25 294 SER A O 1
ATOM 2309 N N . PHE A 1 295 ? 11.072 13.444 -4.802 1.00 96.50 295 PHE A N 1
ATOM 2310 C CA . PHE A 1 295 ? 9.735 12.926 -4.525 1.00 96.50 295 PHE A CA 1
ATOM 2311 C C . PHE A 1 295 ? 9.701 11.966 -3.331 1.00 96.50 295 PHE A C 1
ATOM 2313 O O . PHE A 1 295 ? 8.796 12.093 -2.507 1.00 96.50 295 PHE A O 1
ATOM 2320 N N . HIS A 1 296 ? 10.685 11.071 -3.216 1.00 97.88 296 HIS A N 1
ATOM 2321 C CA . HIS A 1 296 ? 10.805 10.105 -2.121 1.00 97.88 296 HIS A CA 1
ATOM 2322 C C . HIS A 1 296 ? 11.103 10.763 -0.771 1.00 97.88 296 HIS A C 1
ATOM 2324 O O . HIS A 1 296 ? 10.602 10.332 0.256 1.00 97.88 296 HIS A O 1
ATOM 2330 N N . VAL A 1 297 ? 11.933 11.810 -0.745 1.00 96.62 297 VAL A N 1
ATOM 2331 C CA . VAL A 1 297 ? 12.372 12.418 0.522 1.00 96.62 297 VAL A CA 1
ATOM 2332 C C . VAL A 1 297 ? 11.415 13.505 1.006 1.00 96.62 297 VAL A C 1
ATOM 2334 O O . VAL A 1 297 ? 11.261 13.691 2.213 1.00 96.62 297 VAL A O 1
ATOM 2337 N N . ILE A 1 298 ? 10.780 14.246 0.092 1.00 93.81 298 ILE A N 1
ATOM 2338 C CA . ILE A 1 298 ? 10.020 15.454 0.447 1.00 93.81 298 ILE A CA 1
ATOM 2339 C C . ILE A 1 298 ? 8.546 15.319 0.084 1.00 93.81 298 ILE A C 1
ATOM 2341 O O . ILE A 1 298 ? 7.686 15.371 0.961 1.00 93.81 298 ILE A O 1
ATOM 2345 N N . ALA A 1 299 ? 8.231 15.192 -1.205 1.00 95.25 299 ALA A N 1
ATOM 2346 C CA . ALA A 1 299 ? 6.862 15.407 -1.665 1.00 95.25 299 ALA A CA 1
ATOM 2347 C C . ALA A 1 299 ? 5.896 14.326 -1.163 1.00 95.25 299 ALA A C 1
ATOM 2349 O O . ALA A 1 299 ? 4.846 14.645 -0.601 1.00 95.25 299 ALA A O 1
ATOM 2350 N N . VAL A 1 300 ? 6.243 13.053 -1.353 1.00 96.94 300 VAL A N 1
ATOM 2351 C CA . VAL A 1 300 ? 5.350 11.943 -1.014 1.00 96.94 300 VAL A CA 1
ATOM 2352 C C . VAL A 1 300 ? 5.299 11.671 0.496 1.00 96.94 300 VAL A C 1
ATOM 2354 O O . VAL A 1 300 ? 4.176 11.466 0.973 1.00 96.94 300 VAL A O 1
ATOM 2357 N N . PRO A 1 301 ? 6.372 11.836 1.305 1.00 95.44 301 PRO A N 1
ATOM 2358 C CA . PRO A 1 301 ? 6.252 11.670 2.752 1.00 95.44 301 PRO A CA 1
ATOM 2359 C C . PRO A 1 301 ? 5.346 12.724 3.386 1.00 95.44 301 PRO A C 1
ATOM 2361 O O . PRO A 1 301 ? 4.576 12.411 4.294 1.00 95.44 301 PRO A O 1
ATOM 2364 N N . LEU A 1 302 ? 5.372 13.968 2.889 1.00 95.06 302 LEU A N 1
ATOM 2365 C CA . LEU A 1 302 ? 4.474 15.025 3.364 1.00 95.06 302 LEU A CA 1
ATOM 2366 C C . LEU A 1 302 ? 3.005 14.703 3.062 1.00 95.06 302 LEU A C 1
ATOM 2368 O O . LEU A 1 302 ? 2.146 14.861 3.934 1.00 95.06 302 LEU A O 1
ATOM 2372 N N . VAL A 1 303 ? 2.713 14.204 1.856 1.00 97.56 303 VAL A N 1
ATOM 2373 C CA . VAL A 1 303 ? 1.366 13.737 1.492 1.00 97.56 303 VAL A CA 1
ATOM 2374 C C . VAL A 1 303 ? 0.954 12.553 2.367 1.00 97.56 303 VAL A C 1
ATOM 2376 O O . VAL A 1 303 ? -0.153 12.546 2.907 1.00 97.56 303 VAL A O 1
ATOM 2379 N N . LEU A 1 304 ? 1.847 11.581 2.561 1.00 96.69 304 LEU A N 1
ATOM 2380 C CA . LEU A 1 304 ? 1.609 10.393 3.374 1.00 96.69 304 LEU A CA 1
ATOM 2381 C C . LEU A 1 304 ? 1.286 10.761 4.830 1.00 96.69 304 LEU A C 1
ATOM 2383 O O . LEU A 1 304 ? 0.298 10.269 5.372 1.00 96.69 304 LEU A O 1
ATOM 2387 N N . LEU A 1 305 ? 2.049 11.670 5.445 1.00 95.62 305 LEU A N 1
ATOM 2388 C CA . LEU A 1 305 ? 1.780 12.172 6.797 1.00 95.62 305 LEU A CA 1
ATOM 2389 C C . LEU A 1 305 ? 0.412 12.861 6.888 1.00 95.62 305 LEU A C 1
ATOM 2391 O O . LEU A 1 305 ? -0.358 12.577 7.808 1.00 95.62 305 LEU A O 1
ATOM 2395 N N . GLY A 1 306 ? 0.078 13.717 5.917 1.00 96.38 306 GLY A N 1
ATOM 2396 C CA . GLY A 1 306 ? -1.233 14.367 5.846 1.00 96.38 306 GLY A CA 1
ATOM 2397 C C . GLY A 1 306 ? -2.384 13.361 5.744 1.00 96.38 306 GLY A C 1
ATOM 2398 O O . GLY A 1 306 ? -3.376 13.473 6.467 1.00 96.38 306 GLY A O 1
ATOM 2399 N N . LEU A 1 307 ? -2.231 12.333 4.904 1.00 98.06 307 LEU A N 1
ATOM 2400 C CA . LEU A 1 307 ? -3.220 11.268 4.744 1.00 98.06 307 LEU A CA 1
ATOM 2401 C C . LEU A 1 307 ? -3.355 10.397 5.997 1.00 98.06 307 LEU A C 1
ATOM 2403 O O . LEU A 1 307 ? -4.476 10.054 6.364 1.00 98.06 307 LEU A O 1
ATOM 2407 N N . VAL A 1 308 ? -2.258 10.067 6.686 1.00 96.94 308 VAL A N 1
ATOM 2408 C CA . VAL A 1 308 ? -2.293 9.312 7.952 1.00 96.94 308 VAL A CA 1
ATOM 2409 C C . VAL A 1 308 ? -3.035 10.099 9.032 1.00 96.94 308 VAL A C 1
ATOM 2411 O O . VAL A 1 308 ? -3.890 9.539 9.719 1.00 96.94 308 VAL A O 1
ATOM 2414 N N . VAL A 1 309 ? -2.784 11.406 9.144 1.00 94.75 309 VAL A N 1
ATOM 2415 C CA . VAL A 1 309 ? -3.537 12.279 10.058 1.00 94.75 309 VAL A CA 1
ATOM 2416 C C . VAL A 1 309 ? -5.023 12.290 9.692 1.00 94.75 309 VAL A C 1
ATOM 2418 O O . VAL A 1 309 ? -5.864 12.068 10.565 1.00 94.75 309 VAL A O 1
ATOM 2421 N N . ALA A 1 310 ? -5.365 12.470 8.412 1.00 94.75 310 ALA A N 1
ATOM 2422 C CA . ALA A 1 310 ? -6.752 12.433 7.946 1.00 94.75 310 ALA A CA 1
ATOM 2423 C C . ALA A 1 310 ? -7.429 11.076 8.224 1.00 94.75 310 ALA A C 1
ATOM 2425 O O . ALA A 1 310 ? -8.582 11.031 8.658 1.00 94.75 310 ALA A O 1
ATOM 2426 N N . HIS A 1 311 ? -6.702 9.972 8.047 1.00 95.81 311 HIS A N 1
ATOM 2427 C CA . HIS A 1 311 ? -7.164 8.614 8.322 1.00 95.81 311 HIS A CA 1
ATOM 2428 C C . HIS A 1 311 ? -7.481 8.402 9.810 1.00 95.81 311 HIS A C 1
ATOM 2430 O O . HIS A 1 311 ? -8.548 7.882 10.145 1.00 95.81 311 HIS A O 1
ATOM 2436 N N . ILE A 1 312 ? -6.605 8.862 10.710 1.00 92.00 312 ILE A N 1
ATOM 2437 C CA . ILE A 1 312 ? -6.812 8.782 12.165 1.00 92.00 312 ILE A CA 1
ATOM 2438 C C . ILE A 1 312 ? -7.973 9.685 12.606 1.00 92.00 312 ILE A C 1
ATOM 2440 O O . ILE A 1 312 ? -8.806 9.262 13.407 1.00 92.00 312 ILE A O 1
ATOM 2444 N N . ILE A 1 313 ? -8.088 10.900 12.057 1.00 89.31 313 ILE A N 1
ATOM 2445 C CA . ILE A 1 313 ? -9.212 11.807 12.347 1.00 89.31 313 ILE A CA 1
ATOM 2446 C C . ILE A 1 313 ? -10.541 11.175 11.918 1.00 89.31 313 ILE A C 1
ATOM 2448 O O . ILE A 1 313 ? -11.481 11.124 12.714 1.00 89.31 313 ILE A O 1
ATOM 2452 N N . ALA A 1 314 ? -10.613 10.639 10.695 1.00 90.44 314 ALA A N 1
ATOM 2453 C CA . ALA A 1 314 ? -11.804 9.954 10.202 1.00 90.44 314 ALA A CA 1
ATOM 2454 C C . ALA A 1 314 ? -12.169 8.758 11.096 1.00 90.44 314 ALA A C 1
ATOM 2456 O O . ALA A 1 314 ? -13.340 8.579 11.435 1.00 90.44 314 ALA A O 1
ATOM 2457 N N . LEU A 1 315 ? -11.173 7.978 11.537 1.00 91.88 315 LEU A N 1
ATOM 2458 C CA . LEU A 1 315 ? -11.364 6.872 12.476 1.00 91.88 315 LEU A CA 1
ATOM 2459 C C . LEU A 1 315 ? -11.907 7.353 13.826 1.00 91.88 315 LEU A C 1
ATOM 2461 O O . LEU A 1 315 ? -12.774 6.696 14.396 1.00 91.88 315 LEU A O 1
ATOM 2465 N N . HIS A 1 316 ? -11.425 8.477 14.352 1.00 86.12 316 HIS A N 1
ATOM 2466 C CA . HIS A 1 316 ? -11.856 8.999 15.651 1.00 86.12 316 HIS A CA 1
ATOM 2467 C C . HIS A 1 316 ? -13.308 9.491 15.627 1.00 86.12 316 HIS A C 1
ATOM 2469 O O . HIS A 1 316 ? -14.062 9.242 16.579 1.00 86.12 316 HIS A O 1
ATOM 2475 N N . GLU A 1 317 ? -13.730 10.107 14.520 1.00 86.31 317 GLU A N 1
ATOM 2476 C CA . GLU A 1 317 ? -15.101 10.592 14.357 1.00 86.31 317 GLU A CA 1
ATOM 2477 C C . GLU A 1 317 ? -16.106 9.434 14.422 1.00 86.31 317 GLU A C 1
ATOM 2479 O O . GLU A 1 317 ? -17.039 9.441 15.231 1.00 86.31 317 GLU A O 1
ATOM 2484 N N . VAL A 1 318 ? -15.859 8.357 13.673 1.00 89.00 318 VAL A N 1
ATOM 2485 C CA . VAL A 1 318 ? -16.797 7.223 13.575 1.00 89.00 318 VAL A CA 1
ATOM 2486 C C . VAL A 1 318 ? -16.536 6.111 14.595 1.00 89.00 318 VAL A C 1
ATOM 2488 O O . VAL A 1 318 ? -17.453 5.402 14.995 1.00 89.00 318 VAL A O 1
ATOM 2491 N N . GLY A 1 319 ? -15.320 6.026 15.130 1.00 89.62 319 GLY A N 1
ATOM 2492 C CA . GLY A 1 319 ? -14.873 4.997 16.067 1.00 89.62 319 GLY A CA 1
ATOM 2493 C C . GLY A 1 319 ? -14.432 3.694 15.389 1.00 89.62 319 GLY A C 1
ATOM 2494 O O . GLY A 1 319 ? -14.901 3.312 14.309 1.00 89.62 319 GLY A O 1
ATOM 2495 N N . SER A 1 320 ? -13.540 2.967 16.061 1.00 91.81 320 SER A N 1
ATOM 2496 C CA . SER A 1 320 ? -13.058 1.663 15.604 1.00 91.81 320 SER A CA 1
ATOM 2497 C C . SER A 1 320 ? -14.186 0.644 15.464 1.00 91.81 320 SER A C 1
ATOM 2499 O O . SER A 1 320 ? -15.092 0.572 16.293 1.00 91.81 320 SER A O 1
ATOM 2501 N N . ASN A 1 321 ? -14.099 -0.172 14.415 1.00 94.50 321 ASN A N 1
ATOM 2502 C CA . ASN A 1 321 ? -14.887 -1.396 14.306 1.00 94.50 321 ASN A CA 1
ATOM 2503 C C . ASN A 1 321 ? -14.391 -2.436 15.330 1.00 94.50 321 ASN A C 1
ATOM 2505 O O . ASN A 1 321 ? -13.354 -2.235 15.955 1.00 94.50 321 ASN A O 1
ATOM 2509 N N . ASN A 1 322 ? -15.095 -3.552 15.480 1.00 95.12 322 ASN A N 1
ATOM 2510 C CA . ASN A 1 322 ? -14.654 -4.692 16.283 1.00 95.12 322 ASN A CA 1
ATOM 2511 C C . ASN A 1 322 ? -14.894 -6.017 15.548 1.00 95.12 322 ASN A C 1
ATOM 2513 O O . ASN A 1 322 ? -15.562 -6.024 14.510 1.00 95.12 322 ASN A O 1
ATOM 2517 N N . PRO A 1 323 ? -14.358 -7.144 16.050 1.00 96.31 323 PRO A N 1
ATOM 2518 C CA . PRO A 1 323 ? -14.528 -8.435 15.398 1.00 96.31 323 PRO A CA 1
ATOM 2519 C C . PRO A 1 323 ? -15.979 -8.872 15.181 1.00 96.31 323 PRO A C 1
ATOM 2521 O O . PRO A 1 323 ? -16.224 -9.676 14.283 1.00 96.31 323 PRO A O 1
ATOM 2524 N N . ASP A 1 324 ? -16.936 -8.334 15.938 1.00 95.25 324 ASP A N 1
ATOM 2525 C CA . ASP A 1 324 ? -18.356 -8.654 15.789 1.00 95.25 324 ASP A CA 1
ATOM 2526 C C . ASP A 1 324 ? -19.091 -7.670 14.856 1.00 95.25 324 ASP A C 1
ATOM 2528 O O . ASP A 1 324 ? -20.195 -7.941 14.393 1.00 95.25 324 ASP A O 1
ATOM 2532 N N . GLY A 1 325 ? -18.469 -6.546 14.485 1.00 93.31 325 GLY A N 1
ATOM 2533 C CA . GLY A 1 325 ? -19.070 -5.560 13.583 1.00 93.31 325 GLY A CA 1
ATOM 2534 C C . GLY A 1 325 ? -20.127 -4.655 14.230 1.00 93.31 325 GLY A C 1
ATOM 2535 O O . GLY A 1 325 ? -20.893 -4.018 13.505 1.00 93.31 325 GLY A O 1
ATOM 2536 N N . ILE A 1 326 ? -20.193 -4.620 15.567 1.00 93.31 326 ILE A N 1
ATOM 2537 C CA . ILE A 1 326 ? -21.224 -3.910 16.345 1.00 93.31 326 ILE A CA 1
ATOM 2538 C C . ILE A 1 326 ? -20.802 -2.462 16.627 1.00 93.31 326 ILE A C 1
ATOM 2540 O O . ILE A 1 326 ? -19.680 -2.200 17.052 1.00 93.31 326 ILE A O 1
ATOM 2544 N N . GLU A 1 327 ? -21.705 -1.498 16.454 1.00 91.88 327 GLU A N 1
ATOM 2545 C CA . GLU A 1 327 ? -21.410 -0.085 16.724 1.00 91.88 327 GLU A CA 1
ATOM 2546 C C . GLU A 1 327 ? -21.567 0.254 18.214 1.00 91.88 327 GLU A C 1
ATOM 2548 O O . GLU A 1 327 ? -22.663 0.543 18.691 1.00 91.88 327 GLU A O 1
ATOM 2553 N N . ILE A 1 328 ? -20.461 0.281 18.964 1.00 90.50 328 ILE A N 1
ATOM 2554 C CA . ILE A 1 328 ? -20.502 0.545 20.415 1.00 90.50 328 ILE A CA 1
ATOM 2555 C C . ILE A 1 328 ? -21.043 1.942 20.758 1.00 90.50 328 ILE A C 1
ATOM 2557 O O . ILE A 1 328 ? -21.659 2.129 21.802 1.00 90.50 328 ILE A O 1
ATOM 2561 N N . LYS A 1 329 ? -20.856 2.931 19.869 1.00 85.75 329 LYS A N 1
ATOM 2562 C CA . LYS A 1 329 ? -21.342 4.307 20.068 1.00 85.75 329 LYS A CA 1
ATOM 2563 C C . LYS A 1 329 ? -22.874 4.404 20.015 1.00 85.75 329 LYS A C 1
ATOM 2565 O O . LYS A 1 329 ? -23.406 5.409 20.480 1.00 85.75 329 LYS A O 1
ATOM 2570 N N . ALA A 1 330 ? -23.561 3.393 19.474 1.00 85.25 330 ALA A N 1
ATOM 2571 C CA . ALA A 1 330 ? -25.021 3.330 19.445 1.00 85.25 330 ALA A CA 1
ATOM 2572 C C . ALA A 1 330 ? -25.624 2.904 20.797 1.00 85.25 330 ALA A C 1
ATOM 2574 O O . ALA A 1 330 ? -26.739 3.303 21.114 1.00 85.25 330 ALA A O 1
ATOM 2575 N N . HIS A 1 331 ? -24.879 2.152 21.616 1.00 84.81 331 HIS A N 1
ATOM 2576 C CA . HIS A 1 331 ? -25.346 1.620 22.900 1.00 84.81 331 HIS A CA 1
ATOM 2577 C C . HIS A 1 331 ? -24.609 2.291 24.063 1.00 84.81 331 HIS A C 1
ATOM 2579 O O . HIS A 1 331 ? -23.556 1.826 24.510 1.00 84.81 331 HIS A O 1
ATOM 2585 N N . LYS A 1 332 ? -25.162 3.408 24.543 1.00 86.38 332 LYS A N 1
ATOM 2586 C CA . LYS A 1 332 ? -24.586 4.211 25.631 1.00 86.38 332 LYS A CA 1
ATOM 2587 C C . LYS A 1 332 ? -25.309 3.982 26.956 1.00 86.38 332 LYS A C 1
ATOM 2589 O O . LYS A 1 332 ? -26.509 3.726 26.971 1.00 86.38 332 LYS A O 1
ATOM 2594 N N . GLY A 1 333 ? -24.565 4.075 28.053 1.00 82.69 333 GLY A N 1
ATOM 2595 C CA . GLY A 1 333 ? -25.109 4.058 29.404 1.00 82.69 333 GLY A CA 1
ATOM 2596 C C . GLY A 1 333 ? -25.697 5.408 29.825 1.00 82.69 333 GLY A C 1
ATOM 2597 O O . GLY A 1 333 ? -25.604 6.386 29.077 1.00 82.69 333 GLY A O 1
ATOM 2598 N N . PRO A 1 334 ? -26.267 5.484 31.042 1.00 81.81 334 PRO A N 1
ATOM 2599 C CA . PRO A 1 334 ? -26.796 6.727 31.614 1.00 81.81 334 PRO A CA 1
ATOM 2600 C C . PRO A 1 334 ? -25.757 7.856 31.723 1.00 81.81 334 PRO A C 1
ATOM 2602 O O . PRO A 1 334 ? -26.109 9.029 31.740 1.00 81.81 334 PRO A O 1
ATOM 2605 N N . ASP A 1 335 ? -24.473 7.505 31.765 1.00 76.38 335 ASP A N 1
ATOM 2606 C CA . ASP A 1 335 ? -23.322 8.411 31.813 1.00 76.38 335 ASP A CA 1
ATOM 2607 C C . ASP A 1 335 ? -22.842 8.882 30.424 1.00 76.38 335 ASP A C 1
ATOM 2609 O O . ASP A 1 335 ? -21.800 9.528 30.307 1.00 76.38 335 ASP A O 1
ATOM 2613 N N . GLY A 1 336 ? -23.568 8.531 29.355 1.00 79.12 336 GLY A N 1
ATOM 2614 C CA . GLY A 1 336 ? -23.236 8.883 27.975 1.00 79.12 336 GLY A CA 1
ATOM 2615 C C . GLY A 1 336 ? -22.076 8.082 27.372 1.00 79.12 336 GLY A C 1
ATOM 2616 O O . GLY A 1 336 ? -21.702 8.332 26.218 1.00 79.12 336 GLY A O 1
ATOM 2617 N N . LYS A 1 337 ? -21.517 7.104 28.098 1.00 82.75 337 LYS A N 1
ATOM 2618 C CA . LYS A 1 337 ? -20.380 6.293 27.641 1.00 82.75 337 LYS A CA 1
ATOM 2619 C C . LYS A 1 337 ? -20.844 5.016 26.939 1.00 82.75 337 LYS A C 1
ATOM 2621 O O . LYS A 1 337 ? -21.849 4.432 27.341 1.00 82.75 337 LYS A O 1
ATOM 2626 N N . PRO A 1 338 ? -20.128 4.542 25.904 1.00 87.81 338 PRO A N 1
ATOM 2627 C CA . PRO A 1 338 ? -20.417 3.252 25.280 1.00 87.81 338 PRO A CA 1
ATOM 2628 C C . PRO A 1 338 ? -20.337 2.104 26.294 1.00 87.81 338 PRO A C 1
ATOM 2630 O O . PRO A 1 338 ? -19.290 1.900 26.904 1.00 87.81 338 PRO A O 1
ATOM 2633 N N . LEU A 1 339 ? -21.401 1.309 26.424 1.00 89.31 339 LEU A N 1
ATOM 2634 C CA . LEU A 1 339 ? -21.459 0.198 27.389 1.00 89.31 339 LEU A CA 1
ATOM 2635 C C . LEU A 1 339 ? -20.459 -0.931 27.073 1.00 89.31 339 LEU A C 1
ATOM 2637 O O . LEU A 1 339 ? -20.094 -1.723 27.940 1.00 89.31 339 LEU A O 1
ATOM 2641 N N . ASP A 1 340 ? -20.045 -1.026 25.810 1.00 92.25 340 ASP A N 1
ATOM 2642 C CA . ASP A 1 340 ? -19.047 -1.977 25.310 1.00 92.25 340 ASP A CA 1
ATOM 2643 C C . ASP A 1 340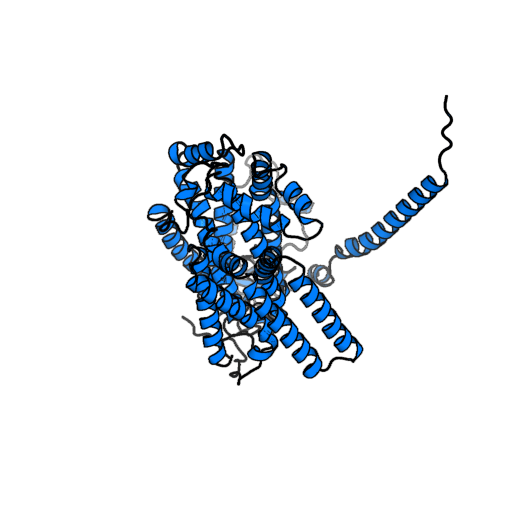 ? -17.699 -1.329 24.989 1.00 92.25 340 ASP A C 1
ATOM 2645 O O . ASP A 1 340 ? -16.829 -1.956 24.379 1.00 92.25 340 ASP A O 1
ATOM 2649 N N . GLY A 1 341 ? -17.528 -0.070 25.385 1.00 90.19 341 GLY A N 1
ATOM 2650 C CA . GLY A 1 341 ? -16.274 0.643 25.247 1.00 90.19 341 GLY A CA 1
ATOM 2651 C C . GLY A 1 341 ? -15.438 0.569 26.518 1.00 90.19 341 GLY A C 1
ATOM 2652 O O . GLY A 1 341 ? -15.965 0.672 27.623 1.00 90.19 341 GLY A O 1
ATOM 2653 N N . ILE A 1 342 ? -14.124 0.497 26.351 1.00 89.50 342 ILE A N 1
ATOM 2654 C CA . ILE A 1 342 ? -13.145 0.785 27.401 1.00 89.50 342 ILE A CA 1
ATOM 2655 C C . ILE A 1 342 ? -12.238 1.934 26.950 1.00 89.50 342 ILE A C 1
ATOM 2657 O O . ILE A 1 342 ? -12.048 2.119 25.743 1.00 89.50 342 ILE A O 1
ATOM 2661 N N . PRO A 1 343 ? -11.672 2.716 27.882 1.00 86.56 343 PRO A N 1
ATOM 2662 C CA . PRO A 1 343 ? -10.628 3.679 27.555 1.00 86.56 343 PRO A CA 1
ATOM 2663 C C . PRO A 1 343 ? -9.499 3.009 26.751 1.00 86.56 343 PRO A C 1
ATOM 2665 O O . PRO A 1 343 ? -9.001 1.962 27.148 1.00 86.56 343 PRO A O 1
ATOM 2668 N N . PHE A 1 344 ? -9.071 3.610 25.640 1.00 85.19 344 PHE A N 1
ATOM 2669 C CA . PHE A 1 344 ? -7.861 3.204 24.926 1.00 85.19 344 PHE A CA 1
ATOM 2670 C C . PHE A 1 344 ? -6.620 3.128 25.835 1.00 85.19 344 PHE A C 1
ATOM 2672 O O . PHE A 1 344 ? -5.991 2.083 25.935 1.00 85.19 344 PHE A O 1
ATOM 2679 N N . HIS A 1 345 ? -6.270 4.199 26.544 1.00 82.06 345 HIS A N 1
ATOM 2680 C CA . HIS A 1 345 ? -5.234 4.173 27.577 1.00 82.06 345 HIS A CA 1
ATOM 2681 C C . HIS A 1 345 ? -5.836 3.851 28.961 1.00 82.06 345 HIS A C 1
ATOM 2683 O O . HIS A 1 345 ? -6.852 4.463 29.316 1.00 82.06 345 HIS A O 1
ATOM 2689 N N . PRO A 1 346 ? -5.226 2.951 29.762 1.00 83.25 346 PRO A N 1
ATOM 2690 C CA . PRO A 1 346 ? -3.980 2.221 29.485 1.00 83.25 346 PRO A CA 1
ATOM 2691 C C . PRO A 1 346 ? -4.157 0.904 28.715 1.00 83.25 346 PRO A C 1
ATOM 2693 O O . PRO A 1 346 ? -3.175 0.382 28.197 1.00 83.25 346 PRO A O 1
ATOM 2696 N N . TYR A 1 347 ? -5.378 0.372 28.623 1.00 87.75 347 TYR A N 1
ATOM 2697 C CA . TYR A 1 347 ? -5.646 -0.999 28.174 1.00 87.75 347 TYR A CA 1
ATOM 2698 C C . TYR A 1 347 ? -5.059 -1.326 26.794 1.00 87.75 347 TYR A C 1
ATOM 2700 O O . TYR A 1 347 ? -4.232 -2.229 26.663 1.00 87.75 347 TYR A O 1
ATOM 2708 N N . TYR A 1 348 ? -5.434 -0.559 25.773 1.00 88.38 348 TYR A N 1
ATOM 2709 C CA . TYR A 1 348 ? -4.939 -0.747 24.416 1.00 88.38 348 TYR A CA 1
ATOM 2710 C C . TYR A 1 348 ? -3.524 -0.220 24.195 1.00 88.38 348 TYR A C 1
ATOM 2712 O O . TYR A 1 348 ? -2.835 -0.715 23.313 1.00 88.38 348 TYR A O 1
ATOM 2720 N N . SER A 1 349 ? -3.034 0.698 25.034 1.00 86.75 349 SER A N 1
ATOM 2721 C CA . SER A 1 349 ? -1.606 1.040 25.033 1.00 86.75 349 SER A CA 1
ATOM 2722 C C . SER A 1 349 ? -0.745 -0.158 25.446 1.00 86.75 349 SER A C 1
ATOM 2724 O O . SER A 1 349 ? 0.242 -0.450 24.783 1.00 86.75 349 SER A O 1
ATOM 2726 N N . VAL A 1 350 ? -1.125 -0.877 26.509 1.00 88.50 350 VAL A N 1
ATOM 2727 C CA . VAL A 1 350 ? -0.402 -2.076 26.971 1.00 88.50 350 VAL A CA 1
ATOM 2728 C C . VAL A 1 350 ? -0.538 -3.221 25.969 1.00 88.50 350 VAL A C 1
ATOM 2730 O O . VAL A 1 350 ? 0.461 -3.858 25.638 1.00 88.50 350 VAL A O 1
ATOM 2733 N N . HIS A 1 351 ? -1.748 -3.442 25.445 1.00 88.88 351 HIS A N 1
ATOM 2734 C CA . HIS A 1 351 ? -1.989 -4.363 24.331 1.00 88.88 351 HIS A CA 1
ATOM 2735 C C . HIS A 1 351 ? -1.019 -4.072 23.180 1.00 88.88 351 HIS A C 1
ATOM 2737 O O . HIS A 1 351 ? -0.236 -4.940 22.804 1.00 88.88 351 HIS A O 1
ATOM 2743 N N . ASP A 1 352 ? -1.010 -2.845 22.659 1.00 91.19 352 ASP A N 1
ATOM 2744 C CA . ASP A 1 352 ? -0.196 -2.489 21.499 1.00 91.19 352 ASP A CA 1
ATOM 2745 C C . ASP A 1 352 ? 1.304 -2.591 21.784 1.00 91.19 352 ASP A C 1
ATOM 2747 O O . ASP A 1 352 ? 2.037 -3.054 20.915 1.00 91.19 352 ASP A O 1
ATOM 2751 N N . ILE A 1 353 ? 1.765 -2.262 22.998 1.00 90.19 353 ILE A N 1
ATOM 2752 C CA . ILE A 1 353 ? 3.166 -2.468 23.404 1.00 90.19 353 ILE A CA 1
ATOM 2753 C C . ILE A 1 353 ? 3.559 -3.944 23.290 1.00 90.19 353 ILE A C 1
ATOM 2755 O O . ILE A 1 353 ? 4.633 -4.232 22.772 1.00 90.19 353 ILE A O 1
ATOM 2759 N N . MET A 1 354 ? 2.695 -4.884 23.689 1.00 91.19 354 MET A N 1
ATOM 2760 C CA . MET A 1 354 ? 2.967 -6.315 23.505 1.00 91.19 354 MET A CA 1
ATOM 2761 C C . MET A 1 354 ? 3.135 -6.665 22.017 1.00 91.19 354 MET A C 1
ATOM 2763 O O . MET A 1 354 ? 4.098 -7.339 21.647 1.00 91.19 354 MET A O 1
ATOM 2767 N N . GLY A 1 355 ? 2.232 -6.181 21.157 1.00 92.38 355 GLY A N 1
ATOM 2768 C CA . GLY A 1 355 ? 2.333 -6.374 19.707 1.00 92.38 355 GLY A CA 1
ATOM 2769 C C . GLY A 1 355 ? 3.621 -5.782 19.125 1.00 92.38 355 GLY A C 1
ATOM 2770 O O . GLY A 1 355 ? 4.295 -6.430 18.324 1.00 92.38 355 GLY A O 1
ATOM 2771 N N . VAL A 1 356 ? 4.003 -4.588 19.582 1.00 95.56 356 VAL A N 1
ATOM 2772 C CA . VAL A 1 356 ? 5.254 -3.910 19.217 1.00 95.56 356 VAL A CA 1
ATOM 2773 C C . VAL A 1 356 ? 6.476 -4.712 19.663 1.00 95.56 356 VAL A C 1
ATOM 2775 O O . VAL A 1 356 ? 7.392 -4.887 18.867 1.00 95.56 356 VAL A O 1
ATOM 2778 N N . SER A 1 357 ? 6.504 -5.239 20.888 1.00 94.94 357 SER A N 1
ATOM 2779 C CA . SER A 1 357 ? 7.635 -6.029 21.389 1.00 94.94 357 SER A CA 1
ATOM 2780 C C . SER A 1 357 ? 7.868 -7.293 20.562 1.00 94.94 357 SER A C 1
ATOM 2782 O O . SER A 1 357 ? 9.004 -7.575 20.183 1.00 94.94 357 SER A O 1
ATOM 2784 N N . VAL A 1 358 ? 6.802 -8.031 20.231 1.00 96.19 358 VAL A N 1
ATOM 2785 C CA . VAL A 1 358 ? 6.901 -9.230 19.380 1.00 96.19 358 VAL A CA 1
ATOM 2786 C C . VAL A 1 358 ? 7.325 -8.853 17.961 1.00 96.19 358 VAL A C 1
ATOM 2788 O O . VAL A 1 358 ? 8.212 -9.492 17.396 1.00 96.19 358 VAL A O 1
ATOM 2791 N N . PHE A 1 359 ? 6.737 -7.794 17.395 1.00 97.31 359 PHE A N 1
ATOM 2792 C CA . PHE A 1 359 ? 7.115 -7.298 16.074 1.00 97.31 359 PHE A CA 1
ATOM 2793 C C . PHE A 1 359 ? 8.599 -6.923 16.017 1.00 97.31 359 PHE A C 1
ATOM 2795 O O . PHE A 1 359 ? 9.296 -7.381 15.118 1.00 97.31 359 PHE A O 1
ATOM 2802 N N . LEU A 1 360 ? 9.096 -6.143 16.981 1.00 95.38 360 LEU A N 1
ATOM 2803 C CA . LEU A 1 360 ? 10.496 -5.721 17.024 1.00 95.38 360 LEU A CA 1
ATOM 2804 C C . LEU A 1 360 ? 11.445 -6.904 17.217 1.00 95.38 360 LEU A C 1
ATOM 2806 O O . LEU A 1 360 ? 12.498 -6.919 16.597 1.00 95.38 360 LEU A O 1
ATOM 2810 N N . MET A 1 361 ? 11.067 -7.925 17.991 1.00 96.25 361 MET A N 1
ATOM 2811 C CA . MET A 1 361 ? 11.868 -9.146 18.124 1.00 96.25 361 MET A CA 1
ATOM 2812 C C . MET A 1 361 ? 12.054 -9.853 16.774 1.00 96.25 361 MET A C 1
ATOM 2814 O O . MET A 1 361 ? 13.179 -10.179 16.397 1.00 96.25 361 MET A O 1
ATOM 2818 N N . VAL A 1 362 ? 10.966 -10.049 16.021 1.00 97.19 362 VAL A N 1
ATOM 2819 C CA . VAL A 1 362 ? 11.013 -10.680 14.691 1.00 97.19 362 VAL A CA 1
ATOM 2820 C C . VAL A 1 362 ? 11.730 -9.783 13.681 1.00 97.19 362 VAL A C 1
ATOM 2822 O O . VAL A 1 362 ? 12.585 -10.254 12.936 1.00 97.19 362 VAL A O 1
ATOM 2825 N N . PHE A 1 363 ? 11.414 -8.488 13.671 1.00 97.25 363 PHE A N 1
ATOM 2826 C CA . PHE A 1 363 ? 12.021 -7.508 12.775 1.00 97.25 363 PHE A CA 1
ATOM 2827 C C . PHE A 1 363 ? 13.534 -7.421 12.985 1.00 97.25 363 PHE A C 1
ATOM 2829 O O . PHE A 1 363 ? 14.292 -7.525 12.025 1.00 97.25 363 PHE A O 1
ATOM 2836 N N . SER A 1 364 ? 13.988 -7.325 14.237 1.00 95.56 364 SER A N 1
ATOM 2837 C CA . SER A 1 364 ? 15.410 -7.363 14.569 1.00 95.56 364 SER A CA 1
ATOM 2838 C C . SER A 1 364 ? 16.044 -8.693 14.166 1.00 95.56 364 SER A C 1
ATOM 2840 O O . SER A 1 364 ? 17.109 -8.677 13.560 1.00 95.56 364 SER A O 1
ATOM 2842 N N . ALA A 1 365 ? 15.399 -9.838 14.416 1.00 96.69 365 ALA A N 1
ATOM 2843 C CA . ALA A 1 365 ? 15.941 -11.125 13.979 1.00 96.69 365 ALA A CA 1
ATOM 2844 C C . ALA A 1 365 ? 16.172 -11.167 12.455 1.00 96.69 365 ALA A C 1
ATOM 2846 O O . ALA A 1 365 ? 17.223 -11.615 12.004 1.00 96.69 365 ALA A O 1
ATOM 2847 N N . ILE A 1 366 ? 15.243 -10.635 11.657 1.00 96.50 366 ILE A N 1
ATOM 2848 C CA . ILE A 1 366 ? 15.421 -10.535 10.202 1.00 96.50 366 ILE A CA 1
ATOM 2849 C C . ILE A 1 366 ? 16.573 -9.583 9.860 1.00 96.50 366 ILE A C 1
ATOM 2851 O O . ILE A 1 366 ? 17.465 -9.968 9.112 1.00 96.50 366 ILE A O 1
ATOM 2855 N N . VAL A 1 367 ? 16.597 -8.377 10.433 1.00 95.69 367 VAL A N 1
ATOM 2856 C 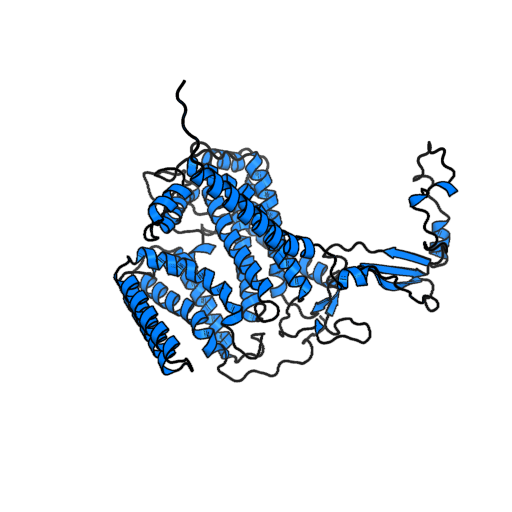CA . VAL A 1 367 ? 17.641 -7.370 10.168 1.00 95.69 367 VAL A CA 1
ATOM 2857 C C . VAL A 1 367 ? 19.047 -7.899 10.474 1.00 95.69 367 VAL A C 1
ATOM 2859 O O . VAL A 1 367 ? 19.965 -7.663 9.692 1.00 95.69 367 VAL A O 1
ATOM 2862 N N . PHE A 1 368 ? 19.225 -8.609 11.591 1.00 95.19 368 PHE A N 1
ATOM 2863 C CA . PHE A 1 368 ? 20.539 -9.081 12.035 1.00 95.19 368 PHE A CA 1
ATOM 2864 C C . PHE A 1 368 ? 20.967 -10.408 11.398 1.00 95.19 368 PHE A C 1
ATOM 2866 O O . PHE A 1 368 ? 22.161 -10.598 11.176 1.00 95.19 368 PHE A O 1
ATOM 2873 N N . PHE A 1 369 ? 20.035 -11.325 11.114 1.00 96.25 369 PHE A N 1
ATOM 2874 C CA . PHE A 1 369 ? 20.384 -12.691 10.699 1.00 96.25 369 PHE A CA 1
ATOM 2875 C C . PHE A 1 369 ? 20.004 -13.034 9.255 1.00 96.25 369 PHE A C 1
ATOM 2877 O O . PHE A 1 369 ? 20.585 -13.957 8.689 1.00 96.25 369 PHE A O 1
ATOM 2884 N N . ALA A 1 370 ? 19.045 -12.332 8.645 1.00 96.12 370 ALA A N 1
ATOM 2885 C CA . ALA A 1 370 ? 18.572 -12.633 7.293 1.00 96.12 370 ALA A CA 1
ATOM 2886 C C . ALA A 1 370 ? 18.030 -11.392 6.542 1.00 96.12 370 ALA A C 1
ATOM 2888 O O . ALA A 1 370 ? 16.897 -11.437 6.053 1.00 96.12 370 ALA A O 1
ATOM 2889 N N . PRO A 1 371 ? 18.800 -10.291 6.408 1.00 93.88 371 PRO A N 1
ATOM 2890 C CA . PRO A 1 371 ? 18.294 -9.030 5.853 1.00 93.88 371 PRO A CA 1
ATOM 2891 C C . PRO A 1 371 ? 17.877 -9.131 4.378 1.00 93.88 371 PRO A C 1
ATOM 2893 O O . PRO A 1 371 ? 16.972 -8.428 3.938 1.00 93.88 371 PRO A O 1
ATOM 2896 N N . GLU A 1 372 ? 18.489 -10.032 3.610 1.00 91.56 372 GLU A N 1
ATOM 2897 C CA . GLU A 1 372 ? 18.114 -10.289 2.211 1.00 91.56 372 GLU A CA 1
ATOM 2898 C C . GLU A 1 372 ? 16.888 -11.206 2.082 1.00 91.56 372 GLU A C 1
ATOM 2900 O O . GLU A 1 372 ? 16.213 -11.213 1.050 1.00 91.56 372 GLU A O 1
ATOM 2905 N N . PHE A 1 373 ? 16.603 -11.990 3.128 1.00 92.81 373 PHE A N 1
ATOM 2906 C CA . PHE A 1 373 ? 15.539 -12.991 3.190 1.00 92.81 373 PHE A CA 1
ATOM 2907 C C . PHE A 1 373 ? 15.487 -13.906 1.950 1.00 92.81 373 PHE A C 1
ATOM 2909 O O . PHE A 1 373 ? 14.443 -14.089 1.328 1.00 92.81 373 PHE A O 1
ATOM 2916 N N . GLY A 1 374 ? 16.644 -14.444 1.544 1.00 88.50 374 GLY A N 1
ATOM 2917 C CA . GLY A 1 374 ? 16.755 -15.324 0.373 1.00 88.50 374 GLY A CA 1
ATOM 2918 C C . GLY A 1 374 ? 16.528 -14.620 -0.968 1.00 88.50 374 GLY A C 1
ATOM 2919 O O . GLY A 1 374 ? 16.109 -15.263 -1.927 1.00 88.50 374 GLY A O 1
ATOM 2920 N N . GLY A 1 375 ? 16.758 -13.306 -1.031 1.00 87.44 375 GLY A N 1
ATOM 2921 C CA . GLY A 1 375 ? 16.577 -12.499 -2.236 1.00 87.44 375 GLY A CA 1
ATOM 2922 C C . GLY A 1 375 ? 15.192 -11.868 -2.373 1.00 87.44 375 GLY A C 1
ATOM 2923 O O . GLY A 1 375 ? 14.978 -11.109 -3.311 1.00 87.44 375 GLY A O 1
ATOM 2924 N N . TYR A 1 376 ? 14.253 -12.158 -1.462 1.00 88.19 376 TYR A N 1
ATOM 2925 C CA . TYR A 1 376 ? 12.910 -11.572 -1.502 1.00 88.19 376 TYR A CA 1
ATOM 2926 C C . TYR A 1 376 ? 12.887 -10.127 -1.008 1.00 88.19 376 TYR A C 1
ATOM 2928 O O . TYR A 1 376 ? 12.106 -9.334 -1.519 1.00 88.19 376 TYR A O 1
ATOM 2936 N N . PHE A 1 377 ? 13.687 -9.784 0.007 1.00 92.50 377 PHE A N 1
ATOM 2937 C CA . PHE A 1 377 ? 13.698 -8.426 0.570 1.00 92.50 377 PHE A CA 1
ATOM 2938 C C . PHE A 1 377 ? 14.721 -7.533 -0.129 1.00 92.50 377 PHE A C 1
ATOM 2940 O O . PHE A 1 377 ? 14.471 -6.341 -0.302 1.00 92.50 377 PHE A O 1
ATOM 2947 N N . LEU A 1 378 ? 15.859 -8.116 -0.511 1.00 89.38 378 LEU A N 1
ATOM 2948 C CA . LEU A 1 378 ? 16.920 -7.467 -1.269 1.00 89.38 378 LEU A CA 1
ATOM 2949 C C . LEU A 1 378 ? 17.413 -8.434 -2.340 1.00 89.38 378 LEU A C 1
ATOM 2951 O O . LEU A 1 378 ? 18.005 -9.465 -2.031 1.00 89.38 378 LEU A O 1
ATOM 2955 N N . GLU A 1 379 ? 17.168 -8.103 -3.600 1.00 90.62 379 GLU A N 1
ATOM 2956 C CA . GLU A 1 379 ? 17.544 -8.939 -4.729 1.00 90.62 379 GLU A CA 1
ATOM 2957 C C . GLU A 1 379 ? 19.050 -8.857 -4.990 1.00 90.62 379 GLU A C 1
ATOM 2959 O O . GLU A 1 379 ? 19.621 -7.768 -5.083 1.00 90.62 379 GLU A O 1
ATOM 2964 N N . TYR A 1 380 ? 19.681 -10.011 -5.227 1.00 89.38 380 TYR A N 1
ATOM 2965 C CA . TYR A 1 380 ? 21.118 -10.104 -5.508 1.00 89.38 380 TYR A CA 1
ATOM 2966 C C . TYR A 1 380 ? 21.577 -9.145 -6.619 1.00 89.38 380 TYR A C 1
ATOM 2968 O O . TYR A 1 380 ? 22.585 -8.455 -6.495 1.00 89.38 380 TYR A O 1
ATOM 2976 N N . ASN A 1 381 ? 20.796 -9.047 -7.698 1.00 91.62 381 ASN A N 1
ATOM 2977 C CA . ASN A 1 381 ? 21.139 -8.189 -8.827 1.00 91.62 381 ASN A CA 1
ATOM 2978 C C . ASN A 1 381 ? 21.189 -6.699 -8.456 1.00 91.62 381 ASN A C 1
ATOM 2980 O O . ASN A 1 381 ? 21.829 -5.930 -9.165 1.00 91.62 381 ASN A O 1
ATOM 2984 N N . ASN A 1 382 ? 20.545 -6.271 -7.366 1.00 94.44 382 ASN A N 1
ATOM 2985 C CA . ASN A 1 382 ? 20.599 -4.878 -6.931 1.00 94.44 382 ASN A CA 1
ATOM 2986 C C . ASN A 1 382 ? 21.870 -4.528 -6.138 1.00 94.44 382 ASN A C 1
ATOM 2988 O O . ASN A 1 382 ? 22.080 -3.364 -5.810 1.00 94.44 382 ASN A O 1
ATOM 2992 N N . PHE A 1 383 ? 22.743 -5.510 -5.889 1.00 93.69 383 PHE A N 1
ATOM 2993 C CA . PHE A 1 383 ? 24.122 -5.305 -5.434 1.00 93.69 383 PHE A CA 1
ATOM 2994 C C . PHE A 1 383 ? 25.122 -5.199 -6.597 1.00 93.69 383 PHE A C 1
ATOM 2996 O O . PHE A 1 383 ? 26.329 -5.140 -6.378 1.00 93.69 383 PHE A O 1
ATOM 3003 N N . ILE A 1 384 ? 24.633 -5.172 -7.839 1.00 94.69 384 ILE A N 1
ATOM 3004 C CA . ILE A 1 384 ? 25.431 -4.905 -9.035 1.00 94.69 384 ILE A CA 1
ATOM 3005 C C . ILE A 1 384 ? 25.081 -3.487 -9.506 1.00 94.69 384 ILE A C 1
ATOM 3007 O O . ILE A 1 384 ? 23.886 -3.206 -9.658 1.00 94.69 384 ILE A O 1
ATOM 3011 N N . PRO A 1 385 ? 26.071 -2.606 -9.753 1.00 96.12 385 PRO A N 1
ATOM 3012 C CA . PRO A 1 385 ? 25.822 -1.270 -10.290 1.00 96.12 385 PRO A CA 1
ATOM 3013 C C . PRO A 1 385 ? 24.999 -1.308 -11.580 1.00 96.12 385 PRO A C 1
ATOM 3015 O O . PRO A 1 385 ? 25.125 -2.242 -12.375 1.00 96.12 385 PRO A O 1
ATOM 3018 N N . ALA A 1 386 ? 24.165 -0.290 -11.788 1.00 96.06 386 ALA A N 1
ATOM 3019 C CA . ALA A 1 386 ? 23.370 -0.166 -13.001 1.00 96.06 386 ALA A CA 1
ATOM 3020 C C . ALA A 1 386 ? 24.245 -0.123 -14.267 1.00 96.06 386 ALA A C 1
ATOM 3022 O O . ALA A 1 386 ? 25.148 0.703 -14.393 1.00 96.06 386 ALA A O 1
ATOM 3023 N N . ASP A 1 387 ? 23.914 -0.980 -15.229 1.00 94.50 387 ASP A N 1
ATOM 3024 C CA . ASP A 1 387 ? 24.451 -1.001 -16.583 1.00 94.50 387 ASP A CA 1
ATOM 3025 C C . ASP A 1 387 ? 23.289 -0.791 -17.575 1.00 94.50 387 ASP A C 1
ATOM 3027 O O . ASP A 1 387 ? 22.504 -1.719 -17.821 1.00 94.50 387 ASP A O 1
ATOM 3031 N N . PRO A 1 388 ? 23.165 0.414 -18.167 1.00 92.69 388 PRO A N 1
ATOM 3032 C CA . PRO A 1 388 ? 22.125 0.726 -19.148 1.00 92.69 388 PRO A CA 1
ATOM 3033 C C . PRO A 1 388 ? 22.158 -0.146 -20.411 1.00 92.69 388 PRO A C 1
ATOM 3035 O O . PRO A 1 388 ? 21.179 -0.179 -21.156 1.00 92.69 388 PRO A O 1
ATOM 3038 N N . LEU A 1 389 ? 23.271 -0.838 -20.674 1.00 93.94 389 LEU A N 1
ATOM 3039 C CA . LEU A 1 389 ? 23.473 -1.666 -21.862 1.00 93.94 389 LEU A CA 1
ATOM 3040 C C . LEU A 1 389 ? 23.238 -3.155 -21.594 1.00 93.94 389 LEU A C 1
ATOM 3042 O O . LEU A 1 389 ? 23.168 -3.940 -22.541 1.00 93.94 389 LEU A O 1
ATOM 3046 N N . LYS A 1 390 ? 23.093 -3.563 -20.326 1.00 91.81 390 LYS A N 1
ATOM 3047 C CA . LYS A 1 390 ? 22.943 -4.969 -19.947 1.00 91.81 390 LYS A CA 1
ATOM 3048 C C . LYS A 1 390 ? 21.788 -5.185 -18.984 1.00 91.81 390 LYS A C 1
ATOM 3050 O O . LYS A 1 390 ? 21.905 -5.028 -17.772 1.00 91.81 390 LYS A O 1
ATOM 3055 N N . THR A 1 391 ? 20.682 -5.667 -19.528 1.00 88.94 391 THR A N 1
ATOM 3056 C CA . THR A 1 391 ? 19.530 -6.133 -18.757 1.00 88.94 391 THR A CA 1
ATOM 3057 C C . THR A 1 391 ? 19.826 -7.500 -18.114 1.00 88.94 391 THR A C 1
ATOM 3059 O O . THR A 1 391 ? 20.238 -8.421 -18.824 1.00 88.94 391 THR A O 1
ATOM 3062 N N . PRO A 1 392 ? 19.635 -7.688 -16.791 1.00 88.44 392 PRO A N 1
ATOM 3063 C CA . PRO A 1 392 ? 19.727 -9.010 -16.170 1.00 88.44 392 PRO A CA 1
ATOM 3064 C C . PRO A 1 392 ? 18.750 -10.014 -16.790 1.00 88.44 392 PRO A C 1
ATOM 3066 O O . PRO A 1 392 ? 17.639 -9.653 -17.167 1.00 88.44 392 PRO A O 1
ATOM 3069 N N . ALA A 1 393 ? 19.142 -11.292 -16.839 1.00 85.38 393 ALA A N 1
ATOM 3070 C CA . ALA A 1 393 ? 18.335 -12.355 -17.450 1.00 85.38 393 ALA A CA 1
ATOM 3071 C C . ALA A 1 393 ? 16.965 -12.547 -16.774 1.00 85.38 393 ALA A C 1
ATOM 3073 O O . ALA A 1 393 ? 16.002 -12.952 -17.420 1.00 85.38 393 ALA A O 1
ATOM 3074 N N . HIS A 1 394 ? 16.879 -12.244 -15.478 1.00 79.38 394 HIS A N 1
ATOM 3075 C CA . HIS A 1 394 ? 15.637 -12.251 -14.724 1.00 79.38 394 HIS A CA 1
ATOM 3076 C C . HIS A 1 394 ? 15.470 -10.920 -13.985 1.00 79.38 394 HIS A C 1
ATOM 3078 O O . HIS A 1 394 ? 16.270 -10.586 -13.107 1.00 79.38 394 HIS A O 1
ATOM 3084 N N . ILE A 1 395 ? 14.429 -10.173 -14.358 1.00 82.69 395 ILE A N 1
ATOM 3085 C CA . ILE A 1 395 ? 13.978 -8.957 -13.678 1.00 82.69 395 ILE A CA 1
ATOM 3086 C C . ILE A 1 395 ? 12.564 -9.213 -13.183 1.00 82.69 395 ILE A C 1
ATOM 3088 O O . ILE A 1 395 ? 11.657 -9.443 -13.984 1.00 82.69 395 ILE A O 1
ATOM 3092 N N . ALA A 1 396 ? 12.385 -9.114 -11.874 1.00 84.88 396 ALA A N 1
ATOM 3093 C CA . ALA A 1 396 ? 11.082 -9.065 -11.238 1.00 84.88 396 ALA A CA 1
ATOM 3094 C C . ALA A 1 396 ? 11.022 -7.821 -10.340 1.00 84.88 396 ALA A C 1
ATOM 3096 O O . ALA A 1 396 ? 12.060 -7.390 -9.833 1.00 84.88 396 ALA A O 1
ATOM 3097 N N . PRO A 1 397 ? 9.838 -7.222 -10.143 1.00 89.06 397 PRO A N 1
ATOM 3098 C CA . PRO A 1 397 ? 9.651 -6.229 -9.097 1.00 89.06 397 PRO A CA 1
ATOM 3099 C C . PRO A 1 397 ? 9.838 -6.843 -7.707 1.00 89.06 397 PRO A C 1
ATOM 3101 O O . PRO A 1 397 ? 9.669 -8.049 -7.519 1.00 89.06 397 PRO A O 1
ATOM 3104 N N . VAL A 1 398 ? 10.054 -5.974 -6.724 1.00 92.81 398 VAL A N 1
ATOM 3105 C CA . VAL A 1 398 ? 9.965 -6.297 -5.295 1.00 92.81 398 VAL A CA 1
ATOM 3106 C C . VAL A 1 398 ? 8.679 -7.060 -4.962 1.00 92.8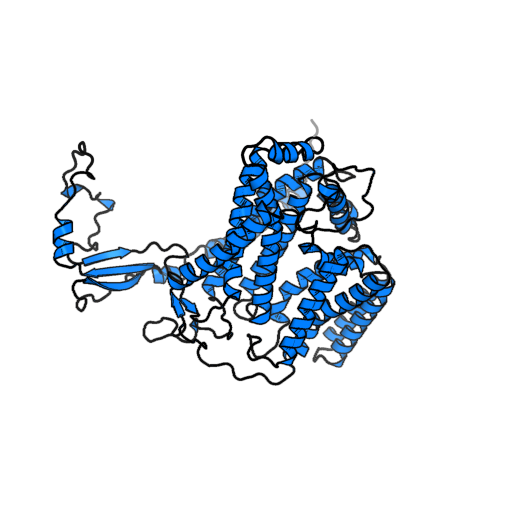1 398 VAL A C 1
ATOM 3108 O O . VAL A 1 398 ? 7.600 -6.750 -5.480 1.00 92.81 398 VAL A O 1
ATOM 3111 N N . TRP A 1 399 ? 8.784 -8.051 -4.071 1.00 94.44 399 TRP A N 1
ATOM 3112 C CA . TRP A 1 399 ? 7.735 -9.052 -3.805 1.00 94.44 399 TRP A CA 1
ATOM 3113 C C . TRP A 1 399 ? 6.357 -8.460 -3.470 1.00 94.44 399 TRP A C 1
ATOM 3115 O O . TRP A 1 399 ? 5.324 -9.037 -3.796 1.00 94.44 399 TRP A O 1
ATOM 3125 N N . TYR A 1 400 ? 6.303 -7.292 -2.831 1.00 95.75 400 TYR A N 1
ATOM 3126 C CA . TYR A 1 400 ? 5.035 -6.662 -2.476 1.00 95.75 400 TYR A CA 1
ATOM 3127 C C . TYR A 1 400 ? 4.320 -6.016 -3.674 1.00 95.75 400 TYR A C 1
ATOM 3129 O O . TYR A 1 400 ? 3.163 -5.635 -3.532 1.00 95.75 400 TYR A O 1
ATOM 3137 N N . PHE A 1 401 ? 4.934 -5.933 -4.859 1.00 96.50 401 PHE A N 1
ATOM 3138 C CA . PHE A 1 401 ? 4.279 -5.515 -6.110 1.00 96.50 401 PHE A CA 1
ATOM 3139 C C . PHE A 1 401 ? 3.982 -6.671 -7.064 1.00 96.50 401 PHE A C 1
ATOM 3141 O O . PHE A 1 401 ? 3.212 -6.504 -8.016 1.00 96.50 401 PHE A O 1
ATOM 3148 N N . THR A 1 402 ? 4.540 -7.854 -6.815 1.00 95.75 402 THR A N 1
ATOM 3149 C CA . THR A 1 402 ? 4.435 -8.979 -7.743 1.00 95.75 402 THR A CA 1
ATOM 3150 C C . THR A 1 402 ? 3.019 -9.512 -7.979 1.00 95.75 402 THR A C 1
ATOM 3152 O O . THR A 1 402 ? 2.770 -9.923 -9.112 1.00 95.75 402 THR A O 1
ATOM 3155 N N . PRO A 1 403 ? 2.040 -9.435 -7.045 1.00 97.69 403 PRO A N 1
ATOM 3156 C CA . PRO A 1 403 ? 0.655 -9.789 -7.367 1.00 97.69 403 PRO A CA 1
ATOM 3157 C C . PRO A 1 403 ? 0.088 -8.940 -8.510 1.00 97.69 403 PRO A C 1
ATOM 3159 O O . PRO A 1 403 ? -0.547 -9.459 -9.427 1.00 97.69 403 PRO A O 1
ATOM 3162 N N . PHE A 1 404 ? 0.351 -7.631 -8.483 1.00 97.50 404 PHE A N 1
ATOM 3163 C CA . PHE A 1 404 ? -0.125 -6.690 -9.497 1.00 97.50 404 PHE A CA 1
ATOM 3164 C C . PHE A 1 404 ? 0.652 -6.836 -10.805 1.00 97.50 404 PHE A C 1
ATOM 3166 O O . PHE A 1 404 ? 0.058 -6.819 -11.882 1.00 97.50 404 PHE A O 1
ATOM 3173 N N . TYR A 1 405 ? 1.963 -7.065 -10.716 1.00 96.12 405 TYR A N 1
ATOM 3174 C CA . TYR A 1 405 ? 2.797 -7.360 -11.878 1.00 96.12 405 TYR A CA 1
ATOM 3175 C C . TYR A 1 405 ? 2.372 -8.650 -12.596 1.00 96.12 405 TYR A C 1
ATOM 3177 O O . TYR A 1 405 ? 2.309 -8.673 -13.824 1.00 96.12 405 TYR A O 1
ATOM 3185 N N . SER A 1 406 ? 2.001 -9.701 -11.856 1.00 96.94 406 SER A N 1
ATOM 3186 C CA . SER A 1 406 ? 1.440 -10.933 -12.426 1.00 96.94 406 SER A CA 1
ATOM 3187 C C . SER A 1 406 ? 0.148 -10.694 -13.194 1.00 96.94 406 SER A C 1
ATOM 3189 O O . SER A 1 406 ? -0.047 -11.271 -14.261 1.00 96.94 406 SER A O 1
ATOM 3191 N N . MET A 1 407 ? -0.716 -9.810 -12.693 1.00 97.69 407 MET A N 1
ATOM 3192 C CA . MET A 1 407 ? -1.934 -9.428 -13.407 1.00 97.69 407 MET A CA 1
ATOM 3193 C C . MET A 1 407 ? -1.628 -8.600 -14.660 1.00 97.69 407 MET A C 1
ATOM 3195 O O . MET A 1 407 ? -2.276 -8.810 -15.679 1.00 97.69 407 MET A O 1
ATOM 3199 N N . LEU A 1 408 ? -0.612 -7.726 -14.632 1.00 96.19 408 LEU A N 1
ATOM 3200 C CA . LEU A 1 408 ? -0.157 -6.977 -15.812 1.00 96.19 408 LEU A CA 1
ATOM 3201 C C . LEU A 1 408 ? 0.277 -7.919 -16.937 1.00 96.19 408 LEU A C 1
ATOM 3203 O O . LEU A 1 408 ? -0.210 -7.824 -18.060 1.00 96.19 408 LEU A O 1
ATOM 3207 N N . ARG A 1 409 ? 1.201 -8.834 -16.629 1.00 94.31 409 ARG A N 1
ATOM 3208 C CA . ARG A 1 409 ? 1.793 -9.758 -17.610 1.00 94.31 409 ARG A CA 1
ATOM 3209 C C . ARG A 1 409 ? 0.829 -10.846 -18.083 1.00 94.31 409 ARG A C 1
ATOM 3211 O O . ARG A 1 409 ? 1.064 -11.438 -19.129 1.00 94.31 409 ARG A O 1
ATOM 3218 N N . ALA A 1 410 ? -0.228 -11.126 -17.319 1.00 96.50 410 ALA A N 1
ATOM 3219 C CA . ALA A 1 410 ? -1.270 -12.066 -17.719 1.00 96.50 410 ALA A CA 1
ATOM 3220 C C . ALA A 1 410 ? -2.091 -11.551 -18.912 1.00 96.50 410 ALA A C 1
ATOM 3222 O O . ALA A 1 410 ? -2.736 -12.348 -19.596 1.00 96.50 410 ALA A O 1
ATOM 3223 N N . ILE A 1 411 ? -2.072 -10.237 -19.175 1.00 97.12 411 ILE A N 1
ATOM 3224 C CA . ILE A 1 411 ? -2.812 -9.626 -20.279 1.00 97.12 411 ILE A CA 1
ATOM 3225 C C . ILE A 1 411 ? -2.024 -9.763 -21.580 1.00 97.12 411 ILE A C 1
ATOM 3227 O O . ILE A 1 411 ? -1.276 -8.881 -21.994 1.00 97.12 411 ILE A O 1
ATOM 3231 N N . THR A 1 412 ? -2.215 -10.907 -22.228 1.00 95.75 412 THR A N 1
ATOM 3232 C CA . THR A 1 412 ? -1.745 -11.193 -23.585 1.00 95.75 412 THR A CA 1
ATOM 3233 C C . THR A 1 412 ? -2.855 -10.947 -24.608 1.00 95.75 412 THR A C 1
ATOM 3235 O O . THR A 1 412 ? -4.023 -10.777 -24.250 1.00 95.75 412 THR A O 1
ATOM 3238 N N . SER A 1 413 ? -2.520 -10.964 -25.900 1.00 92.81 413 SER A N 1
ATOM 3239 C CA . SER A 1 413 ? -3.511 -10.841 -26.980 1.00 92.81 413 SER A CA 1
ATOM 3240 C C . SER A 1 413 ? -4.621 -11.894 -26.884 1.00 92.81 413 SER A C 1
ATOM 3242 O O . SER A 1 413 ? -5.768 -11.605 -27.205 1.00 92.81 413 SER A O 1
ATOM 3244 N N . GLU A 1 414 ? -4.312 -13.096 -26.390 1.00 93.19 414 GLU A N 1
ATOM 3245 C CA . GLU A 1 414 ? -5.316 -14.138 -26.163 1.00 93.19 414 GLU A CA 1
ATOM 3246 C C . GLU A 1 414 ? -6.238 -13.792 -24.984 1.00 93.19 414 GLU A C 1
ATOM 3248 O O . GLU A 1 414 ? -7.464 -13.855 -25.103 1.00 93.19 414 GLU A O 1
ATOM 3253 N N . MET A 1 415 ? -5.659 -13.363 -23.858 1.00 95.56 415 MET A N 1
ATOM 3254 C CA . MET A 1 415 ? -6.413 -12.956 -22.670 1.00 95.56 415 MET A CA 1
ATOM 3255 C C . MET A 1 415 ? -7.381 -11.803 -22.965 1.00 95.56 415 MET A C 1
ATOM 3257 O O . MET A 1 415 ? -8.466 -11.737 -22.385 1.00 95.56 415 MET A O 1
ATOM 3261 N N . MET A 1 416 ? -7.039 -10.921 -23.907 1.00 96.50 416 MET A N 1
ATOM 3262 C CA . MET A 1 416 ? -7.926 -9.843 -24.343 1.00 96.50 416 MET A CA 1
ATOM 3263 C C . MET A 1 416 ? -9.265 -10.354 -24.880 1.00 96.50 416 MET A C 1
ATOM 3265 O O . MET A 1 416 ? -10.295 -9.753 -24.574 1.00 96.50 416 MET A O 1
ATOM 3269 N N . TYR A 1 417 ? -9.300 -11.485 -25.593 1.00 95.38 417 TYR A N 1
ATOM 3270 C CA . TYR A 1 417 ? -10.565 -12.075 -26.043 1.00 95.38 417 TYR A CA 1
ATOM 3271 C C . TYR A 1 417 ? -11.421 -12.562 -24.871 1.00 95.38 417 TYR A C 1
ATOM 3273 O O . TYR A 1 417 ? -12.636 -12.356 -24.871 1.00 95.38 417 TYR A O 1
ATOM 3281 N N . ALA A 1 418 ? -10.799 -13.140 -23.838 1.00 96.12 418 ALA A N 1
ATOM 3282 C CA . ALA A 1 418 ? -11.504 -13.523 -22.617 1.00 96.12 418 ALA A CA 1
ATOM 3283 C C . ALA A 1 418 ? -12.070 -12.293 -21.885 1.00 96.12 418 ALA A C 1
ATOM 3285 O O . ALA A 1 418 ? -13.223 -12.306 -21.454 1.00 96.12 418 ALA A O 1
ATOM 3286 N N . LEU A 1 419 ? -11.308 -11.197 -21.799 1.00 96.06 419 LEU A N 1
ATOM 3287 C CA . LEU A 1 419 ? -11.790 -9.946 -21.207 1.00 96.06 419 LEU A CA 1
ATOM 3288 C C . LEU A 1 419 ? -12.926 -9.312 -22.026 1.00 96.06 419 LEU A C 1
ATOM 3290 O O . LEU A 1 419 ? -13.903 -8.847 -21.441 1.00 96.06 419 LEU A O 1
ATOM 3294 N N . ILE A 1 420 ? -12.848 -9.338 -23.361 1.00 96.69 420 ILE A N 1
ATOM 3295 C CA . ILE A 1 420 ? -13.936 -8.899 -24.250 1.00 96.69 420 ILE A CA 1
ATOM 3296 C C . ILE A 1 420 ? -15.196 -9.730 -23.991 1.00 96.69 420 ILE A C 1
ATOM 3298 O O . ILE A 1 420 ? -16.279 -9.167 -23.829 1.00 96.69 420 ILE A O 1
ATOM 3302 N N . ALA A 1 421 ? -15.066 -11.055 -23.882 1.00 96.44 421 ALA A N 1
ATOM 3303 C CA . ALA A 1 421 ? -16.186 -11.927 -23.545 1.00 96.44 421 ALA A CA 1
ATOM 3304 C C . ALA A 1 421 ? -16.797 -11.566 -22.179 1.00 96.44 421 ALA A C 1
ATOM 3306 O O . ALA A 1 421 ? -18.020 -11.499 -22.060 1.00 96.44 421 ALA A O 1
ATOM 3307 N N . CYS A 1 422 ? -15.976 -11.246 -21.172 1.00 95.38 422 CYS A N 1
ATOM 3308 C CA . CYS A 1 422 ? -16.444 -10.755 -19.872 1.00 95.38 422 CYS A CA 1
ATOM 3309 C C . CYS A 1 422 ? -17.198 -9.418 -19.979 1.00 95.38 422 CYS A C 1
ATOM 3311 O O . CYS A 1 422 ? -18.251 -9.267 -19.357 1.00 95.38 422 CYS A O 1
ATOM 3313 N N . VAL A 1 423 ? -16.705 -8.460 -20.773 1.00 95.19 423 VAL A N 1
ATOM 3314 C CA . VAL A 1 423 ? -17.378 -7.169 -21.014 1.00 95.19 423 VAL A CA 1
ATOM 3315 C C . VAL A 1 423 ? -18.735 -7.384 -21.683 1.00 95.19 423 VAL A C 1
ATOM 3317 O O . VAL A 1 423 ? -19.742 -6.848 -21.218 1.00 95.19 423 VAL A O 1
ATOM 3320 N N . LEU A 1 424 ? -18.784 -8.207 -22.732 1.00 96.06 424 LEU A N 1
ATOM 3321 C CA . LEU A 1 424 ? -20.019 -8.536 -23.444 1.00 96.06 424 LEU A CA 1
ATOM 3322 C C . LEU A 1 424 ? -21.019 -9.260 -22.536 1.00 96.06 424 LEU A C 1
ATOM 3324 O O . LEU A 1 424 ? -22.194 -8.893 -22.502 1.00 96.06 424 LEU A O 1
ATOM 3328 N N . ALA A 1 425 ? -20.560 -10.238 -21.751 1.00 93.94 425 ALA A N 1
ATOM 3329 C CA . ALA A 1 425 ? -21.390 -10.944 -20.780 1.00 93.94 425 ALA A CA 1
ATOM 3330 C C . ALA A 1 425 ? -21.930 -9.993 -19.700 1.00 93.94 425 ALA A C 1
ATOM 3332 O O . ALA A 1 425 ? -23.120 -10.030 -19.383 1.00 93.94 425 ALA A O 1
ATOM 3333 N N . GLY A 1 426 ? -21.090 -9.099 -19.172 1.00 91.44 426 GLY A N 1
ATOM 3334 C CA . GLY A 1 426 ? -21.487 -8.082 -18.201 1.00 91.44 426 GLY A CA 1
ATOM 3335 C C . GLY A 1 426 ? -22.529 -7.112 -18.760 1.00 91.44 426 GLY A C 1
ATOM 3336 O O . GLY A 1 426 ? -23.544 -6.859 -18.110 1.00 91.44 426 GLY A O 1
ATOM 3337 N N . ALA A 1 427 ? -22.332 -6.626 -19.988 1.00 92.50 427 ALA A N 1
ATOM 3338 C CA . ALA A 1 427 ? -23.285 -5.758 -20.675 1.00 92.50 427 ALA A CA 1
ATOM 3339 C C . ALA A 1 427 ? -24.622 -6.471 -20.925 1.00 92.50 427 ALA A C 1
ATOM 3341 O O . ALA A 1 427 ? -25.684 -5.930 -20.610 1.00 92.50 427 ALA A O 1
ATOM 3342 N N . PHE A 1 428 ? -24.577 -7.715 -21.410 1.00 93.12 428 PHE A N 1
ATOM 3343 C CA . PHE A 1 428 ? -25.760 -8.546 -21.620 1.00 93.12 428 PHE A CA 1
ATOM 3344 C C . PHE A 1 428 ? -26.542 -8.762 -20.319 1.00 93.12 428 PHE A C 1
ATOM 3346 O O . PHE A 1 428 ? -27.757 -8.544 -20.273 1.00 93.12 428 PHE A O 1
ATOM 3353 N N . LEU A 1 429 ? -25.862 -9.133 -19.231 1.00 88.75 429 LEU A N 1
ATOM 3354 C CA . LEU A 1 429 ? -26.486 -9.299 -17.918 1.00 88.75 429 LEU A CA 1
ATOM 3355 C C . LEU A 1 429 ? -27.048 -7.976 -17.385 1.00 88.75 429 LEU A C 1
ATOM 3357 O O . LEU A 1 429 ? -28.165 -7.956 -16.872 1.00 88.75 429 LEU A O 1
ATOM 3361 N N . GLY A 1 430 ? -26.330 -6.864 -17.548 1.00 86.12 430 GLY A N 1
ATOM 3362 C CA . GLY A 1 430 ? -26.798 -5.534 -17.158 1.00 86.12 430 GLY A CA 1
ATOM 3363 C C . GLY A 1 430 ? -28.096 -5.145 -17.868 1.00 86.12 430 GLY A C 1
ATOM 3364 O O . GLY A 1 430 ? -29.059 -4.730 -17.228 1.00 86.12 430 GLY A O 1
ATOM 3365 N N . VAL A 1 431 ? -28.178 -5.356 -19.180 1.00 89.50 431 VAL A N 1
ATOM 3366 C CA . VAL A 1 431 ? -29.368 -5.025 -19.982 1.00 89.50 431 VAL A CA 1
ATOM 3367 C C . VAL A 1 431 ? -30.554 -5.941 -19.664 1.00 89.50 431 VAL A C 1
ATOM 3369 O O . VAL A 1 431 ? -31.700 -5.476 -19.604 1.00 89.50 431 VAL A O 1
ATOM 3372 N N . THR A 1 432 ? -30.300 -7.236 -19.460 1.00 88.69 432 THR A N 1
ATOM 3373 C CA . THR A 1 432 ? -31.356 -8.249 -19.293 1.00 88.69 432 THR A CA 1
ATOM 3374 C C . THR A 1 432 ? -31.848 -8.392 -17.855 1.00 88.69 432 THR A C 1
ATOM 3376 O O . THR A 1 432 ? -33.030 -8.662 -17.647 1.00 88.69 432 THR A O 1
ATOM 3379 N N . LYS A 1 433 ? -30.978 -8.214 -16.854 1.00 84.31 433 LYS A N 1
ATOM 3380 C CA . LYS A 1 433 ? -31.299 -8.466 -15.439 1.00 84.31 433 LYS A CA 1
ATOM 3381 C C . LYS A 1 433 ? -31.483 -7.201 -14.609 1.00 84.31 433 LYS A C 1
ATOM 3383 O O . LYS A 1 433 ? -32.178 -7.262 -13.595 1.00 84.31 433 LYS A O 1
ATOM 3388 N N . ALA A 1 434 ? -30.898 -6.065 -14.993 1.00 82.25 434 ALA A N 1
ATOM 3389 C CA . ALA A 1 434 ? -31.047 -4.842 -14.211 1.00 82.25 434 ALA A CA 1
ATOM 3390 C C . ALA A 1 434 ? -32.335 -4.080 -14.576 1.00 82.25 434 ALA A C 1
ATOM 3392 O O . ALA A 1 434 ? -32.722 -3.958 -15.744 1.00 82.25 434 ALA A O 1
ATOM 3393 N N . LYS A 1 435 ? -32.997 -3.526 -13.551 1.00 86.06 435 LYS A N 1
ATOM 3394 C CA . LYS A 1 435 ? -34.181 -2.661 -13.684 1.00 86.06 435 LYS A CA 1
ATOM 3395 C C . LYS A 1 435 ? -33.765 -1.246 -14.117 1.00 86.06 435 LYS A C 1
ATOM 3397 O O . LYS A 1 435 ? -33.875 -0.300 -13.347 1.00 86.06 435 LYS A O 1
ATOM 3402 N N . LEU A 1 436 ? -33.224 -1.126 -15.327 1.00 84.19 436 LEU A N 1
ATOM 3403 C CA . LEU A 1 436 ? -32.738 0.129 -15.913 1.00 84.19 436 LEU A CA 1
ATOM 3404 C C . LEU A 1 436 ? -33.734 0.676 -16.945 1.00 84.19 436 LEU A C 1
ATOM 3406 O O . LEU A 1 436 ? -34.447 -0.096 -17.590 1.00 84.19 436 LEU A O 1
ATOM 3410 N N . THR A 1 437 ? -33.769 1.997 -17.127 1.00 90.06 437 THR A N 1
ATOM 3411 C CA . THR A 1 437 ? -34.578 2.642 -18.176 1.00 90.06 437 THR A CA 1
ATOM 3412 C C . THR A 1 437 ? -34.020 2.328 -19.568 1.00 90.06 437 THR A C 1
ATOM 3414 O O . THR A 1 437 ? -32.842 1.993 -19.713 1.00 90.06 437 THR A O 1
ATOM 3417 N N . GLY A 1 438 ? -34.850 2.448 -20.613 1.00 87.38 438 GLY A N 1
ATOM 3418 C CA . GLY A 1 438 ? -34.437 2.161 -21.995 1.00 87.38 438 GLY A CA 1
ATOM 3419 C C . GLY A 1 438 ? -33.206 2.960 -22.443 1.00 87.38 438 GLY A C 1
ATOM 3420 O O . GLY A 1 438 ? -32.304 2.395 -23.056 1.00 87.38 438 GLY A O 1
ATOM 3421 N N . LEU A 1 439 ? -33.115 4.233 -22.043 1.00 88.81 439 LEU A N 1
ATOM 3422 C CA . LEU A 1 439 ? -31.957 5.092 -22.318 1.00 88.81 439 LEU A CA 1
ATOM 3423 C C . LEU A 1 439 ? -30.671 4.569 -21.668 1.00 88.81 439 LEU A C 1
ATOM 3425 O O . LEU A 1 439 ? -29.638 4.494 -22.328 1.00 88.81 439 LEU A O 1
ATOM 3429 N N . ILE A 1 440 ? -30.730 4.152 -20.399 1.00 88.50 440 ILE A N 1
ATOM 3430 C CA . ILE A 1 440 ? -29.556 3.615 -19.698 1.00 88.50 440 ILE A CA 1
ATOM 3431 C C . ILE A 1 440 ? -29.142 2.274 -20.313 1.00 88.50 440 ILE A C 1
ATOM 3433 O O . ILE A 1 440 ? -27.954 2.037 -20.504 1.00 88.50 440 ILE A O 1
ATOM 3437 N N . LYS A 1 441 ? -30.098 1.414 -20.686 1.00 88.81 441 LYS A N 1
ATOM 3438 C CA . LYS A 1 441 ? -29.798 0.155 -21.388 1.00 88.81 441 LYS A CA 1
ATOM 3439 C C . LYS A 1 441 ? -29.107 0.404 -22.731 1.00 88.81 441 LYS A C 1
ATOM 3441 O O . LYS A 1 441 ? -28.107 -0.247 -23.015 1.00 88.81 441 LYS A O 1
ATOM 3446 N N . GLY A 1 442 ? -29.594 1.370 -23.514 1.00 88.19 442 GLY A N 1
ATOM 3447 C CA . GLY A 1 442 ? -28.940 1.807 -24.750 1.00 88.19 442 GLY A CA 1
ATOM 3448 C C . GLY A 1 442 ? -27.519 2.320 -24.505 1.00 88.19 442 GLY A C 1
ATOM 3449 O O . GLY A 1 442 ? -26.596 1.921 -25.210 1.00 88.19 442 GLY A O 1
ATOM 3450 N N . GLY A 1 443 ? -27.320 3.116 -23.449 1.00 90.81 443 GLY A N 1
ATOM 3451 C CA . GLY A 1 443 ? -26.000 3.591 -23.026 1.00 90.81 443 GLY A CA 1
ATOM 3452 C C . GLY A 1 443 ? -25.040 2.467 -22.621 1.00 90.81 443 GLY A C 1
ATOM 3453 O O . GLY A 1 443 ? -23.879 2.496 -23.016 1.00 90.81 443 GLY A O 1
ATOM 3454 N N . VAL A 1 444 ? -25.513 1.444 -21.899 1.00 90.69 444 VAL A N 1
ATOM 3455 C CA . VAL A 1 444 ? -24.705 0.265 -21.527 1.00 90.69 444 VAL A CA 1
ATOM 3456 C C . VAL A 1 444 ? -24.252 -0.504 -22.768 1.00 90.69 444 VAL A C 1
ATOM 3458 O O . VAL A 1 444 ? -23.081 -0.866 -22.859 1.00 90.69 444 VAL A O 1
ATOM 3461 N N . ILE A 1 445 ? -25.147 -0.726 -23.737 1.00 92.44 445 ILE A N 1
ATOM 3462 C CA . ILE A 1 445 ? -24.802 -1.410 -24.993 1.00 92.44 445 ILE A CA 1
ATOM 3463 C C . ILE A 1 445 ? -23.804 -0.574 -25.796 1.00 92.44 445 ILE A C 1
ATOM 3465 O O . ILE A 1 445 ? -22.766 -1.094 -26.197 1.00 92.44 445 ILE A O 1
ATOM 3469 N N . GLY A 1 446 ? -24.081 0.718 -25.995 1.00 93.00 446 GLY A N 1
ATOM 3470 C CA . GLY A 1 446 ? -23.188 1.620 -26.725 1.00 93.00 446 GLY A CA 1
ATOM 3471 C C . GLY A 1 446 ? -21.802 1.705 -26.086 1.00 93.00 446 GLY A C 1
ATOM 3472 O O . GLY A 1 446 ? -20.795 1.558 -26.774 1.00 93.00 446 GLY A O 1
ATOM 3473 N N . GLY A 1 447 ? -21.742 1.846 -24.759 1.00 93.69 447 GLY A N 1
ATOM 3474 C CA . GLY A 1 447 ? -20.492 1.847 -24.004 1.00 93.69 447 GLY A CA 1
ATOM 3475 C C . GLY A 1 447 ? -19.722 0.532 -24.125 1.00 93.69 447 GLY A C 1
ATOM 3476 O O . GLY A 1 447 ? -18.510 0.559 -24.321 1.00 93.69 447 GLY A O 1
ATOM 3477 N N . ALA A 1 448 ? -20.408 -0.614 -24.077 1.00 94.44 448 ALA A N 1
ATOM 3478 C CA . ALA A 1 448 ? -19.778 -1.918 -24.268 1.00 94.44 448 ALA A CA 1
ATOM 3479 C C . ALA A 1 448 ? -19.218 -2.088 -25.687 1.00 94.44 448 ALA A C 1
ATOM 3481 O O . ALA A 1 448 ? -18.096 -2.560 -25.835 1.00 94.44 448 ALA A O 1
ATOM 3482 N N . VAL A 1 449 ? -19.947 -1.658 -26.723 1.00 96.06 449 VAL A N 1
ATOM 3483 C CA . VAL A 1 449 ? -19.467 -1.694 -28.116 1.00 96.06 449 VAL A CA 1
ATOM 3484 C C . VAL A 1 449 ? -18.222 -0.823 -28.288 1.00 96.06 449 VAL A C 1
ATOM 3486 O O . VAL A 1 449 ? -17.236 -1.286 -28.857 1.00 96.06 449 VAL A O 1
ATOM 3489 N N . VAL A 1 450 ? -18.232 0.404 -27.755 1.00 96.19 450 VAL A N 1
ATOM 3490 C CA . VAL A 1 450 ? -17.063 1.298 -27.788 1.00 96.19 450 VAL A CA 1
ATOM 3491 C C . VAL A 1 450 ? -15.884 0.676 -27.043 1.00 96.19 450 VAL A C 1
ATOM 3493 O O . VAL A 1 450 ? -14.778 0.646 -27.574 1.00 96.19 450 VAL A O 1
ATOM 3496 N N . LEU A 1 451 ? -16.109 0.134 -25.844 1.00 95.12 451 LEU A N 1
ATOM 3497 C CA . LEU A 1 451 ? -15.054 -0.505 -25.061 1.00 95.12 451 LEU A CA 1
ATOM 3498 C C . LEU A 1 451 ? -14.456 -1.710 -25.795 1.00 95.12 451 LEU A C 1
ATOM 3500 O O . LEU A 1 451 ? -13.239 -1.824 -25.866 1.00 95.12 451 LEU A O 1
ATOM 3504 N N . VAL A 1 452 ? -15.282 -2.569 -26.396 1.00 96.12 452 VAL A N 1
ATOM 3505 C CA . VAL A 1 452 ? -14.810 -3.711 -27.193 1.00 96.12 452 VAL A CA 1
ATOM 3506 C C . VAL A 1 452 ? -14.031 -3.244 -28.422 1.00 96.12 452 VAL A C 1
ATOM 3508 O O . VAL A 1 452 ? -12.970 -3.794 -28.705 1.00 96.12 452 VAL A O 1
ATOM 3511 N N . ALA A 1 453 ? -14.490 -2.199 -29.116 1.00 95.44 453 ALA A N 1
ATOM 3512 C CA . ALA A 1 453 ? -13.748 -1.619 -30.232 1.00 95.44 453 ALA A CA 1
ATOM 3513 C C . ALA A 1 453 ? -12.368 -1.103 -29.785 1.00 95.44 453 ALA A C 1
ATOM 3515 O O . ALA A 1 453 ? -11.370 -1.381 -30.447 1.00 95.44 453 ALA A O 1
ATOM 3516 N N . LEU A 1 454 ? -12.283 -0.429 -28.633 1.00 94.38 454 LEU A N 1
ATOM 3517 C CA . LEU A 1 454 ? -11.010 0.004 -28.045 1.00 94.38 454 LEU A CA 1
ATOM 3518 C C . LEU A 1 454 ? -10.128 -1.185 -27.637 1.00 94.38 454 LEU A C 1
ATOM 3520 O O . LEU A 1 454 ? -8.924 -1.157 -27.875 1.00 94.38 454 LEU A O 1
ATOM 3524 N N . MET A 1 455 ? -10.710 -2.241 -27.065 1.00 94.94 455 MET A N 1
ATOM 3525 C CA . MET A 1 455 ? -9.994 -3.464 -26.681 1.00 94.94 455 MET A CA 1
ATOM 3526 C C . MET A 1 455 ? -9.428 -4.234 -27.876 1.00 94.94 455 MET A C 1
ATOM 3528 O O . MET A 1 455 ? -8.413 -4.905 -27.729 1.00 94.94 455 MET A O 1
ATOM 3532 N N . LEU A 1 456 ? -10.061 -4.126 -29.045 1.00 93.56 456 LEU A N 1
ATOM 3533 C CA . LEU A 1 456 ? -9.576 -4.712 -30.297 1.00 93.56 456 LEU A CA 1
ATOM 3534 C C . LEU A 1 456 ? -8.579 -3.808 -31.037 1.00 93.56 456 LEU A C 1
ATOM 3536 O O . LEU A 1 456 ? -7.781 -4.310 -31.822 1.00 93.56 456 LEU A O 1
ATOM 3540 N N . SER A 1 457 ? -8.634 -2.493 -30.811 1.00 92.44 457 SER A N 1
ATOM 3541 C CA . SER A 1 457 ? -7.826 -1.511 -31.551 1.00 92.44 457 SER A CA 1
ATOM 3542 C C . SER A 1 457 ? -6.541 -1.099 -30.828 1.00 92.44 457 SER A C 1
ATOM 3544 O O . SER A 1 457 ? -5.600 -0.646 -31.473 1.00 92.44 457 SER A O 1
ATOM 3546 N N . ILE A 1 458 ? -6.502 -1.207 -29.496 1.00 93.12 458 ILE A N 1
ATOM 3547 C CA . ILE A 1 458 ? -5.355 -0.814 -28.669 1.00 93.12 458 ILE A CA 1
ATOM 3548 C C . ILE A 1 458 ? -4.599 -2.062 -28.208 1.00 93.12 458 ILE A C 1
ATOM 3550 O O . ILE A 1 458 ? -5.207 -3.043 -27.783 1.00 93.12 458 ILE A O 1
ATOM 3554 N N . ASP A 1 459 ? -3.268 -1.990 -28.250 1.00 91.88 459 ASP A N 1
ATOM 3555 C CA . ASP A 1 459 ? -2.367 -3.080 -27.879 1.00 91.88 459 ASP A CA 1
ATOM 3556 C C . ASP A 1 459 ? -2.599 -3.613 -26.449 1.00 91.88 459 ASP A C 1
ATOM 3558 O O . ASP A 1 459 ? -2.890 -2.860 -25.510 1.00 91.88 459 ASP A O 1
ATOM 3562 N N . ALA A 1 460 ? -2.410 -4.925 -26.269 1.00 92.62 460 ALA A N 1
ATOM 3563 C CA . ALA A 1 460 ? -2.569 -5.610 -24.987 1.00 92.62 460 ALA A CA 1
ATOM 3564 C C . ALA A 1 460 ? -1.679 -5.018 -23.878 1.00 92.62 460 ALA A C 1
ATOM 3566 O O . ALA A 1 460 ? -2.077 -5.021 -22.713 1.00 92.62 460 ALA A O 1
ATOM 3567 N N . LYS A 1 461 ? -0.525 -4.429 -24.221 1.00 90.00 461 LYS A N 1
ATOM 3568 C CA . LYS A 1 461 ? 0.359 -3.728 -23.280 1.00 90.00 461 LYS A CA 1
ATOM 3569 C C . LYS A 1 461 ? -0.371 -2.629 -22.511 1.00 90.00 461 LYS A C 1
ATOM 3571 O O . LYS A 1 461 ? -0.187 -2.517 -21.301 1.00 90.00 461 LYS A O 1
ATOM 3576 N N . PHE A 1 462 ? -1.207 -1.831 -23.180 1.00 94.00 462 PHE A N 1
ATOM 3577 C CA . PHE A 1 462 ? -1.999 -0.797 -22.507 1.00 94.00 462 PHE A CA 1
ATOM 3578 C C . PHE A 1 462 ? -3.008 -1.422 -21.543 1.00 94.00 462 PHE A C 1
ATOM 3580 O O . PHE A 1 462 ? -3.110 -1.004 -20.390 1.00 94.00 462 PHE A O 1
ATOM 3587 N N . TRP A 1 463 ? -3.707 -2.468 -21.977 1.00 96.00 463 TRP A N 1
ATOM 3588 C CA . TRP A 1 463 ? -4.690 -3.155 -21.142 1.00 96.00 463 TRP A CA 1
ATOM 3589 C C . TRP A 1 463 ? -4.064 -3.867 -19.944 1.00 96.00 463 TRP A C 1
ATOM 3591 O O . TRP A 1 463 ? -4.672 -3.885 -18.879 1.00 96.00 463 TRP A O 1
ATOM 3601 N N . GLY A 1 464 ? -2.828 -4.356 -20.062 1.00 96.12 464 GLY A N 1
ATOM 3602 C CA . GLY A 1 464 ? -2.037 -4.830 -18.927 1.00 96.12 464 GLY A CA 1
ATOM 3603 C C . GLY A 1 464 ? -1.821 -3.741 -17.873 1.00 96.12 464 GLY A C 1
ATOM 3604 O O . GLY A 1 464 ? -2.012 -3.992 -16.682 1.00 96.12 464 GLY A O 1
ATOM 3605 N N . VAL A 1 465 ? -1.507 -2.509 -18.292 1.00 95.00 465 VAL A N 1
ATOM 3606 C CA . VAL A 1 465 ? -1.389 -1.351 -17.382 1.00 95.00 465 VAL A CA 1
ATOM 3607 C C . VAL A 1 465 ? -2.736 -1.011 -16.743 1.00 95.00 465 VAL A C 1
ATOM 3609 O O . VAL A 1 465 ? -2.801 -0.804 -15.529 1.00 95.00 465 VAL A O 1
ATOM 3612 N N . VAL A 1 466 ? -3.818 -1.008 -17.528 1.00 96.50 466 VAL A N 1
ATOM 3613 C CA . VAL A 1 466 ? -5.184 -0.775 -17.027 1.00 96.50 466 VAL A CA 1
ATOM 3614 C C . VAL A 1 466 ? -5.585 -1.834 -16.002 1.00 96.50 466 VAL A C 1
ATOM 3616 O O . VAL A 1 466 ? -6.149 -1.490 -14.968 1.00 96.50 466 VAL A O 1
ATOM 3619 N N . VAL A 1 467 ? -5.270 -3.106 -16.243 1.00 97.75 467 VAL A N 1
ATOM 3620 C CA . VAL A 1 467 ? -5.565 -4.209 -15.321 1.00 97.75 467 VAL A CA 1
ATOM 3621 C C . VAL A 1 467 ? -4.729 -4.101 -14.048 1.00 97.75 467 VAL A C 1
ATOM 3623 O O . VAL A 1 467 ? -5.277 -4.220 -12.956 1.00 97.75 467 VAL A O 1
ATOM 3626 N N . MET A 1 468 ? -3.434 -3.803 -14.150 1.00 97.00 468 MET A N 1
ATOM 3627 C CA . MET A 1 468 ? -2.579 -3.599 -12.977 1.00 97.00 468 MET A CA 1
ATOM 3628 C C . MET A 1 468 ? -3.090 -2.454 -12.094 1.00 97.00 468 MET A C 1
ATOM 3630 O O . MET A 1 468 ? -3.287 -2.635 -10.892 1.00 97.00 468 MET A O 1
ATOM 3634 N N . GLY A 1 469 ? -3.343 -1.284 -12.689 1.00 96.25 469 GLY A N 1
ATOM 3635 C CA . GLY A 1 469 ? -3.879 -0.127 -11.972 1.00 96.25 469 GLY A CA 1
ATOM 3636 C C . GLY A 1 469 ? -5.285 -0.394 -11.438 1.00 96.25 469 GLY A C 1
ATOM 3637 O O . GLY A 1 469 ? -5.574 -0.132 -10.272 1.00 96.25 469 GLY A O 1
ATOM 3638 N N . GLY A 1 470 ? -6.145 -1.003 -12.255 1.00 97.62 470 GLY A N 1
ATOM 3639 C CA . GLY A 1 470 ? -7.500 -1.402 -11.890 1.00 97.62 470 GLY A CA 1
ATOM 3640 C C . GLY A 1 470 ? -7.537 -2.354 -10.698 1.00 97.62 470 GLY A C 1
ATOM 3641 O O . GLY A 1 470 ? -8.423 -2.230 -9.857 1.00 97.62 470 GLY A O 1
ATOM 3642 N N . ALA A 1 471 ? -6.552 -3.245 -10.565 1.00 98.06 471 ALA A N 1
ATOM 3643 C CA . ALA A 1 471 ? -6.472 -4.176 -9.447 1.00 98.06 471 ALA A CA 1
ATOM 3644 C C . ALA A 1 471 ? -6.219 -3.477 -8.103 1.00 98.06 471 ALA A C 1
ATOM 3646 O O . ALA A 1 471 ? -6.663 -3.972 -7.067 1.00 98.06 471 ALA A O 1
ATOM 3647 N N . VAL A 1 472 ? -5.555 -2.320 -8.108 1.00 97.50 472 VAL A N 1
ATOM 3648 C CA . VAL A 1 472 ? -5.390 -1.477 -6.916 1.00 97.50 472 VAL A CA 1
ATOM 3649 C C . VAL A 1 472 ? -6.609 -0.570 -6.728 1.00 97.50 472 VAL A C 1
ATOM 3651 O O . VAL A 1 472 ? -7.164 -0.482 -5.635 1.00 97.50 472 VAL A O 1
ATOM 3654 N N . ILE A 1 473 ? -7.075 0.068 -7.805 1.00 98.06 473 ILE A N 1
ATOM 3655 C CA . ILE A 1 473 ? -8.183 1.033 -7.772 1.00 98.06 473 ILE A CA 1
ATOM 3656 C C . ILE A 1 473 ? -9.515 0.382 -7.380 1.00 98.06 473 ILE A C 1
ATOM 3658 O O . ILE A 1 473 ? -10.319 1.014 -6.698 1.00 98.06 473 ILE A O 1
ATOM 3662 N N . ILE A 1 474 ? -9.751 -0.888 -7.720 1.00 98.00 474 ILE A N 1
ATOM 3663 C CA . ILE A 1 474 ? -10.984 -1.600 -7.348 1.00 98.00 474 ILE A CA 1
ATOM 3664 C C . ILE A 1 474 ? -11.208 -1.648 -5.830 1.00 98.00 474 ILE A C 1
ATOM 3666 O O . ILE A 1 474 ? -12.353 -1.669 -5.377 1.00 98.00 474 ILE A O 1
ATOM 3670 N N . LEU A 1 475 ? -10.131 -1.581 -5.038 1.00 97.56 475 LEU A N 1
ATOM 3671 C CA . LEU A 1 475 ? -10.205 -1.544 -3.582 1.00 97.56 475 LEU A CA 1
ATOM 3672 C C . LEU A 1 475 ? -10.936 -0.295 -3.085 1.00 97.56 475 LEU A C 1
ATOM 3674 O O . LEU A 1 475 ? -11.687 -0.401 -2.121 1.00 97.56 475 LEU A O 1
ATOM 3678 N N . PHE A 1 476 ? -10.819 0.855 -3.761 1.00 98.06 476 PHE A N 1
ATOM 3679 C CA . PHE A 1 476 ? -11.555 2.070 -3.385 1.00 98.06 476 PHE A CA 1
ATOM 3680 C C . PHE A 1 476 ? -13.065 1.839 -3.391 1.00 98.06 476 PHE A C 1
ATOM 3682 O O . PHE A 1 476 ? -13.767 2.388 -2.549 1.00 98.06 476 PHE A O 1
ATOM 3689 N N . PHE A 1 477 ? -13.559 0.995 -4.298 1.00 97.38 477 PHE A N 1
ATOM 3690 C CA . PHE A 1 477 ? -14.986 0.754 -4.488 1.00 97.38 477 PHE A CA 1
ATOM 3691 C C . PHE A 1 477 ? -15.578 -0.273 -3.517 1.00 97.38 477 PHE A C 1
ATOM 3693 O O . PHE A 1 477 ? -16.795 -0.449 -3.476 1.00 97.38 477 PHE A O 1
ATOM 3700 N N . LEU A 1 478 ? -14.748 -0.920 -2.697 1.00 96.56 478 LEU A N 1
ATOM 3701 C CA . LEU A 1 478 ? -15.163 -1.973 -1.773 1.00 96.56 478 LEU A CA 1
ATOM 3702 C C . LEU A 1 478 ? -16.379 -1.611 -0.882 1.00 96.56 478 LEU A C 1
ATOM 3704 O O . LEU A 1 478 ? -17.271 -2.456 -0.765 1.00 96.56 478 LEU A O 1
ATOM 3708 N N . PRO A 1 479 ? -16.510 -0.383 -0.324 1.00 96.88 479 PRO A N 1
ATOM 3709 C CA . PRO A 1 479 ? -17.697 0.022 0.442 1.00 96.88 479 PRO A CA 1
ATOM 3710 C C . PRO A 1 479 ? -19.025 -0.082 -0.307 1.00 96.88 479 PRO A C 1
ATOM 3712 O O . PRO A 1 479 ? -20.062 -0.270 0.328 1.00 96.88 479 PRO A O 1
ATOM 3715 N N . TRP A 1 480 ? -18.995 0.011 -1.636 1.00 96.38 480 TRP A N 1
ATOM 3716 C CA . TRP A 1 480 ? -20.174 -0.045 -2.500 1.00 96.38 480 TRP A CA 1
ATOM 3717 C C . TRP A 1 480 ? -20.337 -1.390 -3.215 1.00 96.38 480 TRP A C 1
ATOM 3719 O O . TRP A 1 480 ? -21.399 -1.667 -3.772 1.00 96.38 480 TRP A O 1
ATOM 3729 N N . LEU A 1 481 ? -19.303 -2.234 -3.196 1.00 96.06 481 LEU A N 1
ATOM 3730 C CA . LEU A 1 481 ? -19.352 -3.575 -3.771 1.00 96.06 481 LEU A CA 1
ATOM 3731 C C . LEU A 1 481 ? -19.927 -4.605 -2.786 1.00 96.06 481 LEU A C 1
ATOM 3733 O O . LEU A 1 481 ? -20.629 -5.526 -3.203 1.00 96.06 481 LEU A O 1
ATOM 3737 N N . ASP A 1 482 ? -19.685 -4.454 -1.483 1.00 96.81 482 ASP A N 1
ATOM 3738 C CA . ASP A 1 482 ? -20.186 -5.388 -0.469 1.00 96.81 482 ASP A CA 1
ATOM 3739 C C . ASP A 1 482 ? -21.599 -5.050 0.030 1.00 96.81 482 ASP A C 1
ATOM 3741 O O . ASP A 1 482 ? -21.814 -4.184 0.891 1.00 96.81 482 ASP A O 1
ATOM 3745 N N . ASN A 1 483 ? -22.569 -5.825 -0.455 1.00 94.75 483 ASN A N 1
ATOM 3746 C CA . ASN A 1 483 ? -23.990 -5.670 -0.157 1.00 94.75 483 ASN A CA 1
ATOM 3747 C C . ASN A 1 483 ? -24.521 -6.690 0.861 1.00 94.75 483 ASN A C 1
ATOM 3749 O O . ASN A 1 483 ? -25.737 -6.827 1.002 1.00 94.75 483 ASN A O 1
ATOM 3753 N N . CYS A 1 484 ? -23.655 -7.409 1.583 1.00 94.69 484 CYS A N 1
ATOM 3754 C CA . CYS A 1 484 ? -24.103 -8.318 2.641 1.00 94.69 484 CYS A CA 1
ATOM 3755 C C . CYS A 1 484 ? -24.910 -7.566 3.720 1.00 94.69 484 CYS A C 1
ATOM 3757 O O . CYS A 1 484 ? -24.624 -6.409 4.016 1.00 94.69 484 CYS A O 1
ATOM 3759 N N . ALA A 1 485 ? -25.888 -8.192 4.377 1.00 92.38 485 ALA A N 1
ATOM 3760 C CA . ALA A 1 485 ? -26.600 -7.543 5.490 1.00 92.38 485 ALA A CA 1
ATOM 3761 C C . ALA A 1 485 ? -25.705 -7.355 6.735 1.00 92.38 485 ALA A C 1
ATOM 3763 O O . ALA A 1 485 ? -25.892 -6.430 7.520 1.00 92.38 485 ALA A O 1
ATOM 3764 N N . VAL A 1 486 ? -24.689 -8.208 6.885 1.00 94.25 486 VAL A N 1
ATOM 3765 C CA . VAL A 1 486 ? -23.791 -8.269 8.045 1.00 94.25 486 VAL A CA 1
ATOM 3766 C C . VAL A 1 486 ? -22.408 -7.720 7.685 1.00 94.25 486 VAL A C 1
ATOM 3768 O O . VAL A 1 486 ? -21.910 -7.942 6.583 1.00 94.25 486 VAL A O 1
ATOM 3771 N N . LYS A 1 487 ? -21.745 -7.021 8.618 1.00 94.12 487 LYS A N 1
ATOM 3772 C CA . LYS A 1 487 ? -20.366 -6.527 8.426 1.00 94.12 487 LYS A CA 1
ATOM 3773 C C . LYS A 1 487 ? -19.329 -7.639 8.591 1.00 94.12 487 LYS A C 1
ATOM 3775 O O . LYS A 1 487 ? -18.648 -7.977 7.626 1.00 94.12 487 LYS A O 1
ATOM 3780 N N . SER A 1 488 ? -19.239 -8.222 9.786 1.00 96.75 488 SER A N 1
ATOM 3781 C CA . SER A 1 488 ? -18.203 -9.199 10.132 1.00 96.75 488 SER A CA 1
ATOM 3782 C C . SER A 1 488 ? -18.410 -10.556 9.462 1.00 96.75 488 SER A C 1
ATOM 3784 O O . SER A 1 488 ? -19.506 -11.115 9.495 1.00 96.75 488 SER A O 1
ATOM 3786 N N . ILE A 1 489 ? -17.329 -11.139 8.935 1.00 96.75 489 ILE A N 1
ATOM 3787 C CA . ILE A 1 489 ? -17.311 -12.498 8.378 1.00 96.75 489 ILE A CA 1
ATOM 3788 C C . ILE A 1 489 ? -17.721 -13.573 9.398 1.00 96.75 489 ILE A C 1
ATOM 3790 O O . ILE A 1 489 ? -18.111 -14.672 9.008 1.00 96.75 489 ILE A O 1
ATOM 3794 N N . ARG A 1 490 ? -17.674 -13.274 10.706 1.00 96.06 490 ARG A N 1
ATOM 3795 C CA . ARG A 1 490 ? -18.090 -14.203 11.772 1.00 96.06 490 ARG A CA 1
ATOM 3796 C C . ARG A 1 490 ? -19.546 -14.641 11.640 1.00 96.06 490 ARG A C 1
ATOM 3798 O O . ARG A 1 490 ? -19.843 -15.803 11.914 1.00 96.06 490 ARG A O 1
ATOM 3805 N N . TYR A 1 491 ? -20.413 -13.737 11.181 1.00 97.00 491 TYR A N 1
ATOM 3806 C CA . TYR A 1 491 ? -21.851 -13.988 11.047 1.00 97.00 491 TYR A CA 1
ATOM 3807 C C . TYR A 1 491 ? -22.316 -14.085 9.590 1.00 97.00 491 TYR A C 1
ATOM 3809 O O . TYR A 1 491 ? -23.513 -14.165 9.313 1.00 97.00 491 TYR A O 1
ATOM 3817 N N . ARG A 1 492 ? -21.373 -14.113 8.643 1.00 97.00 492 ARG A N 1
ATOM 3818 C CA . ARG A 1 492 ? -21.658 -14.436 7.243 1.00 97.00 492 ARG A CA 1
ATOM 3819 C C . ARG A 1 492 ? -21.787 -15.955 7.049 1.00 97.00 492 ARG A C 1
ATOM 3821 O O . ARG A 1 492 ? -21.299 -16.716 7.891 1.00 97.00 492 ARG A O 1
ATOM 3828 N N . PRO A 1 493 ? -22.421 -16.406 5.951 1.00 96.44 493 PRO A N 1
ATOM 3829 C CA . PRO A 1 493 ? -22.415 -17.812 5.558 1.00 96.44 493 PRO A CA 1
ATOM 3830 C C . PRO A 1 493 ? -20.992 -18.378 5.521 1.00 96.44 493 PRO A C 1
ATOM 3832 O O . PRO A 1 493 ? -20.072 -17.711 5.049 1.00 96.44 493 PRO A O 1
ATOM 3835 N N . ASP A 1 494 ? -20.796 -19.616 5.980 1.00 95.50 494 ASP A N 1
ATOM 3836 C CA . ASP A 1 494 ? -19.443 -20.173 6.130 1.00 95.50 494 ASP A CA 1
ATOM 3837 C C . ASP A 1 494 ? -18.698 -20.303 4.789 1.00 95.50 494 ASP A C 1
ATOM 3839 O O . ASP A 1 494 ? -17.478 -20.161 4.751 1.00 95.50 494 ASP A O 1
ATOM 3843 N N . TRP A 1 495 ? -19.418 -20.424 3.669 1.00 96.44 495 TRP A N 1
ATOM 3844 C CA . TRP A 1 495 ? -18.805 -20.423 2.340 1.00 96.44 495 TRP A CA 1
ATOM 3845 C C . TRP A 1 495 ? -18.114 -19.097 1.976 1.00 96.44 495 TRP A C 1
ATOM 3847 O O . TRP A 1 495 ? -17.168 -19.109 1.190 1.00 96.44 495 TRP A O 1
ATOM 3857 N N . HIS A 1 496 ? -18.489 -17.967 2.601 1.00 96.88 496 HIS A N 1
ATOM 3858 C CA . HIS A 1 496 ? -17.752 -16.703 2.445 1.00 96.88 496 HIS A CA 1
ATOM 3859 C C . HIS A 1 496 ? -16.335 -16.841 3.005 1.00 96.88 496 HIS A C 1
ATOM 3861 O O . HIS A 1 496 ? -15.398 -16.334 2.404 1.00 96.88 496 HIS A O 1
ATOM 3867 N N . LYS A 1 497 ? -16.140 -17.573 4.111 1.00 95.94 497 LYS A N 1
ATOM 3868 C CA . LYS A 1 497 ? -14.801 -17.803 4.684 1.00 95.94 497 LYS A CA 1
ATOM 3869 C C . LYS A 1 497 ? -13.919 -18.587 3.720 1.00 95.94 497 LYS A C 1
ATOM 3871 O O . LYS A 1 497 ? -12.764 -18.216 3.532 1.00 95.94 497 LYS A O 1
ATOM 3876 N N . TYR A 1 498 ? -14.471 -19.615 3.071 1.00 97.06 498 TYR A N 1
ATOM 3877 C CA . TYR A 1 498 ? -13.751 -20.365 2.041 1.00 97.06 498 TYR A CA 1
ATOM 3878 C C . TYR A 1 498 ? -13.421 -19.484 0.835 1.00 97.06 498 TYR A C 1
ATOM 3880 O O . TYR A 1 498 ? -12.283 -19.504 0.380 1.00 97.06 498 TYR A O 1
ATOM 3888 N N . LEU A 1 499 ? -14.358 -18.650 0.368 1.00 98.06 499 LEU A N 1
ATOM 3889 C CA . LEU A 1 499 ? -14.103 -17.736 -0.749 1.00 98.06 499 LEU A CA 1
ATOM 3890 C C . LEU A 1 499 ? -12.983 -16.731 -0.432 1.00 98.06 499 LEU A C 1
ATOM 3892 O O . LEU A 1 499 ? -12.097 -16.526 -1.258 1.00 98.06 499 LEU A O 1
ATOM 3896 N N . TYR A 1 500 ? -12.981 -16.141 0.766 1.00 97.50 500 TYR A N 1
ATOM 3897 C CA . TYR A 1 500 ? -11.894 -15.263 1.215 1.00 97.50 500 TYR A CA 1
ATOM 3898 C C . TYR A 1 500 ? -10.567 -16.023 1.351 1.00 97.50 500 TYR A C 1
ATOM 3900 O O . TYR A 1 500 ? -9.524 -15.492 0.982 1.00 97.50 500 TYR A O 1
ATOM 3908 N N . GLY A 1 501 ? -10.592 -17.269 1.838 1.00 97.88 501 GLY A N 1
ATOM 3909 C CA . GLY A 1 501 ? -9.411 -18.133 1.888 1.00 97.88 501 GLY A CA 1
ATOM 3910 C C . GLY A 1 501 ? -8.826 -18.398 0.498 1.00 97.88 501 GLY A C 1
ATOM 3911 O O . GLY A 1 501 ? -7.630 -18.213 0.292 1.00 97.88 501 GLY A O 1
ATOM 3912 N N . ILE A 1 502 ? -9.676 -18.735 -0.477 1.00 98.38 502 ILE A N 1
ATOM 3913 C CA . ILE A 1 502 ? -9.280 -18.910 -1.882 1.00 98.38 502 ILE A CA 1
ATOM 3914 C C . ILE A 1 502 ? -8.737 -17.598 -2.455 1.00 98.38 502 ILE A C 1
ATOM 3916 O O . ILE A 1 502 ? -7.736 -17.620 -3.163 1.00 98.38 502 ILE A O 1
ATOM 3920 N N . PHE A 1 503 ? -9.332 -16.451 -2.117 1.00 98.44 503 PHE A N 1
ATOM 3921 C CA . PHE A 1 503 ? -8.821 -15.142 -2.526 1.00 98.44 503 PHE A CA 1
ATOM 3922 C C . PHE A 1 503 ? -7.411 -14.862 -2.011 1.00 98.44 503 PHE A C 1
ATOM 3924 O O . PHE A 1 503 ? -6.559 -14.443 -2.792 1.00 98.44 503 PHE A O 1
ATOM 3931 N N . VAL A 1 504 ? -7.135 -15.153 -0.740 1.00 98.25 504 VAL A N 1
ATOM 3932 C CA . VAL A 1 504 ? -5.785 -15.014 -0.178 1.00 98.25 504 VAL A CA 1
ATOM 3933 C C . VAL A 1 504 ? -4.807 -15.961 -0.871 1.00 98.25 504 VAL A C 1
ATOM 3935 O O . VAL A 1 504 ? -3.731 -15.528 -1.273 1.00 98.25 504 VAL A O 1
ATOM 3938 N N . ILE A 1 505 ? -5.187 -17.226 -1.074 1.00 98.56 505 ILE A N 1
ATOM 3939 C CA . ILE A 1 505 ? -4.350 -18.206 -1.781 1.00 98.56 505 ILE A CA 1
ATOM 3940 C C . ILE A 1 505 ? -4.053 -17.729 -3.207 1.00 98.56 505 ILE A C 1
ATOM 3942 O O . ILE A 1 505 ? -2.898 -17.729 -3.621 1.00 98.56 505 ILE A O 1
ATOM 3946 N N . ASN A 1 506 ? -5.064 -17.258 -3.939 1.00 98.62 506 ASN A N 1
ATOM 3947 C CA . ASN A 1 506 ? -4.902 -16.711 -5.283 1.00 98.62 506 ASN A CA 1
ATOM 3948 C C . ASN A 1 506 ? -3.955 -15.503 -5.298 1.00 98.62 506 ASN A C 1
ATOM 3950 O O . ASN A 1 506 ? -3.070 -15.426 -6.144 1.00 98.62 506 ASN A O 1
ATOM 3954 N N . PHE A 1 507 ? -4.102 -14.583 -4.341 1.00 98.31 507 PHE A N 1
ATOM 3955 C CA . PHE A 1 507 ? -3.224 -13.422 -4.218 1.00 98.31 507 PHE A CA 1
ATOM 3956 C C . PHE A 1 507 ? -1.765 -13.831 -3.959 1.00 98.31 507 PHE A C 1
ATOM 3958 O O . PHE A 1 507 ? -0.861 -13.277 -4.578 1.00 98.31 507 PHE A O 1
ATOM 3965 N N . VAL A 1 508 ? -1.529 -14.842 -3.115 1.00 98.12 508 VAL A N 1
ATOM 3966 C CA . VAL A 1 508 ? -0.186 -15.392 -2.845 1.00 98.12 508 VAL A CA 1
ATOM 3967 C C . VAL A 1 508 ? 0.384 -16.132 -4.058 1.00 98.12 508 VAL A C 1
ATOM 3969 O O . VAL A 1 508 ? 1.566 -15.980 -4.354 1.00 98.12 508 VAL A O 1
ATOM 3972 N N . ILE A 1 509 ? -0.432 -16.887 -4.800 1.00 98.31 509 ILE A N 1
ATOM 3973 C CA . ILE A 1 509 ? -0.008 -17.538 -6.050 1.00 98.31 509 ILE A CA 1
ATOM 3974 C C . ILE A 1 509 ? 0.414 -16.483 -7.077 1.00 98.31 509 ILE A C 1
ATOM 3976 O O . ILE A 1 509 ? 1.486 -16.604 -7.666 1.00 98.31 509 ILE A O 1
ATOM 3980 N N . LEU A 1 510 ? -0.383 -15.424 -7.257 1.00 98.19 510 LEU A N 1
ATOM 3981 C CA . LEU A 1 510 ? -0.025 -14.301 -8.126 1.00 98.19 510 LEU A CA 1
ATOM 3982 C C . LEU A 1 510 ? 1.255 -13.608 -7.639 1.00 98.19 510 LEU A C 1
ATOM 3984 O O . LEU A 1 510 ? 2.106 -13.276 -8.462 1.00 98.19 510 LEU A O 1
ATOM 3988 N N . ALA A 1 511 ? 1.434 -13.437 -6.325 1.00 96.81 511 ALA A N 1
ATOM 3989 C CA . ALA A 1 511 ? 2.670 -12.903 -5.754 1.00 96.81 511 ALA A CA 1
ATOM 3990 C C . ALA A 1 511 ? 3.881 -13.764 -6.139 1.00 96.81 511 ALA A C 1
ATOM 3992 O O . ALA A 1 511 ? 4.879 -13.256 -6.649 1.00 96.81 511 ALA A O 1
ATOM 3993 N N . TYR A 1 512 ? 3.775 -15.076 -5.939 1.00 96.31 512 TYR A N 1
ATOM 3994 C CA . TYR A 1 512 ? 4.842 -16.022 -6.233 1.00 96.31 512 TYR A CA 1
ATOM 3995 C C . TYR A 1 512 ? 5.184 -16.043 -7.726 1.00 96.31 512 TYR A C 1
ATOM 3997 O O . TYR A 1 512 ? 6.345 -15.869 -8.088 1.00 96.31 512 TYR A O 1
ATOM 4005 N N . LEU A 1 513 ? 4.183 -16.172 -8.604 1.00 96.38 513 LEU A N 1
ATOM 4006 C CA . LEU A 1 513 ? 4.386 -16.201 -10.058 1.00 96.38 513 LEU A CA 1
ATOM 4007 C C . LEU A 1 513 ? 4.974 -14.898 -10.609 1.00 96.38 513 LEU A C 1
ATOM 4009 O O . LEU A 1 513 ? 5.645 -14.916 -11.639 1.00 96.38 513 LEU A O 1
ATOM 4013 N N . GLY A 1 514 ? 4.771 -13.775 -9.922 1.00 94.25 514 GLY A N 1
ATOM 4014 C CA . GLY A 1 514 ? 5.338 -12.496 -10.339 1.00 94.25 514 GLY A CA 1
ATOM 4015 C C . GLY A 1 514 ? 6.827 -12.369 -10.021 1.00 94.25 514 GLY A C 1
ATOM 4016 O O . GLY A 1 514 ? 7.499 -11.569 -10.661 1.00 94.25 514 GLY A O 1
ATOM 4017 N N . VAL A 1 515 ? 7.342 -13.188 -9.096 1.00 92.00 515 VAL A N 1
ATOM 4018 C CA . VAL A 1 515 ? 8.784 -13.360 -8.838 1.00 92.00 515 VAL A CA 1
ATOM 4019 C C . VAL A 1 515 ? 9.401 -14.386 -9.796 1.00 92.00 515 VAL A C 1
ATOM 4021 O O . VAL A 1 515 ? 10.616 -14.464 -9.898 1.00 92.00 515 VAL A O 1
ATOM 4024 N N . GLN A 1 516 ? 8.601 -15.201 -10.489 1.00 92.69 516 GLN A N 1
ATOM 4025 C CA . GLN A 1 516 ? 9.121 -16.249 -11.365 1.00 92.69 516 GLN A CA 1
ATOM 4026 C C . GLN A 1 516 ? 9.291 -15.774 -12.821 1.00 92.69 516 GLN A C 1
ATOM 4028 O O . GLN A 1 516 ? 8.503 -14.953 -13.324 1.00 92.69 516 GLN A O 1
ATOM 4033 N N . PRO A 1 517 ? 10.253 -16.361 -13.560 1.00 91.50 517 PRO A N 1
ATOM 4034 C CA . PRO A 1 517 ? 10.344 -16.184 -15.001 1.00 91.50 517 PRO A CA 1
ATOM 4035 C C . PRO A 1 517 ? 9.036 -16.578 -15.714 1.00 91.50 517 PRO A C 1
ATOM 4037 O O . PRO A 1 517 ? 8.306 -17.456 -15.242 1.00 91.50 517 PRO A O 1
ATOM 4040 N N . PRO A 1 518 ? 8.722 -15.964 -16.873 1.00 89.81 518 PRO A N 1
ATOM 4041 C CA . PRO A 1 518 ? 7.603 -16.406 -17.704 1.00 89.81 518 PRO A CA 1
ATOM 4042 C C . PRO A 1 518 ? 7.686 -17.894 -18.035 1.00 89.81 518 PRO A C 1
ATOM 4044 O O . PRO A 1 518 ? 8.716 -18.381 -18.491 1.00 89.81 518 PRO A O 1
ATOM 4047 N N . SER A 1 519 ? 6.578 -18.604 -17.845 1.00 94.50 519 SER A N 1
ATOM 4048 C CA . SER A 1 519 ? 6.421 -19.991 -18.274 1.00 94.50 519 SER A CA 1
ATOM 4049 C C . SER A 1 519 ? 5.009 -20.207 -18.823 1.00 94.50 519 SER A C 1
ATOM 4051 O O . SER A 1 519 ? 4.083 -19.539 -18.352 1.00 94.50 519 SER A O 1
ATOM 4053 N N . PRO A 1 520 ? 4.804 -21.153 -19.761 1.00 95.19 520 PRO A N 1
ATOM 4054 C CA . PRO A 1 520 ? 3.479 -21.410 -20.326 1.00 95.19 520 PRO A CA 1
ATOM 4055 C C . PRO A 1 520 ? 2.421 -21.741 -19.263 1.00 95.19 520 PRO A C 1
ATOM 4057 O O . PRO A 1 520 ? 1.298 -21.251 -19.323 1.00 95.19 520 PRO A O 1
ATOM 4060 N N . ILE A 1 521 ? 2.781 -22.536 -18.248 1.00 96.06 521 ILE A N 1
ATOM 4061 C CA . ILE A 1 521 ? 1.863 -22.897 -17.157 1.00 96.06 521 ILE A CA 1
ATOM 4062 C C . ILE A 1 521 ? 1.620 -21.695 -16.239 1.00 96.06 521 ILE A C 1
ATOM 4064 O O . ILE A 1 521 ? 0.471 -21.401 -15.913 1.00 96.06 521 ILE A O 1
ATOM 4068 N N . GLY A 1 522 ? 2.679 -20.978 -15.845 1.00 96.19 522 GLY A N 1
ATOM 4069 C CA . GLY A 1 522 ? 2.556 -19.803 -14.983 1.00 96.19 522 GLY A CA 1
ATOM 4070 C C . GLY A 1 522 ? 1.689 -18.709 -15.606 1.00 96.19 522 GLY A C 1
ATOM 4071 O O . GLY A 1 522 ? 0.902 -18.079 -14.901 1.00 96.19 522 GLY A O 1
ATOM 4072 N N . GLU A 1 523 ? 1.766 -18.527 -16.925 1.00 95.62 523 GLU A N 1
ATOM 4073 C CA . GLU A 1 523 ? 0.903 -17.603 -17.664 1.00 95.62 523 GLU A CA 1
ATOM 4074 C C . GLU A 1 523 ? -0.578 -17.976 -17.516 1.00 95.62 523 GLU A C 1
ATOM 4076 O O . GLU A 1 523 ? -1.377 -17.139 -17.092 1.00 95.62 523 GLU A O 1
ATOM 4081 N N . ARG A 1 524 ? -0.944 -19.239 -17.774 1.00 97.31 524 ARG A N 1
ATOM 4082 C CA . ARG A 1 524 ? -2.334 -19.711 -17.643 1.00 97.31 524 ARG A CA 1
ATOM 4083 C C . ARG A 1 524 ? -2.861 -19.574 -16.222 1.00 97.31 524 ARG A C 1
ATOM 4085 O O . ARG A 1 524 ? -3.981 -19.105 -16.022 1.00 97.31 524 ARG A O 1
ATOM 4092 N N . VAL A 1 525 ? -2.048 -19.933 -15.230 1.00 98.00 525 VAL A N 1
ATOM 4093 C CA . VAL A 1 525 ? -2.420 -19.774 -13.818 1.00 98.00 525 VAL A CA 1
ATOM 4094 C C . VAL A 1 525 ? -2.613 -18.294 -13.475 1.00 98.00 525 VAL A C 1
ATOM 4096 O O . VAL A 1 525 ? -3.589 -17.951 -12.812 1.00 98.00 525 VAL A O 1
ATOM 4099 N N . SER A 1 526 ? -1.754 -17.404 -13.980 1.00 97.88 526 SER A N 1
ATOM 4100 C CA . SER A 1 526 ? -1.871 -15.959 -13.748 1.00 97.88 526 SER A CA 1
ATOM 4101 C C . SER A 1 526 ? -3.103 -15.363 -14.434 1.00 97.88 526 SER A C 1
ATOM 4103 O O . SER A 1 526 ? -3.774 -14.518 -13.846 1.00 97.88 526 SER A O 1
ATOM 4105 N N . GLN A 1 527 ? -3.462 -15.828 -15.635 1.00 98.25 527 GLN A N 1
ATOM 4106 C CA . GLN A 1 527 ? -4.691 -15.437 -16.339 1.00 98.25 527 GLN A CA 1
ATOM 4107 C C . GLN A 1 527 ? -5.939 -15.831 -15.543 1.00 98.25 527 GLN A C 1
ATOM 4109 O O . GLN A 1 527 ? -6.762 -14.974 -15.216 1.00 98.25 527 GLN A O 1
ATOM 4114 N N . VAL A 1 528 ? -6.051 -17.102 -15.147 1.00 98.12 528 VAL A N 1
ATOM 4115 C CA . VAL A 1 528 ? -7.175 -17.577 -14.324 1.00 98.12 528 VAL A CA 1
ATOM 4116 C C . VAL A 1 528 ? -7.220 -16.835 -12.989 1.00 98.12 528 VAL A C 1
ATOM 4118 O O . VAL A 1 528 ? -8.285 -16.376 -12.573 1.00 98.12 528 VAL A O 1
ATOM 4121 N N . GLY A 1 529 ? -6.066 -16.646 -12.347 1.00 98.38 529 GLY A N 1
ATOM 4122 C CA . GLY A 1 529 ? -5.972 -15.924 -11.085 1.00 98.38 529 GLY A CA 1
ATOM 4123 C C . GLY A 1 529 ? -6.348 -14.447 -11.197 1.00 98.38 529 GLY A C 1
ATOM 4124 O O . GLY A 1 529 ? -6.961 -13.901 -10.279 1.00 98.38 529 GLY A O 1
ATOM 4125 N N . THR A 1 530 ? -6.067 -13.811 -12.337 1.00 98.50 530 THR A N 1
ATOM 4126 C CA . THR A 1 530 ? -6.491 -12.435 -12.641 1.00 98.50 530 THR A CA 1
ATOM 4127 C C . THR A 1 530 ? -8.010 -12.360 -12.792 1.00 98.50 530 THR A C 1
ATOM 4129 O O . THR A 1 530 ? -8.649 -11.522 -12.155 1.00 98.50 530 THR A O 1
ATOM 4132 N N . LEU A 1 531 ? -8.619 -13.270 -13.564 1.00 98.25 531 LEU A N 1
ATOM 4133 C CA . LEU A 1 531 ? -10.081 -13.339 -13.693 1.00 98.25 531 LEU A CA 1
ATOM 4134 C C . LEU A 1 531 ? -10.749 -13.591 -12.341 1.00 98.25 531 LEU A C 1
ATOM 4136 O O . LEU A 1 531 ? -11.758 -12.960 -12.032 1.00 98.25 531 LEU A O 1
ATOM 4140 N N . PHE A 1 532 ? -10.171 -14.464 -11.512 1.00 98.50 532 PHE A N 1
ATOM 4141 C CA . PHE A 1 532 ? -10.667 -14.715 -10.164 1.00 98.50 532 PHE A CA 1
ATOM 4142 C C . PHE A 1 532 ? -10.533 -13.480 -9.262 1.00 98.50 532 PHE A C 1
ATOM 4144 O O . PHE A 1 532 ? -11.488 -13.142 -8.566 1.00 98.50 532 PHE A O 1
ATOM 4151 N N . TYR A 1 533 ? -9.394 -12.777 -9.289 1.00 98.62 533 TYR A N 1
ATOM 4152 C CA . TYR A 1 533 ? -9.174 -11.563 -8.494 1.00 98.62 533 TYR A CA 1
ATOM 4153 C C . TYR A 1 533 ? -10.236 -10.503 -8.801 1.00 98.62 533 TYR A C 1
ATOM 4155 O O . TYR A 1 533 ? -10.924 -10.031 -7.896 1.00 98.62 533 TYR A O 1
ATOM 4163 N N . PHE A 1 534 ? -10.431 -10.169 -10.079 1.00 98.44 534 PHE A N 1
ATOM 4164 C CA . PHE A 1 534 ? -11.461 -9.207 -10.471 1.00 98.44 534 PHE A CA 1
ATOM 4165 C C . PHE A 1 534 ? -12.868 -9.749 -10.238 1.00 98.44 534 PHE A C 1
ATOM 4167 O O . PHE A 1 534 ? -13.724 -9.012 -9.760 1.00 98.44 534 PHE A O 1
ATOM 4174 N N . GLY A 1 535 ? -13.107 -11.034 -10.504 1.00 97.81 535 GLY A N 1
ATOM 4175 C CA . GLY A 1 535 ? -14.379 -11.698 -10.236 1.00 97.81 535 GLY A CA 1
ATOM 4176 C C . GLY A 1 535 ? -14.781 -11.618 -8.763 1.00 97.81 535 GLY A C 1
ATOM 4177 O O . GLY A 1 535 ? -15.940 -11.331 -8.469 1.00 97.81 535 GLY A O 1
ATOM 4178 N N . PHE A 1 536 ? -13.833 -11.773 -7.834 1.00 98.19 536 PHE A N 1
ATOM 4179 C CA . PHE A 1 536 ? -14.077 -11.637 -6.398 1.00 98.19 536 PHE A CA 1
ATOM 4180 C C . PHE A 1 536 ? -14.690 -10.275 -6.058 1.00 98.19 536 PHE A C 1
ATOM 4182 O O . PHE A 1 536 ? -15.704 -10.225 -5.367 1.00 98.19 536 PHE A O 1
ATOM 4189 N N . PHE A 1 537 ? -14.142 -9.177 -6.579 1.00 98.00 537 PHE A N 1
ATOM 4190 C CA . PHE A 1 537 ? -14.652 -7.832 -6.298 1.00 98.00 537 PHE A CA 1
ATOM 4191 C C . PHE A 1 537 ? -15.862 -7.456 -7.159 1.00 98.00 537 PHE A C 1
ATOM 4193 O O . PHE A 1 537 ? -16.878 -7.008 -6.633 1.00 98.00 537 PHE A O 1
ATOM 4200 N N . LEU A 1 538 ? -15.786 -7.656 -8.475 1.00 96.06 538 LEU A N 1
ATOM 4201 C CA . LEU A 1 538 ? -16.835 -7.249 -9.410 1.00 96.06 538 LEU A CA 1
ATOM 4202 C C . LEU A 1 538 ? -18.128 -8.025 -9.186 1.00 96.06 538 LEU A C 1
ATOM 4204 O O . LEU A 1 538 ? -19.196 -7.448 -9.344 1.00 96.06 538 LEU A O 1
ATOM 4208 N N . LEU A 1 539 ? -18.061 -9.297 -8.778 1.00 95.69 539 LEU A N 1
ATOM 4209 C CA . LEU A 1 539 ? -19.249 -10.097 -8.469 1.00 95.69 539 LEU A CA 1
ATOM 4210 C C . LEU A 1 539 ? -19.705 -9.958 -7.007 1.00 95.69 539 LEU A C 1
ATOM 4212 O O . LEU A 1 539 ? -20.776 -10.465 -6.656 1.00 95.69 539 LEU A O 1
ATOM 4216 N N . MET A 1 540 ? -18.941 -9.254 -6.161 1.00 96.38 540 MET A N 1
ATOM 4217 C CA . MET A 1 540 ? -19.261 -9.024 -4.746 1.00 96.38 540 MET A CA 1
ATOM 4218 C C . MET A 1 540 ? -20.659 -8.454 -4.517 1.00 96.38 540 MET A C 1
ATOM 4220 O O . MET A 1 540 ? -21.330 -8.962 -3.613 1.00 96.38 540 MET A O 1
ATOM 4224 N N . PRO A 1 541 ? -21.192 -7.536 -5.353 1.00 94.75 541 PRO A N 1
ATOM 4225 C CA . PRO A 1 541 ? -22.559 -7.058 -5.198 1.00 94.75 541 PRO A CA 1
ATOM 4226 C C . PRO A 1 541 ? -23.597 -8.174 -5.204 1.00 94.75 541 PRO A C 1
ATOM 4228 O O . PRO A 1 541 ? -24.656 -8.003 -4.610 1.00 94.75 541 PRO A O 1
ATOM 4231 N N . TRP A 1 542 ? -23.339 -9.306 -5.860 1.00 93.75 542 TRP A N 1
ATOM 4232 C CA . TRP A 1 542 ? -24.243 -10.453 -5.905 1.00 93.75 542 TRP A CA 1
ATOM 4233 C C . TRP A 1 542 ? -23.874 -11.499 -4.864 1.00 93.75 542 TRP A C 1
ATOM 4235 O O . TRP A 1 542 ? -24.706 -11.812 -4.015 1.00 93.75 542 TRP A O 1
ATOM 4245 N N . TRP A 1 543 ? -22.642 -12.012 -4.890 1.00 95.75 543 TRP A N 1
ATOM 4246 C CA . TRP A 1 543 ? -22.284 -13.166 -4.065 1.00 95.75 543 TRP A CA 1
ATOM 4247 C C . TRP A 1 543 ? -22.301 -12.842 -2.564 1.00 95.75 543 TRP A C 1
ATOM 4249 O O . TRP A 1 543 ? -22.677 -13.697 -1.765 1.00 95.75 543 TRP A O 1
ATOM 4259 N N . SER A 1 544 ? -22.021 -11.594 -2.162 1.00 95.94 544 SER A N 1
ATOM 4260 C CA . SER A 1 544 ? -22.056 -11.182 -0.746 1.00 95.94 544 SER A CA 1
ATOM 4261 C C . SER A 1 544 ? -23.455 -11.247 -0.115 1.00 95.94 544 SER A C 1
ATOM 4263 O O . SER A 1 544 ? -23.578 -11.306 1.110 1.00 95.94 544 SER A O 1
ATOM 4265 N N . ARG A 1 545 ? -24.517 -11.268 -0.932 1.00 95.19 545 ARG A N 1
ATOM 4266 C CA . ARG A 1 545 ? -25.917 -11.392 -0.491 1.00 95.19 545 ARG A CA 1
ATOM 4267 C C . ARG A 1 545 ? -26.412 -12.837 -0.425 1.00 95.19 545 ARG A C 1
ATOM 4269 O O . ARG A 1 545 ? -27.497 -13.071 0.094 1.00 95.19 545 ARG A O 1
ATOM 4276 N N . LEU A 1 546 ? -25.665 -13.790 -0.981 1.00 95.06 546 LEU A N 1
ATOM 4277 C CA . LEU A 1 546 ? -26.102 -15.180 -1.075 1.00 95.06 546 LEU A CA 1
ATOM 4278 C C . LEU A 1 546 ? -25.796 -15.949 0.217 1.00 95.06 546 LEU A C 1
ATOM 4280 O O . LEU A 1 546 ? -24.697 -15.859 0.766 1.00 95.06 546 LEU A O 1
ATOM 4284 N N . GLY A 1 547 ? -26.756 -16.768 0.647 1.00 93.44 547 GLY A N 1
ATOM 4285 C CA . GLY A 1 547 ? -26.679 -17.601 1.849 1.00 93.44 547 GLY A CA 1
ATOM 4286 C C . GLY A 1 547 ? -27.328 -16.969 3.084 1.00 93.44 547 GLY A C 1
ATOM 4287 O O . GLY A 1 547 ? -27.624 -15.777 3.119 1.00 93.44 547 GLY A O 1
ATOM 4288 N N . GLN A 1 548 ? -27.558 -17.790 4.110 1.00 94.38 548 GLN A N 1
ATOM 4289 C CA . GLN A 1 548 ? -28.189 -17.362 5.357 1.00 94.38 548 GLN A CA 1
ATOM 4290 C C . GLN A 1 548 ? -27.150 -16.804 6.338 1.00 94.38 548 GLN A C 1
ATOM 4292 O O . GLN A 1 548 ? -26.191 -17.486 6.705 1.00 94.38 548 GLN A O 1
ATOM 4297 N N . THR A 1 549 ? -27.340 -15.558 6.768 1.00 95.56 549 THR A N 1
ATOM 4298 C CA . THR A 1 549 ? -26.515 -14.930 7.807 1.00 95.56 549 THR A CA 1
ATOM 4299 C C . THR A 1 549 ? -26.894 -15.442 9.193 1.00 95.56 549 THR A C 1
ATOM 4301 O O . THR A 1 549 ? -28.067 -15.685 9.476 1.00 95.56 549 THR A O 1
ATOM 4304 N N . LYS A 1 550 ? -25.900 -15.561 10.073 1.00 95.12 550 LYS A N 1
ATOM 4305 C CA . LYS A 1 550 ? -26.099 -15.861 11.497 1.00 95.12 550 LYS A CA 1
ATOM 4306 C C . LYS A 1 550 ? -26.586 -14.590 12.217 1.00 95.12 550 LYS A C 1
ATOM 4308 O O . LYS A 1 550 ? -26.258 -13.490 11.762 1.00 95.12 550 LYS A O 1
ATOM 4313 N N . PRO A 1 551 ? -27.353 -14.708 13.314 1.00 93.81 551 PRO A N 1
ATOM 4314 C CA . PRO A 1 551 ? -27.747 -13.546 14.104 1.00 93.81 551 PRO A CA 1
ATOM 4315 C C . PRO A 1 551 ? -26.503 -12.846 14.666 1.00 93.81 551 PRO A C 1
ATOM 4317 O O . PRO A 1 551 ? -25.608 -13.495 15.212 1.00 93.81 551 PRO A O 1
ATOM 4320 N N . VAL A 1 552 ? -26.446 -11.524 14.501 1.00 93.88 552 VAL A N 1
ATOM 4321 C CA . VAL A 1 552 ? -25.405 -10.682 15.103 1.00 93.88 552 VAL A CA 1
ATOM 4322 C C . VAL A 1 552 ? -25.847 -10.356 16.532 1.00 93.88 552 VAL A C 1
ATOM 4324 O O . VAL A 1 552 ? -26.993 -9.944 16.701 1.00 93.88 552 VAL A O 1
ATOM 4327 N N . PRO A 1 553 ? -24.994 -10.536 17.554 1.00 92.50 553 PRO A N 1
ATOM 4328 C CA . PRO A 1 553 ? -25.315 -10.147 18.923 1.00 92.50 553 PRO A CA 1
ATOM 4329 C C . PRO A 1 553 ? -25.625 -8.649 19.048 1.00 92.50 553 PRO A C 1
ATOM 4331 O O . PRO A 1 553 ? -25.040 -7.831 18.341 1.00 92.50 553 PRO A O 1
ATOM 4334 N N . ASP A 1 554 ? -26.483 -8.274 19.999 1.00 89.06 554 ASP A N 1
ATOM 4335 C CA . ASP A 1 554 ? -26.805 -6.860 20.263 1.00 89.06 554 ASP A CA 1
ATOM 4336 C C . ASP A 1 554 ? -25.642 -6.100 20.930 1.00 89.06 554 ASP A C 1
ATOM 4338 O O . ASP A 1 554 ? -25.501 -4.882 20.807 1.00 89.06 554 ASP A O 1
ATOM 4342 N N . ARG A 1 555 ? -24.794 -6.835 21.656 1.00 91.19 555 ARG A N 1
ATOM 4343 C CA . ARG A 1 555 ? -23.652 -6.344 22.439 1.00 91.19 555 ARG A CA 1
ATOM 4344 C C . ARG A 1 555 ? -22.393 -7.098 22.033 1.00 91.19 555 ARG A C 1
ATOM 4346 O O . ARG A 1 555 ? -22.477 -8.235 21.576 1.00 91.19 555 ARG A O 1
ATOM 4353 N N . VAL A 1 556 ? -21.222 -6.489 22.205 1.00 91.75 556 VAL A N 1
ATOM 4354 C CA . VAL A 1 556 ? -19.965 -7.145 21.806 1.00 91.75 556 VAL A CA 1
ATOM 4355 C C . VAL A 1 556 ? -19.734 -8.430 22.601 1.00 91.75 556 VAL A C 1
ATOM 4357 O O . VAL A 1 556 ? -19.880 -8.461 23.825 1.00 91.75 556 VAL A O 1
ATOM 4360 N N . THR A 1 557 ? -19.325 -9.486 21.903 1.00 87.88 557 THR A N 1
ATOM 4361 C CA . THR A 1 557 ? -18.950 -10.756 22.520 1.00 87.88 557 THR A CA 1
ATOM 4362 C C . THR A 1 557 ? -17.571 -10.582 23.135 1.00 87.88 557 THR A C 1
ATOM 4364 O O . THR A 1 557 ? -16.586 -10.336 22.434 1.00 87.88 557 THR A O 1
ATOM 4367 N N . PHE A 1 558 ? -17.504 -10.676 24.458 1.00 85.62 558 PHE A N 1
ATOM 4368 C CA . PHE A 1 558 ? -16.281 -10.482 25.221 1.00 85.62 558 PHE A CA 1
ATOM 4369 C C . PHE A 1 558 ? -16.214 -11.500 26.354 1.00 85.62 558 PHE A C 1
ATOM 4371 O O . PHE A 1 558 ? -17.150 -11.610 27.144 1.00 85.62 558 PHE A O 1
ATOM 4378 N N . ALA A 1 559 ? -15.090 -12.205 26.433 1.00 77.75 559 ALA A N 1
ATOM 4379 C CA . ALA A 1 559 ? -14.687 -12.951 27.612 1.00 77.75 559 ALA A CA 1
ATOM 4380 C C . ALA A 1 559 ? -13.504 -12.200 28.227 1.00 77.75 559 ALA A C 1
ATOM 4382 O O . ALA A 1 559 ? -12.545 -11.902 27.514 1.00 77.75 559 ALA A O 1
ATOM 4383 N N . ALA A 1 560 ? -13.600 -11.855 29.513 1.00 70.81 560 ALA A N 1
ATOM 4384 C CA . ALA A 1 560 ? -12.460 -11.302 30.233 1.00 70.81 560 ALA A CA 1
ATOM 4385 C C . ALA A 1 560 ? -11.337 -12.347 30.241 1.00 70.81 560 ALA A C 1
ATOM 4387 O O . ALA A 1 560 ? -11.610 -13.527 30.471 1.00 70.81 560 ALA A O 1
ATOM 4388 N N . HIS A 1 561 ? -10.124 -11.907 29.910 1.00 57.84 561 HIS A N 1
ATOM 4389 C CA . HIS A 1 561 ? -8.929 -12.745 29.946 1.00 57.84 561 HIS A CA 1
ATOM 4390 C C . HIS A 1 561 ? -8.537 -13.105 31.373 1.00 57.84 561 HIS A C 1
ATOM 4392 O O . HIS A 1 561 ? -8.694 -12.227 32.255 1.00 57.84 561 HIS A O 1
#